Protein AF-0000000068389686 (afdb_homodimer)

Secondary structure (DSSP, 8-state):
---HHHHHHHHHHHHHHHHHHHHHHHHHHHHH-TTTHHHHHHHHHHHHHHHHHHHHHHHHHHHHTB-SS-SSGGGSPB-TTHHHHHHH-BS-TT-GGGBTTHHHHHHHHHHHHHHHHHHHHHHHHHHHHHHHHTS--TTHHHHHHHHHGGGGS-HHHHHHHHHHHHSTTSHHHHHHHHTTPPP--GGGSHHHHHHHHHHHHHHHHHHHHHHHHHHHHHTS-HHHHHHHHHTT--HHHHIIIIIHHHTHHHHHHHHHHHHHHHHT--HHHHHHTTTT-STTTT--HHHHHHIIIIISTT--HHHHHHHHHHHHHHHHHHHHHHHHHHHHHH-/---HHHHHHHHHHHHHHHHHHHHHHHHHHHHH-TTTHHHHHHHHHHHHHHHHHHHHHHHHHHHHTB-SS-SSGGGSPB-TTHHHHHHH-BS-TT-GGGBTTHHHHHHHHHHHHHHHHHHHHHHHHHHHHHHHHTS--TTHHHHHHHHHGGGGS-HHHHHHHHHHHHSTTSHHHHHHHHTTPPP--GGGSHHHHHHHHHHHHHHHHHHHHHHHHHHHHHTS-HHHHHHHHHTT--HHHHIIIIIHHHTHHHHHHHHHHHHHHHHT--HHHHHHTTTT-STTTT--HHHHHHIIIIISTT--HHHHHHHHHHHHHHHHHHHHHHHHHHHHHH-

Structure (mmCIF, N/CA/C/O backbone):
data_AF-0000000068389686-model_v1
#
loop_
_entity.id
_entity.type
_entity.pdbx_description
1 polymer 'ABC transporter, membrane spanning protein (Sugar)'
#
loop_
_atom_site.group_PDB
_atom_site.id
_atom_site.type_symbol
_atom_site.label_atom_id
_atom_site.label_alt_id
_atom_site.label_comp_id
_atom_site.label_asym_id
_atom_site.label_entity_id
_atom_site.label_seq_id
_atom_site.pdbx_PDB_ins_code
_atom_site.Cartn_x
_atom_site.Cartn_y
_atom_site.Cartn_z
_atom_site.occupancy
_atom_site.B_iso_or_equiv
_atom_site.auth_seq_id
_atom_site.auth_comp_id
_atom_site.auth_asym_id
_atom_site.auth_atom_id
_atom_site.pdbx_PDB_model_num
ATOM 1 N N . MET A 1 1 ? 32.219 11.367 24.531 1 35.59 1 MET A N 1
ATOM 2 C CA . MET A 1 1 ? 32.844 12.492 23.828 1 35.59 1 MET A CA 1
ATOM 3 C C . MET A 1 1 ? 33.281 12.094 22.422 1 35.59 1 MET A C 1
ATOM 5 O O . MET A 1 1 ? 34.125 11.211 22.266 1 35.59 1 MET A O 1
ATOM 9 N N . ALA A 1 2 ? 32.344 12.258 21.578 1 50.16 2 ALA A N 1
ATOM 10 C CA . ALA A 1 2 ? 32.812 12 20.234 1 50.16 2 ALA A CA 1
ATOM 11 C C . ALA A 1 2 ? 34.156 12.68 19.984 1 50.16 2 ALA A C 1
ATOM 13 O O . ALA A 1 2 ? 34.375 13.82 20.391 1 50.16 2 ALA A O 1
ATOM 14 N N . ASN A 1 3 ? 35.062 12.039 19.641 1 48.34 3 ASN A N 1
ATOM 15 C CA . ASN A 1 3 ? 36.406 12.531 19.344 1 48.34 3 ASN A CA 1
ATOM 16 C C . ASN A 1 3 ? 36.375 13.617 18.281 1 48.34 3 ASN A C 1
ATOM 18 O O . ASN A 1 3 ? 35.906 13.383 17.156 1 48.34 3 ASN A O 1
ATOM 22 N N . PRO A 1 4 ? 36.531 14.859 18.594 1 58.41 4 PRO A N 1
ATOM 23 C CA . PRO A 1 4 ? 36.469 16.016 17.688 1 58.41 4 PRO A CA 1
ATOM 24 C C . PRO A 1 4 ? 37.25 15.797 16.391 1 58.41 4 PRO A C 1
ATOM 26 O O . PRO A 1 4 ? 36.844 16.312 15.344 1 58.41 4 PRO A O 1
ATOM 29 N N . THR A 1 5 ? 38.219 15.07 16.5 1 60.75 5 THR A N 1
ATOM 30 C CA . THR A 1 5 ? 39.062 14.836 15.32 1 60.75 5 THR A CA 1
ATOM 31 C C . THR A 1 5 ? 38.312 13.961 14.312 1 60.75 5 THR A C 1
ATOM 33 O O . THR A 1 5 ? 38.375 14.211 13.109 1 60.75 5 THR A O 1
ATOM 36 N N . LEU A 1 6 ? 37.656 13.047 14.805 1 53.31 6 LEU A N 1
ATOM 37 C CA . LEU A 1 6 ? 36.938 12.148 13.898 1 53.31 6 LEU A CA 1
ATOM 38 C C . LEU A 1 6 ? 35.75 12.852 13.273 1 53.31 6 LEU A C 1
ATOM 40 O O . LEU A 1 6 ? 35.438 12.641 12.102 1 53.31 6 LEU A O 1
ATOM 44 N N . ALA A 1 7 ? 35.219 13.734 13.977 1 58.5 7 ALA A N 1
ATOM 45 C CA . ALA A 1 7 ? 34.094 14.539 13.445 1 58.5 7 ALA A CA 1
ATOM 46 C C . ALA A 1 7 ? 34.594 15.5 12.375 1 58.5 7 ALA A C 1
ATOM 48 O O . ALA A 1 7 ? 33.938 15.672 11.336 1 58.5 7 ALA A O 1
ATOM 49 N N . ARG A 1 8 ? 35.812 16.031 12.594 1 60.94 8 ARG A N 1
ATOM 50 C CA . ARG A 1 8 ? 36.406 16.922 11.602 1 60.94 8 ARG A CA 1
ATOM 51 C C . ARG A 1 8 ? 36.75 16.172 10.328 1 60.94 8 ARG A C 1
ATOM 53 O O . ARG A 1 8 ? 36.562 16.688 9.219 1 60.94 8 ARG A O 1
ATOM 60 N N . LEU A 1 9 ? 37.219 14.977 10.508 1 57.81 9 LEU A N 1
ATOM 61 C CA . LEU A 1 9 ? 37.562 14.148 9.359 1 57.81 9 LEU A CA 1
ATOM 62 C C . LEU A 1 9 ? 36.312 13.734 8.594 1 57.81 9 LEU A C 1
ATOM 64 O O . LEU A 1 9 ? 36.312 13.703 7.363 1 57.81 9 LEU A O 1
ATOM 68 N N . SER A 1 10 ? 35.344 13.438 9.336 1 59.69 10 SER A N 1
ATOM 69 C CA . SER A 1 10 ? 34.062 13.094 8.711 1 59.69 10 SER A CA 1
ATOM 70 C C . SER A 1 10 ? 33.469 14.297 7.988 1 59.69 10 SER A C 1
ATOM 72 O O . SER A 1 10 ? 32.938 14.164 6.875 1 59.69 10 SER A O 1
ATOM 74 N N . ASP A 1 11 ? 33.625 15.352 8.625 1 61.81 11 ASP A N 1
ATOM 75 C CA . ASP A 1 11 ? 33.125 16.578 7.992 1 61.81 11 ASP A CA 1
ATOM 76 C C . ASP A 1 11 ? 33.938 16.906 6.734 1 61.81 11 ASP A C 1
ATOM 78 O O . ASP A 1 11 ? 33.375 17.328 5.723 1 61.81 11 ASP A O 1
ATOM 82 N N . ARG A 1 12 ? 35.281 16.797 6.855 1 61.22 12 ARG A N 1
ATOM 83 C CA . ARG A 1 12 ? 36.156 17.031 5.703 1 61.22 12 ARG A CA 1
ATOM 84 C C . ARG A 1 12 ? 35.844 16.047 4.574 1 61.22 12 ARG A C 1
ATOM 86 O O . ARG A 1 12 ? 35.844 16.438 3.4 1 61.22 12 ARG A O 1
ATOM 93 N N . ALA A 1 13 ? 35.719 14.891 4.977 1 59.16 13 ALA A N 1
ATOM 94 C CA . ALA A 1 13 ? 35.375 13.883 3.975 1 59.16 13 ALA A CA 1
ATOM 95 C C . ALA A 1 13 ? 34.031 14.172 3.332 1 59.16 13 ALA A C 1
ATOM 97 O O . ALA A 1 13 ? 33.875 14.047 2.115 1 59.16 13 ALA A O 1
ATOM 98 N N . LEU A 1 14 ? 33.156 14.5 4.184 1 58.56 14 LEU A N 1
ATOM 99 C CA . LEU A 1 14 ? 31.844 14.891 3.658 1 58.56 14 LEU A CA 1
ATOM 100 C C . LEU A 1 14 ? 31.969 16.125 2.777 1 58.56 14 LEU A C 1
ATOM 102 O O . LEU A 1 14 ? 31.328 16.219 1.728 1 58.56 14 LEU A O 1
ATOM 106 N N . ASP A 1 15 ? 32.812 16.938 3.193 1 59.47 15 ASP A N 1
ATOM 107 C CA . ASP A 1 15 ? 33.094 18.141 2.396 1 59.47 15 ASP A CA 1
ATOM 108 C C . ASP A 1 15 ? 33.719 17.781 1.051 1 59.47 15 ASP A C 1
ATOM 110 O O . ASP A 1 15 ? 33.375 18.359 0.023 1 59.47 15 ASP A O 1
ATOM 114 N N . ALA A 1 16 ? 34.594 16.844 1.139 1 57.84 16 ALA A N 1
ATOM 115 C CA . ALA A 1 16 ? 35.25 16.391 -0.085 1 57.84 16 ALA A CA 1
ATOM 116 C C . ALA A 1 16 ? 34.281 15.711 -1.025 1 57.84 16 ALA A C 1
ATOM 118 O O . ALA A 1 16 ? 34.281 15.945 -2.234 1 57.84 16 ALA A O 1
ATOM 119 N N . VAL A 1 17 ? 33.5 14.883 -0.476 1 57.62 17 VAL A N 1
ATOM 120 C CA . VAL A 1 17 ? 32.5 14.172 -1.273 1 57.62 17 VAL A CA 1
ATOM 121 C C . VAL A 1 17 ? 31.516 15.172 -1.866 1 57.62 17 VAL A C 1
ATOM 123 O O . VAL A 1 17 ? 31.141 15.078 -3.041 1 57.62 17 VAL A O 1
ATOM 126 N N . MET A 1 18 ? 31.219 16.078 -1.094 1 57.31 18 MET A N 1
ATOM 127 C CA . MET A 1 18 ? 30.281 17.109 -1.564 1 57.31 18 MET A CA 1
ATOM 128 C C . MET A 1 18 ? 30.938 18.016 -2.594 1 57.31 18 MET A C 1
ATOM 130 O O . MET A 1 18 ? 30.297 18.438 -3.559 1 57.31 18 MET A O 1
ATOM 134 N N . ALA A 1 19 ? 32.188 18.344 -2.328 1 58.78 19 ALA A N 1
ATOM 135 C CA . ALA A 1 19 ? 32.938 19.156 -3.293 1 58.78 19 ALA A CA 1
ATOM 136 C C . ALA A 1 19 ? 33.031 18.438 -4.641 1 58.78 19 ALA A C 1
ATOM 138 O O . ALA A 1 19 ? 32.906 19.078 -5.691 1 58.78 19 ALA A O 1
ATOM 139 N N . ILE A 1 20 ? 33.281 17.203 -4.539 1 55.88 20 ILE A N 1
ATOM 140 C CA . ILE A 1 20 ? 33.406 16.422 -5.762 1 55.88 20 ILE A CA 1
ATOM 141 C C . ILE A 1 20 ? 32.062 16.375 -6.469 1 55.88 20 ILE A C 1
ATOM 143 O O . ILE A 1 20 ? 31.984 16.469 -7.695 1 55.88 20 ILE A O 1
ATOM 147 N N . ALA A 1 21 ? 31.156 16.312 -5.66 1 57.34 21 ALA A N 1
ATOM 148 C CA . ALA A 1 21 ? 29.797 16.281 -6.219 1 57.34 21 ALA A CA 1
ATOM 149 C C . ALA A 1 21 ? 29.375 17.656 -6.711 1 57.34 21 ALA A C 1
ATOM 151 O O . ALA A 1 21 ? 28.594 17.781 -7.652 1 57.34 21 ALA A O 1
ATOM 152 N N . GLU A 1 22 ? 29.953 18.609 -6.117 1 56.72 22 GLU A N 1
ATOM 153 C CA . GLU A 1 22 ? 29.609 19.984 -6.449 1 56.72 22 GLU A CA 1
ATOM 154 C C . GLU A 1 22 ? 30.266 20.422 -7.762 1 56.72 22 GLU A C 1
ATOM 156 O O . GLU A 1 22 ? 29.75 21.297 -8.461 1 56.72 22 GLU A O 1
ATOM 161 N N . VAL A 1 23 ? 31.406 19.906 -8.008 1 57.78 23 VAL A N 1
ATOM 162 C CA . VAL A 1 23 ? 32.125 20.344 -9.188 1 57.78 23 VAL A CA 1
ATOM 163 C C . VAL A 1 23 ? 31.266 20.141 -10.43 1 57.78 23 VAL A C 1
ATOM 165 O O . VAL A 1 23 ? 31.047 21.078 -11.203 1 57.78 23 VAL A O 1
ATOM 168 N N . PRO A 1 24 ? 30.984 18.969 -10.656 1 57.16 24 PRO A N 1
ATOM 169 C CA . PRO A 1 24 ? 30.125 18.828 -11.844 1 57.16 24 PRO A CA 1
ATOM 170 C C . PRO A 1 24 ? 28.828 19.609 -11.727 1 57.16 24 PRO A C 1
ATOM 172 O O . PRO A 1 24 ? 28.312 20.109 -12.734 1 57.16 24 PRO A O 1
ATOM 175 N N . LEU A 1 25 ? 28.422 19.766 -10.578 1 59.03 25 LEU A N 1
ATOM 176 C CA . LEU A 1 25 ? 27.172 20.484 -10.336 1 59.03 25 LEU A CA 1
ATOM 177 C C . LEU A 1 25 ? 27.344 21.984 -10.609 1 59.03 25 LEU A C 1
ATOM 179 O O . LEU A 1 25 ? 26.453 22.609 -11.18 1 59.03 25 LEU A O 1
ATOM 183 N N . ASN A 1 26 ? 28.453 22.484 -10.117 1 58.81 26 ASN A N 1
ATOM 184 C CA . ASN A 1 26 ? 28.75 23.875 -10.383 1 58.81 26 ASN A CA 1
ATOM 185 C C . ASN A 1 26 ? 28.938 24.141 -11.875 1 58.81 26 ASN A C 1
ATOM 187 O O . ASN A 1 26 ? 28.531 25.188 -12.383 1 58.81 26 ASN A O 1
ATOM 191 N N . PHE A 1 27 ? 29.594 23.203 -12.445 1 59.75 27 PHE A N 1
ATOM 192 C CA . PHE A 1 27 ? 29.797 23.344 -13.883 1 59.75 27 PHE A CA 1
ATOM 193 C C . PHE A 1 27 ? 28.453 23.375 -14.617 1 59.75 27 PHE A C 1
ATOM 195 O O . PHE A 1 27 ? 28.25 24.203 -15.5 1 59.75 27 PHE A O 1
ATOM 202 N N . ILE A 1 28 ? 27.656 22.5 -14.273 1 61.16 28 ILE A N 1
ATOM 203 C CA . ILE A 1 28 ? 26.344 22.438 -14.914 1 61.16 28 ILE A CA 1
ATOM 204 C C . ILE A 1 28 ? 25.547 23.703 -14.57 1 61.16 28 ILE A C 1
ATOM 206 O O . ILE A 1 28 ? 24.828 24.234 -15.422 1 61.16 28 ILE A O 1
ATOM 210 N N . GLU A 1 29 ? 25.688 24.094 -13.328 1 60.69 29 GLU A N 1
ATOM 211 C CA . GLU A 1 29 ? 25.031 25.328 -12.891 1 60.69 29 GLU A CA 1
ATOM 212 C C . GLU A 1 29 ? 25.484 26.516 -13.719 1 60.69 29 GLU A C 1
ATOM 214 O O . GLU A 1 29 ? 24.688 27.391 -14.055 1 60.69 29 GLU A O 1
ATOM 219 N N . ARG A 1 30 ? 26.766 26.625 -13.977 1 62.72 30 ARG A N 1
ATOM 220 C CA . ARG A 1 30 ? 27.297 27.703 -14.797 1 62.72 30 ARG A CA 1
ATOM 221 C C . ARG A 1 30 ? 26.766 27.625 -16.219 1 62.72 30 ARG A C 1
ATOM 223 O O . ARG A 1 30 ? 26.484 28.656 -16.844 1 62.72 30 ARG A O 1
ATOM 230 N N . LEU A 1 31 ? 26.609 26.5 -16.609 1 59.69 31 LEU A N 1
ATOM 231 C CA . LEU A 1 31 ? 26.188 26.328 -17.984 1 59.69 31 LEU A CA 1
ATOM 232 C C . LEU A 1 31 ? 24.688 26.562 -18.125 1 59.69 31 LEU A C 1
ATOM 234 O O . LEU A 1 31 ? 24.234 27.172 -19.078 1 59.69 31 LEU A O 1
ATOM 238 N N . ILE A 1 32 ? 23.953 26.031 -17.312 1 61.97 32 ILE A N 1
ATOM 239 C CA . ILE A 1 32 ? 22.5 26 -17.516 1 61.97 32 ILE A CA 1
ATOM 240 C C . ILE A 1 32 ? 21.828 27.078 -16.672 1 61.97 32 ILE A C 1
ATOM 242 O O . ILE A 1 32 ? 20.719 27.516 -16.984 1 61.97 32 ILE A O 1
ATOM 246 N N . GLY A 1 33 ? 22.562 27.812 -15.953 1 60.38 33 GLY A N 1
ATOM 247 C CA . GLY A 1 33 ? 22.062 28.891 -15.117 1 60.38 33 GLY A CA 1
ATOM 248 C C . GLY A 1 33 ? 21.438 28.406 -13.828 1 60.38 33 GLY A C 1
ATOM 249 O O . GLY A 1 33 ? 20.969 27.266 -13.742 1 60.38 33 GLY A O 1
ATOM 250 N N . LYS A 1 34 ? 21.547 29.156 -12.789 1 62.06 34 LYS A N 1
ATOM 251 C CA . LYS A 1 34 ? 21.109 28.875 -11.43 1 62.06 34 LYS A CA 1
ATOM 252 C C . LYS A 1 34 ? 19.609 28.562 -11.391 1 62.06 34 LYS A C 1
ATOM 254 O O . LYS A 1 34 ? 19.156 27.75 -10.57 1 62.06 34 LYS A O 1
ATOM 259 N N . ARG A 1 35 ? 18.938 29.141 -12.359 1 61.22 35 ARG A N 1
ATOM 260 C CA . ARG A 1 35 ? 17.484 29.016 -12.336 1 61.22 35 ARG A CA 1
ATOM 261 C C . ARG A 1 35 ? 17.031 27.656 -12.844 1 61.22 35 ARG A C 1
ATOM 263 O O . ARG A 1 35 ? 15.992 27.141 -12.438 1 61.22 35 ARG A O 1
ATOM 270 N N . ARG A 1 36 ? 17.859 27.125 -13.672 1 63.34 36 ARG A N 1
ATOM 271 C CA . ARG A 1 36 ? 17.438 25.891 -14.336 1 63.34 36 ARG A CA 1
ATOM 272 C C . ARG A 1 36 ? 18.094 24.672 -13.695 1 63.34 36 ARG A C 1
ATOM 274 O O . ARG A 1 36 ? 17.781 23.531 -14.055 1 63.34 36 ARG A O 1
ATOM 281 N N . MET A 1 37 ? 18.812 24.938 -12.703 1 63.03 37 MET A N 1
ATOM 282 C CA . MET A 1 37 ? 19.625 23.891 -12.086 1 63.03 37 MET A CA 1
ATOM 283 C C . MET A 1 37 ? 18.734 22.844 -11.406 1 63.03 37 MET A C 1
ATOM 285 O O . MET A 1 37 ? 18.969 21.641 -11.523 1 63.03 37 MET A O 1
ATOM 289 N N . PRO A 1 38 ? 17.75 23.438 -10.75 1 63.91 38 PRO A N 1
ATOM 290 C CA . PRO A 1 38 ? 16.922 22.422 -10.102 1 63.91 38 PRO A CA 1
ATOM 291 C C . PRO A 1 38 ? 16.312 21.438 -11.086 1 63.91 38 PRO A C 1
ATOM 293 O O . PRO A 1 38 ? 16.172 20.25 -10.773 1 63.91 38 PRO A O 1
ATOM 296 N N . TYR A 1 39 ? 16.156 21.859 -12.242 1 65.5 39 TYR A N 1
ATOM 297 C CA . TYR A 1 39 ? 15.547 21 -13.242 1 65.5 39 TYR A CA 1
ATOM 298 C C . TYR A 1 39 ? 16.562 19.969 -13.75 1 65.5 39 TYR A C 1
ATOM 300 O O . TYR A 1 39 ? 16.188 18.828 -14.055 1 65.5 39 TYR A O 1
ATOM 308 N N . ILE A 1 40 ? 17.703 20.344 -13.789 1 64.94 40 ILE A N 1
ATOM 309 C CA . ILE A 1 40 ? 18.719 19.422 -14.266 1 64.94 40 ILE A CA 1
ATOM 310 C C . ILE A 1 40 ? 18.953 18.312 -13.234 1 64.94 40 ILE A C 1
ATOM 312 O O . ILE A 1 40 ? 19.125 17.156 -13.586 1 64.94 40 ILE A O 1
ATOM 316 N N . PHE A 1 41 ? 18.859 18.797 -11.961 1 62.56 41 PHE A N 1
ATOM 317 C CA . PHE A 1 41 ? 19.062 17.812 -10.906 1 62.56 41 PHE A CA 1
ATOM 318 C C . PHE A 1 41 ? 17.875 16.859 -10.828 1 62.56 41 PHE A C 1
ATOM 320 O O . PHE A 1 41 ? 18.047 15.688 -10.461 1 62.56 41 PHE A O 1
ATOM 327 N N . LEU A 1 42 ? 16.844 17.406 -11.219 1 67.25 42 LEU A N 1
ATOM 328 C CA . LEU A 1 42 ? 15.633 16.594 -11.164 1 67.25 42 LEU A CA 1
ATOM 329 C C . LEU A 1 42 ? 15.492 15.734 -12.414 1 67.25 42 LEU A C 1
ATOM 331 O O . LEU A 1 42 ? 14.727 14.773 -12.422 1 67.25 42 LEU A O 1
ATOM 335 N N . MET A 1 43 ? 16.328 16.078 -13.336 1 70.94 43 MET A N 1
ATOM 336 C CA . MET A 1 43 ? 16.109 15.516 -14.672 1 70.94 43 MET A CA 1
ATOM 337 C C . MET A 1 43 ? 16.203 13.992 -14.641 1 70.94 43 MET A C 1
ATOM 339 O O . MET A 1 43 ? 15.352 13.305 -15.203 1 70.94 43 MET A O 1
ATOM 343 N N . PRO A 1 44 ? 17.188 13.508 -13.891 1 66.62 44 PRO A N 1
ATOM 344 C CA . PRO A 1 44 ? 17.25 12.039 -13.922 1 66.62 44 PRO A CA 1
ATOM 345 C C . PRO A 1 44 ? 16.016 11.391 -13.305 1 66.62 44 PRO A C 1
ATOM 347 O O . PRO A 1 44 ? 15.477 10.422 -13.859 1 66.62 44 PRO A O 1
ATOM 350 N N . ASN A 1 45 ? 15.688 12 -12.242 1 69.31 45 ASN A N 1
ATOM 351 C CA . ASN A 1 45 ? 14.508 11.445 -11.578 1 69.31 45 ASN A CA 1
ATOM 352 C C . ASN A 1 45 ? 13.242 11.68 -12.391 1 69.31 45 ASN A C 1
ATOM 354 O O . ASN A 1 45 ? 12.383 10.797 -12.484 1 69.31 45 ASN A O 1
ATOM 358 N N . LEU A 1 46 ? 13.266 12.82 -13 1 70.88 46 LEU A N 1
ATOM 359 C CA . LEU A 1 46 ? 12.094 13.164 -13.797 1 70.88 46 LEU A CA 1
ATOM 360 C C . LEU A 1 46 ? 12 12.289 -15.039 1 70.88 46 LEU A C 1
ATOM 362 O O . LEU A 1 46 ? 10.914 11.852 -15.422 1 70.88 46 LEU A O 1
ATOM 366 N N . VAL A 1 47 ? 13.148 12.078 -15.578 1 71.94 47 VAL A N 1
ATOM 367 C CA . VAL A 1 47 ? 13.172 11.266 -16.797 1 71.94 47 VAL A CA 1
ATOM 368 C C . VAL A 1 47 ? 12.789 9.828 -16.453 1 71.94 47 VAL A C 1
ATOM 370 O O . VAL A 1 47 ? 11.953 9.227 -17.125 1 71.94 47 VAL A O 1
ATOM 373 N N . LEU A 1 48 ? 13.352 9.391 -15.375 1 70.38 48 LEU A N 1
ATOM 374 C CA . LEU A 1 48 ? 13.07 8.016 -14.977 1 70.38 48 LEU A CA 1
ATOM 375 C C . LEU A 1 48 ? 11.602 7.855 -14.594 1 70.38 48 LEU A C 1
ATOM 377 O O . LEU A 1 48 ? 10.922 6.949 -15.078 1 70.38 48 LEU A O 1
ATOM 381 N N . PHE A 1 49 ? 11.188 8.773 -13.852 1 72.56 49 PHE A N 1
ATOM 382 C CA . PHE A 1 49 ? 9.805 8.711 -13.406 1 72.56 49 PHE A CA 1
ATOM 383 C C . PHE A 1 49 ? 8.844 9.016 -14.547 1 72.56 49 PHE A C 1
ATOM 385 O O . PHE A 1 49 ? 7.789 8.391 -14.664 1 72.56 49 PHE A O 1
ATOM 392 N N . GLY A 1 50 ? 9.25 9.969 -15.422 1 71.69 50 GLY A N 1
ATOM 393 C CA . GLY A 1 50 ? 8.43 10.297 -16.578 1 71.69 50 GLY A CA 1
ATOM 394 C C . GLY A 1 50 ? 8.258 9.133 -17.531 1 71.69 50 GLY A C 1
ATOM 395 O O . GLY A 1 50 ? 7.137 8.812 -17.938 1 71.69 50 GLY A O 1
ATOM 396 N N . ILE A 1 51 ? 9.297 8.492 -17.75 1 72.25 51 ILE A N 1
ATOM 397 C CA . ILE A 1 51 ? 9.273 7.383 -18.703 1 72.25 51 ILE A CA 1
ATOM 398 C C . ILE A 1 51 ? 8.484 6.215 -18.109 1 72.25 51 ILE A C 1
ATOM 400 O O . ILE A 1 51 ? 7.594 5.664 -18.766 1 72.25 51 ILE A O 1
ATOM 404 N N . PHE A 1 52 ? 8.68 5.98 -16.844 1 72.75 52 PHE A N 1
ATOM 405 C CA . PHE A 1 52 ? 8.094 4.773 -16.281 1 72.75 52 PHE A CA 1
ATOM 406 C C . PHE A 1 52 ? 6.648 5.023 -15.844 1 72.75 52 PHE A C 1
ATOM 408 O O . PHE A 1 52 ? 5.883 4.078 -15.648 1 72.75 52 PHE A O 1
ATOM 415 N N . THR A 1 53 ? 6.352 6.207 -15.727 1 73.56 53 THR A N 1
ATOM 416 C CA . THR A 1 53 ? 4.973 6.508 -15.344 1 73.56 53 THR A CA 1
ATOM 417 C C . THR A 1 53 ? 4.141 6.883 -16.562 1 73.56 53 THR A C 1
ATOM 419 O O . THR A 1 53 ? 3.082 6.301 -16.812 1 73.56 53 THR A O 1
ATOM 422 N N . PHE A 1 54 ? 4.668 7.77 -17.484 1 78 54 PHE A N 1
ATOM 423 C CA . PHE A 1 54 ? 3.854 8.344 -18.562 1 78 54 PHE A CA 1
ATOM 424 C C . PHE A 1 54 ? 3.936 7.484 -19.812 1 78 54 PHE A C 1
ATOM 426 O O . PHE A 1 54 ? 2.977 7.414 -20.594 1 78 54 PHE A O 1
ATOM 433 N N . LEU A 1 55 ? 5.047 6.852 -19.984 1 79 55 LEU A N 1
ATOM 434 C CA . LEU A 1 55 ? 5.184 6.035 -21.188 1 79 55 LEU A CA 1
ATOM 435 C C . LEU A 1 55 ? 4.191 4.879 -21.188 1 79 55 LEU A C 1
ATOM 437 O O . LEU A 1 55 ? 3.494 4.641 -22.172 1 79 55 LEU A O 1
ATOM 441 N N . PRO A 1 56 ? 4.125 4.164 -20.062 1 80.19 56 PRO A N 1
ATOM 442 C CA . PRO A 1 56 ? 3.129 3.092 -20.047 1 80.19 56 PRO A CA 1
ATOM 443 C C . PRO A 1 56 ? 1.705 3.604 -20.25 1 80.19 56 PRO A C 1
ATOM 445 O O . PRO A 1 56 ? 0.882 2.922 -20.859 1 80.19 56 PRO A O 1
ATOM 448 N N . ILE A 1 57 ? 1.44 4.719 -19.719 1 84.5 57 ILE A N 1
ATOM 449 C CA . ILE A 1 57 ? 0.118 5.309 -19.891 1 84.5 57 ILE A CA 1
ATOM 450 C C . ILE A 1 57 ? -0.122 5.613 -21.359 1 84.5 57 ILE A C 1
ATOM 452 O O . ILE A 1 57 ? -1.186 5.301 -21.906 1 84.5 57 ILE A O 1
ATOM 456 N N . ALA A 1 58 ? 0.861 6.223 -22.016 1 87.31 58 ALA A N 1
ATOM 457 C CA . ALA A 1 58 ? 0.758 6.535 -23.438 1 87.31 58 ALA A CA 1
ATOM 458 C C . ALA A 1 58 ? 0.566 5.266 -24.266 1 87.31 58 ALA A C 1
ATOM 460 O O . ALA A 1 58 ? -0.242 5.242 -25.203 1 87.31 58 ALA A O 1
ATOM 461 N N . ILE A 1 59 ? 1.256 4.305 -23.922 1 87.19 59 ILE A N 1
ATOM 462 C CA . ILE A 1 59 ? 1.15 3.029 -24.625 1 87.19 59 ILE A CA 1
ATOM 463 C C . ILE A 1 59 ? -0.243 2.439 -24.406 1 87.19 59 ILE A C 1
ATOM 465 O O . ILE A 1 59 ? -0.849 1.916 -25.344 1 87.19 59 ILE A O 1
ATOM 469 N N . ALA A 1 60 ? -0.712 2.518 -23.188 1 88.5 60 ALA A N 1
ATOM 470 C CA . ALA A 1 60 ? -2.049 2.012 -22.891 1 88.5 60 ALA A CA 1
ATOM 471 C C . ALA A 1 60 ? -3.109 2.75 -23.703 1 88.5 60 ALA A C 1
ATOM 473 O O . ALA A 1 60 ? -4.055 2.137 -24.203 1 88.5 60 ALA A O 1
ATOM 474 N N . VAL A 1 61 ? -2.93 4.02 -23.875 1 94.06 61 VAL A N 1
ATOM 475 C CA . VAL A 1 61 ? -3.865 4.809 -24.672 1 94.06 61 VAL A CA 1
ATOM 476 C C . VAL A 1 61 ? -3.789 4.379 -26.141 1 94.06 61 VAL A C 1
ATOM 478 O O . VAL A 1 61 ? -4.816 4.234 -26.797 1 94.06 61 VAL A O 1
ATOM 481 N N . GLY A 1 62 ? -2.592 4.172 -26.594 1 94.5 62 GLY A N 1
ATOM 482 C CA . GLY A 1 62 ? -2.43 3.676 -27.953 1 94.5 62 GLY A CA 1
ATOM 483 C C . GLY A 1 62 ? -3.045 2.305 -28.156 1 94.5 62 GLY A C 1
ATOM 484 O O . GLY A 1 62 ? -3.711 2.066 -29.172 1 94.5 62 GLY A O 1
ATOM 485 N N . TYR A 1 63 ? -2.848 1.396 -27.234 1 94.12 63 TYR A N 1
ATOM 486 C CA . TYR A 1 63 ? -3.373 0.038 -27.312 1 94.12 63 TYR A CA 1
ATOM 487 C C . TYR A 1 63 ? -4.898 0.045 -27.359 1 94.12 63 TYR A C 1
ATOM 489 O O . TYR A 1 63 ? -5.508 -0.829 -27.984 1 94.12 63 TYR A O 1
ATOM 497 N N . ALA A 1 64 ? -5.484 1.072 -26.719 1 96.62 64 ALA A N 1
ATOM 498 C CA . ALA A 1 64 ? -6.941 1.156 -26.672 1 96.62 64 ALA A CA 1
ATOM 499 C C . ALA A 1 64 ? -7.527 1.309 -28.078 1 96.62 64 ALA A C 1
ATOM 501 O O . ALA A 1 64 ? -8.672 0.924 -28.312 1 96.62 64 ALA A O 1
ATOM 502 N N . PHE A 1 65 ? -6.68 1.812 -28.984 1 97.38 65 PHE A N 1
ATOM 503 C CA . PHE A 1 65 ? -7.148 2.059 -30.344 1 97.38 65 PHE A CA 1
ATOM 504 C C . PHE A 1 65 ? -6.598 1.014 -31.297 1 97.38 65 PHE A C 1
ATOM 506 O O . PHE A 1 65 ? -6.734 1.147 -32.531 1 97.38 65 PHE A O 1
ATOM 513 N N . THR A 1 66 ? -5.93 0.034 -30.734 1 95.69 66 THR A N 1
ATOM 514 C CA . THR A 1 66 ? -5.332 -0.993 -31.578 1 95.69 66 THR A CA 1
ATOM 515 C C . THR A 1 66 ? -5.809 -2.381 -31.172 1 95.69 66 THR A C 1
ATOM 517 O O . THR A 1 66 ? -6.41 -2.545 -30.109 1 95.69 66 THR A O 1
ATOM 520 N N . GLY A 1 67 ? -5.648 -3.289 -32.125 1 91.94 67 GLY A N 1
ATOM 521 C CA . GLY A 1 67 ? -5.977 -4.684 -31.891 1 91.94 67 GLY A CA 1
ATOM 522 C C . GLY A 1 67 ? -4.781 -5.609 -32 1 91.94 67 GLY A C 1
ATOM 523 O O . GLY A 1 67 ? -3.641 -5.148 -32.094 1 91.94 67 GLY A O 1
ATOM 524 N N . GLY A 1 68 ? -5.043 -6.855 -31.75 1 86.56 68 GLY A N 1
ATOM 525 C CA . GLY A 1 68 ? -3.986 -7.844 -31.875 1 86.56 68 GLY A CA 1
ATOM 526 C C . GLY A 1 68 ? -3.281 -8.141 -30.562 1 86.56 68 GLY A C 1
ATOM 527 O O . GLY A 1 68 ? -3.662 -7.621 -29.516 1 86.56 68 GLY A O 1
ATOM 528 N N . THR A 1 69 ? -2.273 -9.062 -30.672 1 83.19 69 THR A N 1
ATOM 529 C CA . THR A 1 69 ? -1.596 -9.539 -29.469 1 83.19 69 THR A CA 1
ATOM 530 C C . THR A 1 69 ? -0.154 -9.047 -29.422 1 83.19 69 THR A C 1
ATOM 532 O O . THR A 1 69 ? 0.546 -9.234 -28.422 1 83.19 69 THR A O 1
ATOM 535 N N . GLU A 1 70 ? 0.167 -8.281 -30.469 1 82.56 70 GLU A N 1
ATOM 536 C CA . GLU A 1 70 ? 1.553 -7.832 -30.562 1 82.56 70 GLU A CA 1
ATOM 537 C C . GLU A 1 70 ? 1.853 -6.77 -29.516 1 82.56 70 GLU A C 1
ATOM 539 O O . GLU A 1 70 ? 0.986 -5.961 -29.172 1 82.56 70 GLU A O 1
ATOM 544 N N . LEU A 1 71 ? 3.072 -6.703 -29.141 1 78.69 71 LEU A N 1
ATOM 545 C CA . LEU A 1 71 ? 3.477 -5.793 -28.078 1 78.69 71 LEU A CA 1
ATOM 546 C C . LEU A 1 71 ? 3.859 -4.43 -28.641 1 78.69 71 LEU A C 1
ATOM 548 O O . LEU A 1 71 ? 3.514 -3.395 -28.078 1 78.69 71 LEU A O 1
ATOM 552 N N . LEU A 1 72 ? 4.523 -4.527 -29.75 1 81.56 72 LEU A N 1
ATOM 553 C CA . LEU A 1 72 ? 4.91 -3.262 -30.375 1 81.56 72 LEU A CA 1
ATOM 554 C C . LEU A 1 72 ? 3.725 -2.617 -31.078 1 81.56 72 LEU A C 1
ATOM 556 O O . LEU A 1 72 ? 3.047 -3.266 -31.875 1 81.56 72 LEU A O 1
ATOM 560 N N . ILE A 1 73 ? 3.525 -1.418 -30.781 1 85.25 73 ILE A N 1
ATOM 561 C CA . ILE A 1 73 ? 2.367 -0.688 -31.281 1 85.25 73 ILE A CA 1
ATOM 562 C C . ILE A 1 73 ? 2.4 -0.665 -32.812 1 85.25 73 ILE A C 1
ATOM 564 O O . ILE A 1 73 ? 1.354 -0.703 -33.469 1 85.25 73 ILE A O 1
ATOM 568 N N . SER A 1 74 ? 3.627 -0.621 -33.344 1 85.5 74 SER A N 1
ATOM 569 C CA . SER A 1 74 ? 3.789 -0.554 -34.781 1 85.5 74 SER A CA 1
ATOM 570 C C . SER A 1 74 ? 3.295 -1.831 -35.469 1 85.5 74 SER A C 1
ATOM 572 O O . SER A 1 74 ? 2.926 -1.817 -36.625 1 85.5 74 SER A O 1
ATOM 574 N N . ASP A 1 75 ? 3.248 -2.867 -34.719 1 87.69 75 ASP A N 1
ATOM 575 C CA . ASP A 1 75 ? 2.865 -4.16 -35.281 1 87.69 75 ASP A CA 1
ATOM 576 C C . ASP A 1 75 ? 1.396 -4.465 -35 1 87.69 75 ASP A C 1
ATOM 578 O O . ASP A 1 75 ? 0.887 -5.516 -35.375 1 87.69 75 ASP A O 1
ATOM 582 N N . ARG A 1 76 ? 0.734 -3.482 -34.344 1 91.38 76 ARG A N 1
ATOM 583 C CA . ARG A 1 76 ? -0.667 -3.701 -34 1 91.38 76 ARG A CA 1
ATOM 584 C C . ARG A 1 76 ? -1.593 -3.041 -35.031 1 91.38 76 ARG A C 1
ATOM 586 O O . ARG A 1 76 ? -1.338 -1.919 -35.469 1 91.38 76 ARG A O 1
ATOM 593 N N . PRO A 1 77 ? -2.617 -3.805 -35.438 1 95.5 77 PRO A N 1
ATOM 594 C CA . PRO A 1 77 ? -3.576 -3.193 -36.344 1 95.5 77 PRO A CA 1
ATOM 595 C C . PRO A 1 77 ? -4.402 -2.086 -35.688 1 95.5 77 PRO A C 1
ATOM 597 O O . PRO A 1 77 ? -4.84 -2.23 -34.562 1 95.5 77 PRO A O 1
ATOM 600 N N . PHE A 1 78 ? -4.551 -1.008 -36.469 1 96.5 78 PHE A N 1
ATOM 601 C CA . PHE A 1 78 ? -5.391 0.081 -35.969 1 96.5 78 PHE A CA 1
ATOM 602 C C . PHE A 1 78 ? -6.867 -0.27 -36.125 1 96.5 78 PHE A C 1
ATOM 604 O O . PHE A 1 78 ? -7.332 -0.595 -37.219 1 96.5 78 PHE A O 1
ATOM 611 N N . VAL A 1 79 ? -7.637 -0.248 -35.062 1 96.5 79 VAL A N 1
ATOM 612 C CA . VAL A 1 79 ? -9.039 -0.642 -35.094 1 96.5 79 VAL A CA 1
ATOM 613 C C . VAL A 1 79 ? -9.922 0.535 -34.656 1 96.5 79 VAL A C 1
ATOM 615 O O . VAL A 1 79 ? -11.133 0.385 -34.5 1 96.5 79 VAL A O 1
ATOM 618 N N . GLY A 1 80 ? -9.281 1.707 -34.406 1 96.19 80 GLY A N 1
ATOM 619 C CA . GLY A 1 80 ? -10.047 2.889 -34.062 1 96.19 80 GLY A CA 1
ATOM 620 C C . GLY A 1 80 ? -10.773 2.74 -32.719 1 96.19 80 GLY A C 1
ATOM 621 O O . GLY A 1 80 ? -10.164 2.379 -31.719 1 96.19 80 GLY A O 1
ATOM 622 N N . LEU A 1 81 ? -12.164 2.881 -32.844 1 97.25 81 LEU A N 1
ATOM 623 C CA . LEU A 1 81 ? -12.945 2.891 -31.609 1 97.25 81 LEU A CA 1
ATOM 624 C C . LEU A 1 81 ? -13.641 1.55 -31.391 1 97.25 81 LEU A C 1
ATOM 626 O O . LEU A 1 81 ? -14.562 1.445 -30.578 1 97.25 81 LEU A O 1
ATOM 630 N N . GLU A 1 82 ? -13.188 0.551 -31.953 1 96.88 82 GLU A N 1
ATOM 631 C CA . GLU A 1 82 ? -13.828 -0.757 -31.906 1 96.88 82 GLU A CA 1
ATOM 632 C C . GLU A 1 82 ? -13.828 -1.312 -30.484 1 96.88 82 GLU A C 1
ATOM 634 O O . GLU A 1 82 ? -14.828 -1.868 -30.016 1 96.88 82 GLU A O 1
ATOM 639 N N . ASN A 1 83 ? -12.672 -1.201 -29.812 1 97.31 83 ASN A N 1
ATOM 640 C CA . ASN A 1 83 ? -12.578 -1.694 -28.453 1 97.31 83 ASN A CA 1
ATOM 641 C C . ASN A 1 83 ? -13.562 -0.975 -27.531 1 97.31 83 ASN A C 1
ATOM 643 O O . ASN A 1 83 ? -14.195 -1.602 -26.672 1 97.31 83 ASN A O 1
ATOM 647 N N . PHE A 1 84 ? -13.742 0.292 -27.781 1 97.62 84 PHE A N 1
ATOM 648 C CA . PHE A 1 84 ? -14.695 1.071 -27 1 97.62 84 PHE A CA 1
ATOM 649 C C . PHE A 1 84 ? -16.125 0.68 -27.328 1 97.62 84 PHE A C 1
ATOM 651 O O . PHE A 1 84 ? -16.984 0.601 -26.453 1 97.62 84 PHE A O 1
ATOM 658 N N . GLY A 1 85 ? -16.312 0.485 -28.562 1 97 85 GLY A N 1
ATOM 659 C CA . GLY A 1 85 ? -17.641 0.043 -29 1 97 85 GLY A CA 1
ATOM 660 C C . GLY A 1 85 ? -18.047 -1.279 -28.375 1 97 85 GLY A C 1
ATOM 661 O O . GLY A 1 85 ? -19.219 -1.455 -28 1 97 85 GLY A O 1
ATOM 662 N N . LYS A 1 86 ? -17.156 -2.182 -28.25 1 96.38 86 LYS A N 1
ATOM 663 C CA . LYS A 1 86 ? -17.438 -3.473 -27.625 1 96.38 86 LYS A CA 1
ATOM 664 C C . LYS A 1 86 ? -17.812 -3.309 -26.156 1 96.38 86 LYS A C 1
ATOM 666 O O . LYS A 1 86 ? -18.719 -3.988 -25.672 1 96.38 86 LYS A O 1
ATOM 671 N N . LEU A 1 87 ? -17.156 -2.447 -25.5 1 96.94 87 LEU A N 1
ATOM 672 C CA . LEU A 1 87 ? -17.391 -2.23 -24.078 1 96.94 87 LEU A CA 1
ATOM 673 C C . LEU A 1 87 ? -18.719 -1.528 -23.844 1 96.94 87 LEU A C 1
ATOM 675 O O . LEU A 1 87 ? -19.391 -1.779 -22.844 1 96.94 87 LEU A O 1
ATOM 679 N N . LEU A 1 88 ? -19.172 -0.67 -24.828 1 96.94 88 LEU A N 1
ATOM 680 C CA . LEU A 1 88 ? -20.312 0.199 -24.594 1 96.94 88 LEU A CA 1
ATOM 681 C C . LEU A 1 88 ? -21.562 -0.343 -25.297 1 96.94 88 LEU A C 1
ATOM 683 O O . LEU A 1 88 ? -22.641 0.245 -25.188 1 96.94 88 LEU A O 1
ATOM 687 N N . ASP A 1 89 ? -21.391 -1.504 -25.891 1 96.75 89 ASP A N 1
ATOM 688 C CA . ASP A 1 89 ? -22.516 -2.117 -26.578 1 96.75 89 ASP A CA 1
ATOM 689 C C . ASP A 1 89 ? -23.453 -2.816 -25.594 1 96.75 89 ASP A C 1
ATOM 691 O O . ASP A 1 89 ? -23.266 -3.99 -25.266 1 96.75 89 ASP A O 1
ATOM 695 N N . CYS A 1 90 ? -24.469 -2.078 -25.219 1 95.94 90 CYS A N 1
ATOM 696 C CA . CYS A 1 90 ? -25.438 -2.574 -24.25 1 95.94 90 CYS A CA 1
ATOM 697 C C . CYS A 1 90 ? -26.859 -2.195 -24.656 1 95.94 90 CYS A C 1
ATOM 699 O O . CYS A 1 90 ? -27.094 -1.123 -25.219 1 95.94 90 CYS A O 1
ATOM 701 N N . GLN A 1 91 ? -27.75 -3.121 -24.391 1 95 91 GLN A N 1
ATOM 702 C CA . GLN A 1 91 ? -29.156 -2.756 -24.5 1 95 91 GLN A CA 1
ATOM 703 C C . GLN A 1 91 ? -29.578 -1.85 -23.344 1 95 91 GLN A C 1
ATOM 705 O O . GLN A 1 91 ? -30.281 -0.857 -23.547 1 95 91 GLN A O 1
ATOM 710 N N . SER A 1 92 ? -29.141 -2.225 -22.172 1 93.5 92 SER A N 1
ATOM 711 C CA . SER A 1 92 ? -29.344 -1.44 -20.953 1 93.5 92 SER A CA 1
ATOM 712 C C . SER A 1 92 ? -28.094 -1.452 -20.078 1 93.5 92 SER A C 1
ATOM 714 O O . SER A 1 92 ? -27.609 -2.518 -19.688 1 93.5 92 SER A O 1
ATOM 716 N N . TYR A 1 93 ? -27.641 -0.362 -19.688 1 89.5 93 TYR A N 1
ATOM 717 C CA . TYR A 1 93 ? -26.438 -0.248 -18.875 1 89.5 93 TYR A CA 1
ATOM 718 C C . TYR A 1 93 ? -26.719 -0.646 -17.422 1 89.5 93 TYR A C 1
ATOM 720 O O . TYR A 1 93 ? -25.781 -0.878 -16.656 1 89.5 93 TYR A O 1
ATOM 728 N N . MET A 1 94 ? -27.984 -0.724 -17.031 1 91.56 94 MET A N 1
ATOM 729 C CA . MET A 1 94 ? -28.359 -1.098 -15.68 1 91.56 94 MET A CA 1
ATOM 730 C C . MET A 1 94 ? -28.438 -2.613 -15.531 1 91.56 94 MET A C 1
ATOM 732 O O . MET A 1 94 ? -28.469 -3.131 -14.414 1 91.56 94 MET A O 1
ATOM 736 N N . ASP A 1 95 ? -28.375 -3.254 -16.703 1 93.81 95 ASP A N 1
ATOM 737 C CA . ASP A 1 95 ? -28.375 -4.711 -16.75 1 93.81 95 ASP A CA 1
ATOM 738 C C . ASP A 1 95 ? -27.109 -5.242 -17.406 1 93.81 95 ASP A C 1
ATOM 740 O O . ASP A 1 95 ? -27.062 -5.438 -18.609 1 93.81 95 ASP A O 1
ATOM 744 N N . PRO A 1 96 ? -26.172 -5.625 -16.609 1 93.81 96 PRO A N 1
ATOM 745 C CA . PRO A 1 96 ? -24.891 -6.078 -17.172 1 93.81 96 PRO A CA 1
ATOM 746 C C . PRO A 1 96 ? -25.062 -7.227 -18.156 1 93.81 96 PRO A C 1
ATOM 748 O O . PRO A 1 96 ? -24.312 -7.32 -19.125 1 93.81 96 PRO A O 1
ATOM 751 N N . GLY A 1 97 ? -26.047 -8.023 -17.953 1 94.12 97 GLY A N 1
ATOM 752 C CA . GLY A 1 97 ? -26.281 -9.172 -18.812 1 94.12 97 GLY A CA 1
ATOM 753 C C . GLY A 1 97 ? -26.688 -8.789 -20.219 1 94.12 97 GLY A C 1
ATOM 754 O O . GLY A 1 97 ? -26.562 -9.594 -21.141 1 94.12 97 GLY A O 1
ATOM 755 N N . SER A 1 98 ? -27.078 -7.559 -20.438 1 95.19 98 SER A N 1
ATOM 756 C CA . SER A 1 98 ? -27.531 -7.102 -21.75 1 95.19 98 SER A CA 1
ATOM 757 C C . SER A 1 98 ? -26.391 -6.551 -22.578 1 95.19 98 SER A C 1
ATOM 759 O O . SER A 1 98 ? -26.578 -6.207 -23.75 1 95.19 98 SER A O 1
ATOM 761 N N . CYS A 1 99 ? -25.266 -6.543 -22.016 1 96.44 99 CYS A N 1
ATOM 762 C CA . CYS A 1 99 ? -24.125 -5.938 -22.703 1 96.44 99 CYS A CA 1
ATOM 763 C C . CYS A 1 99 ? -23.266 -7 -23.375 1 96.44 99 CYS A C 1
ATOM 765 O O . CYS A 1 99 ? -23.203 -8.141 -22.906 1 96.44 99 CYS A O 1
ATOM 767 N N . ARG A 1 100 ? -22.672 -6.625 -24.406 1 95.88 100 ARG A N 1
ATOM 768 C CA . ARG A 1 100 ? -21.75 -7.523 -25.109 1 95.88 100 ARG A CA 1
ATOM 769 C C . ARG A 1 100 ? -20.641 -8.008 -24.188 1 95.88 100 ARG A C 1
ATOM 771 O O . ARG A 1 100 ? -20.359 -9.203 -24.109 1 95.88 100 ARG A O 1
ATOM 778 N N . GLU A 1 101 ? -20.047 -7.035 -23.516 1 95.75 101 GLU A N 1
ATOM 779 C CA . GLU A 1 101 ? -19.062 -7.359 -22.484 1 95.75 101 GLU A CA 1
ATOM 780 C C . GLU A 1 101 ? -19.688 -7.324 -21.094 1 95.75 101 GLU A C 1
ATOM 782 O O . GLU A 1 101 ? -19.438 -6.398 -20.328 1 95.75 101 GLU A O 1
ATOM 787 N N . SER A 1 102 ? -20.406 -8.398 -20.828 1 96.25 102 SER A N 1
ATOM 788 C CA . SER A 1 102 ? -21.188 -8.461 -19.594 1 96.25 102 SER A CA 1
ATOM 789 C C . SER A 1 102 ? -20.297 -8.414 -18.359 1 96.25 102 SER A C 1
ATOM 791 O O . SER A 1 102 ? -20.656 -7.809 -17.344 1 96.25 102 SER A O 1
ATOM 793 N N . LEU A 1 103 ? -19.125 -9 -18.453 1 95.44 103 LEU A N 1
ATOM 794 C CA . LEU A 1 103 ? -18.219 -9.023 -17.312 1 95.44 103 LEU A CA 1
ATOM 795 C C . LEU A 1 103 ? -17.703 -7.621 -17 1 95.44 103 LEU A C 1
ATOM 797 O O . LEU A 1 103 ? -17.5 -7.285 -15.828 1 95.44 103 LEU A O 1
ATOM 801 N N . PHE A 1 104 ? -17.531 -6.805 -18.078 1 96.88 104 PHE A N 1
ATOM 802 C CA . PHE A 1 104 ? -17.078 -5.43 -17.875 1 96.88 104 PHE A CA 1
ATOM 803 C C . PHE A 1 104 ? -18.094 -4.641 -17.062 1 96.88 104 PHE A C 1
ATOM 805 O O . PHE A 1 104 ? -17.734 -3.984 -16.078 1 96.88 104 PHE A O 1
ATOM 812 N N . TRP A 1 105 ? -19.297 -4.766 -17.297 1 97.19 105 TRP A N 1
ATOM 813 C CA . TRP A 1 105 ? -20.328 -3.975 -16.641 1 97.19 105 TRP A CA 1
ATOM 814 C C . TRP A 1 105 ? -20.672 -4.559 -15.266 1 97.19 105 TRP A C 1
ATOM 816 O O . TRP A 1 105 ? -21.031 -3.828 -14.344 1 97.19 105 TRP A O 1
ATOM 826 N N . THR A 1 106 ? -20.547 -5.883 -15.18 1 97.31 106 THR A N 1
ATOM 827 C CA . THR A 1 106 ? -20.625 -6.465 -13.836 1 97.31 106 THR A CA 1
ATOM 828 C C . THR A 1 106 ? -19.531 -5.883 -12.938 1 97.31 106 THR A C 1
ATOM 830 O O . THR A 1 106 ? -19.812 -5.508 -11.797 1 97.31 106 THR A O 1
ATOM 833 N N . ALA A 1 107 ? -18.328 -5.781 -13.438 1 97.81 107 ALA A N 1
ATOM 834 C CA . ALA A 1 107 ? -17.203 -5.23 -12.695 1 97.81 107 ALA A CA 1
ATOM 835 C C . ALA A 1 107 ? -17.422 -3.762 -12.352 1 97.81 107 ALA A C 1
ATOM 837 O O . ALA A 1 107 ? -17.062 -3.305 -11.266 1 97.81 107 ALA A O 1
ATOM 838 N N . ILE A 1 108 ? -18.016 -3.045 -13.273 1 97.12 108 ILE A N 1
ATOM 839 C CA . ILE A 1 108 ? -18.312 -1.632 -13.055 1 97.12 108 ILE A CA 1
ATOM 840 C C . ILE A 1 108 ? -19.312 -1.481 -11.914 1 97.12 108 ILE A C 1
ATOM 842 O O . ILE A 1 108 ? -19.094 -0.7 -10.984 1 97.12 108 ILE A O 1
ATOM 846 N N . TRP A 1 109 ? -20.344 -2.242 -11.93 1 97 109 TRP A N 1
ATOM 847 C CA . TRP A 1 109 ? -21.375 -2.145 -10.906 1 97 109 TRP A CA 1
ATOM 848 C C . TRP A 1 109 ? -20.844 -2.605 -9.547 1 97 109 TRP A C 1
ATOM 850 O O . TRP A 1 109 ? -21.188 -2.023 -8.516 1 97 109 TRP A O 1
ATOM 860 N N . ASN A 1 110 ? -20.047 -3.682 -9.547 1 97.81 110 ASN A N 1
ATOM 861 C CA . ASN A 1 110 ? -19.406 -4.121 -8.312 1 97.81 110 ASN A CA 1
ATOM 862 C C . ASN A 1 110 ? -18.5 -3.035 -7.742 1 97.81 110 ASN A C 1
ATOM 864 O O . ASN A 1 110 ? -18.453 -2.832 -6.531 1 97.81 110 ASN A O 1
ATOM 868 N N . THR A 1 111 ? -17.797 -2.355 -8.625 1 97.81 111 THR A N 1
ATOM 869 C CA . THR A 1 111 ? -16.891 -1.297 -8.203 1 97.81 111 THR A CA 1
ATOM 870 C C . THR A 1 111 ? -17.656 -0.118 -7.621 1 97.81 111 THR A C 1
ATOM 872 O O . THR A 1 111 ? -17.281 0.415 -6.574 1 97.81 111 THR A O 1
ATOM 875 N N . LEU A 1 112 ? -18.75 0.265 -8.281 1 96.81 112 LEU A N 1
ATOM 876 C CA . LEU A 1 112 ? -19.562 1.376 -7.789 1 96.81 112 LEU A CA 1
ATOM 877 C C . LEU A 1 112 ? -20.141 1.062 -6.414 1 96.81 112 LEU A C 1
ATOM 879 O O . LEU A 1 112 ? -20.141 1.915 -5.523 1 96.81 112 LEU A O 1
ATOM 883 N N . TRP A 1 113 ? -20.609 -0.115 -6.32 1 97 113 TRP A N 1
ATOM 884 C CA . TRP A 1 113 ? -21.156 -0.559 -5.039 1 97 113 TRP A CA 1
ATOM 885 C C . TRP A 1 113 ? -20.094 -0.516 -3.949 1 97 113 TRP A C 1
ATOM 887 O O . TRP A 1 113 ? -20.328 0.026 -2.867 1 97 113 TRP A O 1
ATOM 897 N N . PHE A 1 114 ? -18.969 -1.071 -4.207 1 98.06 114 PHE A N 1
ATOM 898 C CA . PHE A 1 114 ? -17.875 -1.126 -3.248 1 98.06 114 PHE A CA 1
ATOM 899 C C . PHE A 1 114 ? -17.422 0.277 -2.871 1 98.06 114 PHE A C 1
ATOM 901 O O . PHE A 1 114 ? -17.219 0.575 -1.692 1 98.06 114 PHE A O 1
ATOM 908 N N . VAL A 1 115 ? -17.203 1.104 -3.885 1 97.81 115 VAL A N 1
ATOM 909 C CA . VAL A 1 115 ? -16.703 2.459 -3.664 1 97.81 115 VAL A CA 1
ATOM 910 C C . VAL A 1 115 ? -17.672 3.221 -2.758 1 97.81 115 VAL A C 1
ATOM 912 O O . VAL A 1 115 ? -17.25 3.896 -1.817 1 97.81 115 VAL A O 1
ATOM 915 N N . ALA A 1 116 ? -18.938 3.115 -3.004 1 97.38 116 ALA A N 1
ATOM 916 C CA . ALA A 1 116 ? -19.938 3.828 -2.213 1 97.38 116 ALA A CA 1
ATOM 917 C C . ALA A 1 116 ? -19.875 3.42 -0.745 1 97.38 116 ALA A C 1
ATOM 919 O O . ALA A 1 116 ? -19.812 4.273 0.142 1 97.38 116 ALA A O 1
ATOM 920 N N . PHE A 1 117 ? -19.781 2.174 -0.515 1 97.94 117 PHE A N 1
ATOM 921 C CA . PHE A 1 117 ? -19.781 1.687 0.858 1 97.94 117 PHE A CA 1
ATOM 922 C C . PHE A 1 117 ? -18.438 1.891 1.52 1 97.94 117 PHE A C 1
ATOM 924 O O . PHE A 1 117 ? -18.359 2.299 2.68 1 97.94 117 PHE A O 1
ATOM 931 N N . ASN A 1 118 ? -17.375 1.588 0.809 1 97.94 118 ASN A N 1
ATOM 932 C CA . ASN A 1 118 ? -16.031 1.689 1.374 1 97.94 118 ASN A CA 1
ATOM 933 C C . ASN A 1 118 ? -15.672 3.135 1.707 1 97.94 118 ASN A C 1
ATOM 935 O O . ASN A 1 118 ? -15.086 3.406 2.756 1 97.94 118 ASN A O 1
ATOM 939 N N . VAL A 1 119 ? -15.992 4.027 0.797 1 97.56 119 VAL A N 1
ATOM 940 C CA . VAL A 1 119 ? -15.641 5.43 1.001 1 97.56 119 VAL A CA 1
ATOM 941 C C . VAL A 1 119 ? -16.391 5.977 2.217 1 97.56 119 VAL A C 1
ATOM 943 O O . VAL A 1 119 ? -15.781 6.598 3.094 1 97.56 119 VAL A O 1
ATOM 946 N N . VAL A 1 120 ? -17.656 5.695 2.314 1 97.25 120 VAL A N 1
ATOM 947 C CA . VAL A 1 120 ? -18.469 6.207 3.412 1 97.25 120 VAL A CA 1
ATOM 948 C C . VAL A 1 120 ? -18.016 5.578 4.727 1 97.25 120 VAL A C 1
ATOM 950 O O . VAL A 1 120 ? -17.797 6.285 5.715 1 97.25 120 VAL A O 1
ATOM 953 N N . ALA A 1 121 ? -17.859 4.344 4.703 1 96.31 121 ALA A N 1
ATOM 954 C CA . ALA A 1 121 ? -17.484 3.633 5.926 1 96.31 121 ALA A CA 1
ATOM 955 C C . ALA A 1 121 ? -16.094 4.043 6.406 1 96.31 121 ALA A C 1
ATOM 957 O O . ALA A 1 121 ? -15.906 4.336 7.586 1 96.31 121 ALA A O 1
ATOM 958 N N . THR A 1 122 ? -15.133 4.059 5.512 1 96.38 122 THR A N 1
ATOM 959 C CA . THR A 1 122 ? -13.758 4.387 5.887 1 96.38 122 THR A CA 1
ATOM 960 C C . THR A 1 122 ? -13.664 5.832 6.367 1 96.38 122 THR A C 1
ATOM 962 O O . THR A 1 122 ? -12.969 6.125 7.344 1 96.38 122 THR A O 1
ATOM 965 N N . LEU A 1 123 ? -14.336 6.727 5.66 1 96.38 123 LEU A N 1
ATOM 966 C CA . LEU A 1 123 ? -14.328 8.133 6.059 1 96.38 123 LEU A CA 1
ATOM 967 C C . LEU A 1 123 ? -14.906 8.305 7.457 1 96.38 123 LEU A C 1
ATOM 969 O O . LEU A 1 123 ? -14.352 9.031 8.281 1 96.38 123 LEU A O 1
ATOM 973 N N . LEU A 1 124 ? -16 7.664 7.703 1 93.12 124 LEU A N 1
ATOM 974 C CA . LEU A 1 124 ? -16.672 7.773 9 1 93.12 124 LEU A CA 1
ATOM 975 C C . LEU A 1 124 ? -15.805 7.195 10.109 1 93.12 124 LEU A C 1
ATOM 977 O O . LEU A 1 124 ? -15.617 7.824 11.148 1 93.12 124 LEU A O 1
ATOM 981 N N . VAL A 1 125 ? -15.266 6.047 9.891 1 90.75 125 VAL A N 1
ATOM 982 C CA . VAL A 1 125 ? -14.453 5.391 10.914 1 90.75 125 VAL A CA 1
ATOM 983 C C . VAL A 1 125 ? -13.188 6.199 11.164 1 90.75 125 VAL A C 1
ATOM 985 O O . VAL A 1 125 ? -12.766 6.379 12.305 1 90.75 125 VAL A O 1
ATOM 988 N N . ALA A 1 126 ? -12.57 6.645 10.094 1 93.25 126 ALA A N 1
ATOM 989 C CA . ALA A 1 126 ? -11.352 7.441 10.219 1 93.25 126 ALA A CA 1
ATOM 990 C C . ALA A 1 126 ? -11.625 8.742 10.961 1 93.25 126 ALA A C 1
ATOM 992 O O . ALA A 1 126 ? -10.836 9.156 11.82 1 93.25 126 ALA A O 1
ATOM 993 N N . LEU A 1 127 ? -12.727 9.445 10.633 1 92.38 127 LEU A N 1
ATOM 994 C CA . LEU A 1 127 ? -13.078 10.711 11.266 1 92.38 127 LEU A CA 1
ATOM 995 C C . LEU A 1 127 ? -13.359 10.508 12.75 1 92.38 127 LEU A C 1
ATOM 997 O O . LEU A 1 127 ? -12.852 11.266 13.594 1 92.38 127 LEU A O 1
ATOM 1001 N N . ILE A 1 128 ? -14.141 9.523 13.047 1 87.94 128 ILE A N 1
ATOM 1002 C CA . ILE A 1 128 ? -14.484 9.242 14.438 1 87.94 128 ILE A CA 1
ATOM 1003 C C . ILE A 1 128 ? -13.211 8.922 15.227 1 87.94 128 ILE A C 1
ATOM 1005 O O . ILE A 1 128 ? -13.016 9.445 16.328 1 87.94 128 ILE A O 1
ATOM 1009 N N . THR A 1 129 ? -12.391 8.102 14.68 1 87.12 129 THR A N 1
ATOM 1010 C CA . THR A 1 129 ? -11.148 7.723 15.344 1 87.12 129 THR A CA 1
ATOM 1011 C C . THR A 1 129 ? -10.25 8.938 15.539 1 87.12 129 THR A C 1
ATOM 1013 O O . THR A 1 129 ? -9.648 9.109 16.594 1 87.12 129 THR A O 1
ATOM 1016 N N . ALA A 1 130 ? -10.148 9.773 14.5 1 90.69 130 ALA A N 1
ATOM 1017 C CA . ALA A 1 130 ? -9.32 10.977 14.594 1 90.69 130 ALA A CA 1
ATOM 1018 C C . ALA A 1 130 ? -9.836 11.922 15.68 1 90.69 130 ALA A C 1
ATOM 1020 O O . ALA A 1 130 ? -9.047 12.5 16.438 1 90.69 130 ALA A O 1
ATOM 1021 N N . LEU A 1 131 ? -11.094 12.109 15.758 1 87.31 131 LEU A N 1
ATOM 1022 C CA . LEU A 1 131 ? -11.695 12.984 16.766 1 87.31 131 LEU A CA 1
ATOM 1023 C C . LEU A 1 131 ? -11.414 12.477 18.172 1 87.31 131 LEU A C 1
ATOM 1025 O O . LEU A 1 131 ? -11.141 13.266 19.078 1 87.31 131 LEU A O 1
ATOM 1029 N N . ILE A 1 132 ? -11.453 11.219 18.297 1 83.06 132 ILE A N 1
ATOM 1030 C CA . ILE A 1 132 ? -11.219 10.617 19.594 1 83.06 132 ILE A CA 1
ATOM 1031 C C . ILE A 1 132 ? -9.742 10.758 19.969 1 83.06 132 ILE A C 1
ATOM 1033 O O . ILE A 1 132 ? -9.406 11.125 21.094 1 83.06 132 ILE A O 1
ATOM 1037 N N . LEU A 1 133 ? -8.914 10.492 19.062 1 83.81 133 LEU A N 1
ATOM 1038 C CA . LEU A 1 133 ? -7.48 10.539 19.328 1 83.81 133 LEU A CA 1
ATOM 1039 C C . LEU A 1 133 ? -7.008 11.969 19.547 1 83.81 133 LEU A C 1
ATOM 1041 O O . LEU A 1 133 ? -5.953 12.195 20.141 1 83.81 133 LEU A O 1
ATOM 1045 N N . ASN A 1 134 ? -7.762 12.859 18.969 1 86.44 134 ASN A N 1
ATOM 1046 C CA . ASN A 1 134 ? -7.402 14.258 19.141 1 86.44 134 ASN A CA 1
ATOM 1047 C C . ASN A 1 134 ? -7.664 14.742 20.562 1 86.44 134 ASN A C 1
ATOM 1049 O O . ASN A 1 134 ? -7.164 15.797 20.969 1 86.44 134 ASN A O 1
ATOM 1053 N N . ARG A 1 135 ? -8.367 14.023 21.219 1 80.06 135 ARG A N 1
ATOM 1054 C CA . ARG A 1 135 ? -8.617 14.367 22.609 1 80.06 135 ARG A CA 1
ATOM 1055 C C . ARG A 1 135 ? -7.441 13.977 23.5 1 80.06 135 ARG A C 1
ATOM 1057 O O . ARG A 1 135 ? -6.492 13.336 23.031 1 80.06 135 ARG A O 1
ATOM 1064 N N . ALA A 1 136 ? -7.402 14.578 24.625 1 68.75 136 ALA A N 1
ATOM 1065 C CA . ALA A 1 136 ? -6.32 14.297 25.562 1 68.75 136 ALA A CA 1
ATOM 1066 C C . ALA A 1 136 ? -6.434 12.875 26.125 1 68.75 136 ALA A C 1
ATOM 1068 O O . ALA A 1 136 ? -7.035 12.672 27.188 1 68.75 136 ALA A O 1
ATOM 1069 N N . ILE A 1 137 ? -6.102 11.984 25.297 1 70.12 137 ILE A N 1
ATOM 1070 C CA . ILE A 1 137 ? -6.176 10.609 25.781 1 70.12 137 ILE A CA 1
ATOM 1071 C C . ILE A 1 137 ? -4.777 10.102 26.125 1 70.12 137 ILE A C 1
ATOM 1073 O O . ILE A 1 137 ? -3.783 10.594 25.594 1 70.12 137 ILE A O 1
ATOM 1077 N N . ALA A 1 138 ? -4.793 9.211 27.172 1 72.81 138 ALA A N 1
ATOM 1078 C CA . ALA A 1 138 ? -3.533 8.578 27.531 1 72.81 138 ALA A CA 1
ATOM 1079 C C . ALA A 1 138 ? -3.09 7.574 26.469 1 72.81 138 ALA A C 1
ATOM 1081 O O . ALA A 1 138 ? -3.922 7.004 25.766 1 72.81 138 ALA A O 1
ATOM 1082 N N . ALA A 1 139 ? -1.796 7.398 26.172 1 74.75 139 ALA A N 1
ATOM 1083 C CA . ALA A 1 139 ? -1.197 6.395 25.297 1 74.75 139 ALA A CA 1
ATOM 1084 C C . ALA A 1 139 ? -1.502 6.691 23.844 1 74.75 139 ALA A C 1
ATOM 1086 O O . ALA A 1 139 ? -1.796 5.781 23.062 1 74.75 139 ALA A O 1
ATOM 1087 N N . ARG A 1 140 ? -1.63 7.91 23.453 1 75.88 140 ARG A N 1
ATOM 1088 C CA . ARG A 1 140 ? -1.934 8.352 22.094 1 75.88 140 ARG A CA 1
ATOM 1089 C C . ARG A 1 140 ? -0.975 7.719 21.094 1 75.88 140 ARG A C 1
ATOM 1091 O O . ARG A 1 140 ? -1.388 7.312 20 1 75.88 140 ARG A O 1
ATOM 1098 N N . GLY A 1 141 ? 0.226 7.652 21.578 1 75.56 141 GLY A N 1
ATOM 1099 C CA . GLY A 1 141 ? 1.227 7.055 20.719 1 75.56 141 GLY A CA 1
ATOM 1100 C C . GLY A 1 141 ? 0.942 5.602 20.391 1 75.56 141 GLY A C 1
ATOM 1101 O O . GLY A 1 141 ? 1.082 5.176 19.234 1 75.56 141 GLY A O 1
ATOM 1102 N N . PHE A 1 142 ? 0.491 4.957 21.328 1 76.19 142 PHE A N 1
ATOM 1103 C CA . PHE A 1 142 ? 0.169 3.543 21.156 1 76.19 142 PHE A CA 1
ATOM 1104 C C . PHE A 1 142 ? -0.994 3.361 20.188 1 76.19 142 PHE A C 1
ATOM 1106 O O . PHE A 1 142 ? -0.941 2.51 19.297 1 76.19 142 PHE A O 1
ATOM 1113 N N . PHE A 1 143 ? -2.016 4.164 20.344 1 75.69 143 PHE A N 1
ATOM 1114 C CA . PHE A 1 143 ? -3.203 4.023 19.516 1 75.69 143 PHE A CA 1
ATOM 1115 C C . PHE A 1 143 ? -2.904 4.426 18.078 1 75.69 143 PHE A C 1
ATOM 1117 O O . PHE A 1 143 ? -3.406 3.805 17.141 1 75.69 143 PHE A O 1
ATOM 1124 N N . ARG A 1 144 ? -2.107 5.348 17.891 1 77.38 144 ARG A N 1
ATOM 1125 C CA . ARG A 1 144 ? -1.701 5.754 16.547 1 77.38 144 ARG A CA 1
ATOM 1126 C C . ARG A 1 144 ? -0.972 4.625 15.836 1 77.38 144 ARG A C 1
ATOM 1128 O O . ARG A 1 144 ? -1.232 4.359 14.664 1 77.38 144 ARG A O 1
ATOM 1135 N N . ALA A 1 145 ? -0.179 4.004 16.609 1 75.94 145 ALA A N 1
ATOM 1136 C CA . ALA A 1 145 ? 0.586 2.898 16.047 1 75.94 145 ALA A CA 1
ATOM 1137 C C . ALA A 1 145 ? -0.322 1.719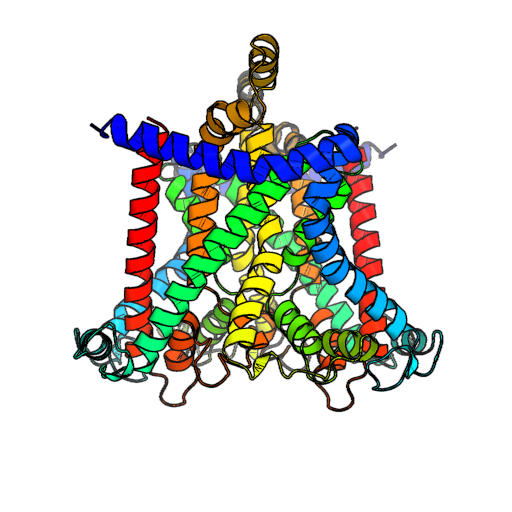 15.711 1 75.94 145 ALA A C 1
ATOM 1139 O O . ALA A 1 145 ? -0.163 1.081 14.672 1 75.94 145 ALA A O 1
ATOM 1140 N N . MET A 1 146 ? -1.179 1.558 16.547 1 76.5 146 MET A N 1
ATOM 1141 C CA . MET A 1 146 ? -2.082 0.422 16.375 1 76.5 146 MET A CA 1
ATOM 1142 C C . MET A 1 146 ? -2.938 0.585 15.125 1 76.5 146 MET A C 1
ATOM 1144 O O . MET A 1 146 ? -3.107 -0.363 14.359 1 76.5 146 MET A O 1
ATOM 1148 N N . PHE A 1 147 ? -3.424 1.732 14.969 1 79.44 147 PHE A N 1
ATOM 1149 C CA . PHE A 1 147 ? -4.316 1.957 13.836 1 79.44 147 PHE A CA 1
ATOM 1150 C C . PHE A 1 147 ? -3.529 2.023 12.531 1 79.44 147 PHE A C 1
ATOM 1152 O O . PHE A 1 147 ? -4.055 1.695 11.469 1 79.44 147 PHE A O 1
ATOM 1159 N N . PHE A 1 148 ? -2.281 2.332 12.641 1 78.62 148 PHE A N 1
ATOM 1160 C CA . PHE A 1 148 ? -1.487 2.496 11.43 1 78.62 148 PHE A CA 1
ATOM 1161 C C . PHE A 1 148 ? -0.812 1.186 11.047 1 78.62 148 PHE A C 1
ATOM 1163 O O . PHE A 1 148 ? -0.364 1.023 9.906 1 78.62 148 PHE A O 1
ATOM 1170 N N . TYR A 1 149 ? -0.84 0.231 11.836 1 79.81 149 TYR A N 1
ATOM 1171 C CA . TYR A 1 149 ? -0.097 -1.013 11.672 1 79.81 149 TYR A CA 1
ATOM 1172 C C . TYR A 1 149 ? -0.512 -1.73 10.391 1 79.81 149 TYR A C 1
ATOM 1174 O O . TYR A 1 149 ? 0.339 -2.168 9.609 1 79.81 149 TYR A O 1
ATOM 1182 N N . PRO A 1 150 ? -1.782 -1.845 10.109 1 81.38 150 PRO A N 1
ATOM 1183 C CA . PRO A 1 150 ? -2.182 -2.598 8.914 1 81.38 150 PRO A CA 1
ATOM 1184 C C . PRO A 1 150 ? -1.622 -1.998 7.625 1 81.38 150 PRO A C 1
ATOM 1186 O O . PRO A 1 150 ? -1.356 -2.727 6.664 1 81.38 150 PRO A O 1
ATOM 1189 N N . VAL A 1 151 ? -1.432 -0.73 7.676 1 81.5 151 VAL A N 1
ATOM 1190 C CA . VAL A 1 151 ? -0.994 -0.01 6.484 1 81.5 151 VAL A CA 1
ATOM 1191 C C . VAL A 1 151 ? 0.422 -0.442 6.109 1 81.5 151 VAL A C 1
ATOM 1193 O O . VAL A 1 151 ? 0.833 -0.313 4.953 1 81.5 151 VAL A O 1
ATOM 1196 N N . LEU A 1 152 ? 1.106 -1.011 7.047 1 80.56 152 LEU A N 1
ATOM 1197 C CA . LEU A 1 152 ? 2.496 -1.393 6.824 1 80.56 152 LEU A CA 1
ATOM 1198 C C . LEU A 1 152 ? 2.592 -2.828 6.316 1 80.56 152 LEU A C 1
ATOM 1200 O O . LEU A 1 152 ? 3.672 -3.285 5.938 1 80.56 152 LEU A O 1
ATOM 1204 N N . LEU A 1 153 ? 1.481 -3.457 6.27 1 85.12 153 LEU A N 1
ATOM 1205 C CA . LEU A 1 153 ? 1.467 -4.852 5.844 1 85.12 153 LEU A CA 1
ATOM 1206 C C . LEU A 1 153 ? 1.157 -4.961 4.352 1 85.12 153 LEU A C 1
ATOM 1208 O O . LEU A 1 153 ? 0.488 -4.094 3.787 1 85.12 153 LEU A O 1
ATOM 1212 N N . SER A 1 154 ? 1.658 -6.016 3.758 1 88.25 154 SER A N 1
ATOM 1213 C CA . SER A 1 154 ? 1.345 -6.324 2.367 1 88.25 154 SER A CA 1
ATOM 1214 C C . SER A 1 154 ? -0.145 -6.594 2.182 1 88.25 154 SER A C 1
ATOM 1216 O O . SER A 1 154 ? -0.752 -7.324 2.965 1 88.25 154 SER A O 1
ATOM 1218 N N . PRO A 1 155 ? -0.697 -5.992 1.148 1 92.38 155 PRO A N 1
ATOM 1219 C CA . PRO A 1 155 ? -2.113 -6.266 0.896 1 92.38 155 PRO A CA 1
ATOM 1220 C C . PRO A 1 155 ? -2.393 -7.742 0.632 1 92.38 155 PRO A C 1
ATOM 1222 O O . PRO A 1 155 ? -3.457 -8.25 0.993 1 92.38 155 PRO A O 1
ATOM 1225 N N . VAL A 1 156 ? -1.466 -8.398 -0.022 1 90.06 156 VAL A N 1
ATOM 1226 C CA . VAL A 1 156 ? -1.634 -9.82 -0.291 1 90.06 156 VAL A CA 1
ATOM 1227 C C . VAL A 1 156 ? -1.66 -10.594 1.024 1 90.06 156 VAL A C 1
ATOM 1229 O O . VAL A 1 156 ? -2.508 -11.469 1.221 1 90.06 156 VAL A O 1
ATOM 1232 N N . VAL A 1 157 ? -0.74 -10.203 1.939 1 84.94 157 VAL A N 1
ATOM 1233 C CA . VAL A 1 157 ? -0.671 -10.867 3.236 1 84.94 157 VAL A CA 1
ATOM 1234 C C . VAL A 1 157 ? -1.962 -10.617 4.012 1 84.94 157 VAL A C 1
ATOM 1236 O O . VAL A 1 157 ? -2.492 -11.523 4.656 1 84.94 157 VAL A O 1
ATOM 1239 N N . ILE A 1 158 ? -2.479 -9.445 3.885 1 89.62 158 ILE A N 1
ATOM 1240 C CA . ILE A 1 158 ? -3.734 -9.102 4.547 1 89.62 158 ILE A CA 1
ATOM 1241 C C . ILE A 1 158 ? -4.859 -9.977 3.99 1 89.62 158 ILE A C 1
ATOM 1243 O O . ILE A 1 158 ? -5.656 -10.531 4.75 1 89.62 158 ILE A O 1
ATOM 1247 N N . GLY A 1 159 ? -4.918 -10.094 2.701 1 91.81 159 GLY A N 1
ATOM 1248 C CA . GLY A 1 159 ? -5.918 -10.938 2.078 1 91.81 159 GLY A CA 1
ATOM 1249 C C . GLY A 1 159 ? -5.852 -12.383 2.545 1 91.81 159 GLY A C 1
ATOM 1250 O O . GLY A 1 159 ? -6.883 -13 2.824 1 91.81 159 GLY A O 1
ATOM 1251 N N . LEU A 1 160 ? -4.707 -12.891 2.709 1 87.12 160 LEU A N 1
ATOM 1252 C CA . LEU A 1 160 ? -4.508 -14.281 3.098 1 87.12 160 LEU A CA 1
ATOM 1253 C C . LEU A 1 160 ? -4.918 -14.508 4.547 1 87.12 160 LEU A C 1
ATOM 1255 O O . LEU A 1 160 ? -5.562 -15.508 4.867 1 87.12 160 LEU A O 1
ATOM 1259 N N . ILE A 1 161 ? -4.512 -13.602 5.402 1 84.12 161 ILE A N 1
ATOM 1260 C CA . ILE A 1 161 ? -4.828 -13.719 6.82 1 84.12 161 ILE A CA 1
ATOM 1261 C C . ILE A 1 161 ? -6.34 -13.742 7.016 1 84.12 161 ILE A C 1
ATOM 1263 O O . ILE A 1 161 ? -6.867 -14.594 7.738 1 84.12 161 ILE A O 1
ATOM 1267 N N . TRP A 1 162 ? -6.992 -12.859 6.391 1 90.81 162 TRP A N 1
ATOM 1268 C CA . TRP A 1 162 ? -8.438 -12.789 6.543 1 90.81 162 TRP A CA 1
ATOM 1269 C C . TRP A 1 162 ? -9.125 -13.977 5.875 1 90.81 162 TRP A C 1
ATOM 1271 O O . TRP A 1 162 ? -10.156 -14.453 6.348 1 90.81 162 TRP A O 1
ATOM 1281 N N . LYS A 1 163 ? -8.539 -14.438 4.781 1 91.81 163 LYS A N 1
ATOM 1282 C CA . LYS A 1 163 ? -9.055 -15.648 4.156 1 91.81 163 LYS A CA 1
ATOM 1283 C C . LYS A 1 163 ? -8.992 -16.828 5.121 1 91.81 163 LYS A C 1
ATOM 1285 O O . LYS A 1 163 ? -9.945 -17.609 5.223 1 91.81 163 LYS A O 1
ATOM 1290 N N . TRP A 1 164 ? -7.914 -16.922 5.762 1 84 164 TRP A N 1
ATOM 1291 C CA . TRP A 1 164 ? -7.734 -17.969 6.75 1 84 164 TRP A CA 1
ATOM 1292 C C . TRP A 1 164 ? -8.68 -17.781 7.934 1 84 164 TRP A C 1
ATOM 1294 O O . TRP A 1 164 ? -9.281 -18.75 8.414 1 84 164 TRP A O 1
ATOM 1304 N N . PHE A 1 165 ? -8.781 -16.594 8.391 1 87.06 165 PHE A N 1
ATOM 1305 C CA . PHE A 1 165 ? -9.625 -16.25 9.523 1 87.06 165 PHE A CA 1
ATOM 1306 C C . PHE A 1 165 ? -11.086 -16.594 9.234 1 87.06 165 PHE A C 1
ATOM 1308 O O . PHE A 1 165 ? -11.805 -17.062 10.125 1 87.06 165 PHE A O 1
ATOM 1315 N N . LEU A 1 166 ? -11.5 -16.453 7.996 1 92.69 166 LEU A N 1
ATOM 1316 C CA . LEU A 1 166 ? -12.906 -16.609 7.629 1 92.69 166 LEU A CA 1
ATOM 1317 C C . LEU A 1 166 ? -13.18 -18 7.062 1 92.69 166 LEU A C 1
ATOM 1319 O O . LEU A 1 166 ? -14.32 -18.312 6.711 1 92.69 166 LEU A O 1
ATOM 1323 N N . ASP A 1 167 ? -12.164 -18.781 6.977 1 90.38 167 ASP A N 1
ATOM 1324 C CA . ASP A 1 167 ? -12.305 -20.141 6.469 1 90.38 167 ASP A CA 1
ATOM 1325 C C . ASP A 1 167 ? -13.297 -20.938 7.305 1 90.38 167 ASP A C 1
ATOM 1327 O O . ASP A 1 167 ? -13.594 -20.578 8.445 1 90.38 167 ASP A O 1
ATOM 1331 N N . ARG A 1 168 ? -13.836 -21.984 6.637 1 90.25 168 ARG A N 1
ATOM 1332 C CA . ARG A 1 168 ? -14.781 -22.844 7.344 1 90.25 168 ARG A CA 1
ATOM 1333 C C . ARG A 1 168 ? -14.18 -23.359 8.648 1 90.25 168 ARG A C 1
ATOM 1335 O O . ARG A 1 168 ? -14.883 -23.453 9.664 1 90.25 168 ARG A O 1
ATOM 1342 N N . ASN A 1 169 ? -12.938 -23.656 8.688 1 84.88 169 ASN A N 1
ATOM 1343 C CA . ASN A 1 169 ? -12.227 -24.109 9.883 1 84.88 169 ASN A CA 1
ATOM 1344 C C . ASN A 1 169 ? -11.367 -23.016 10.484 1 84.88 169 ASN A C 1
ATOM 1346 O O . ASN A 1 169 ? -10.383 -23.297 11.172 1 84.88 169 ASN A O 1
ATOM 1350 N N . GLY A 1 170 ? -11.742 -21.781 10.203 1 85.81 170 GLY A N 1
ATOM 1351 C CA . GLY A 1 170 ? -10.961 -20.641 10.688 1 85.81 170 GLY A CA 1
ATOM 1352 C C . GLY A 1 170 ? -11.352 -20.203 12.086 1 85.81 170 GLY A C 1
ATOM 1353 O O . GLY A 1 170 ? -12.234 -20.797 12.703 1 85.81 170 GLY A O 1
ATOM 1354 N N . LEU A 1 171 ? -10.719 -19.203 12.57 1 81.69 171 LEU A N 1
ATOM 1355 C CA . LEU A 1 171 ? -10.852 -18.766 13.961 1 81.69 171 LEU A CA 1
ATOM 1356 C C . LEU A 1 171 ? -12.25 -18.203 14.219 1 81.69 171 LEU A C 1
ATOM 1358 O O . LEU A 1 171 ? -12.789 -18.344 15.312 1 81.69 171 LEU A O 1
ATOM 1362 N N . LEU A 1 172 ? -12.82 -17.5 13.227 1 86.62 172 LEU A N 1
ATOM 1363 C CA . LEU A 1 172 ? -14.148 -16.906 13.438 1 86.62 172 LEU A CA 1
ATOM 1364 C C . LEU A 1 172 ? -15.195 -18 13.648 1 86.62 172 LEU A C 1
ATOM 1366 O O . LEU A 1 172 ? -16.031 -17.891 14.539 1 86.62 172 LEU A O 1
ATOM 1370 N N . ASN A 1 173 ? -15.133 -18.969 12.828 1 90.62 173 ASN A N 1
ATOM 1371 C CA . ASN A 1 173 ? -16.062 -20.094 12.992 1 90.62 173 ASN A CA 1
ATOM 1372 C C . ASN A 1 173 ? -15.797 -20.859 14.289 1 90.62 173 ASN A C 1
ATOM 1374 O O . ASN A 1 173 ? -16.734 -21.359 14.914 1 90.62 173 ASN A O 1
ATOM 1378 N N . ALA A 1 174 ? -14.547 -21.016 14.688 1 83.94 174 ALA A N 1
ATOM 1379 C CA . ALA A 1 174 ? -14.234 -21.625 15.977 1 83.94 174 ALA A CA 1
ATOM 1380 C C . ALA A 1 174 ? -14.906 -20.875 17.125 1 83.94 174 ALA A C 1
ATOM 1382 O O . ALA A 1 174 ? -15.43 -21.484 18.047 1 83.94 174 ALA A O 1
ATOM 1383 N N . PHE A 1 175 ? -14.867 -19.641 17 1 82.62 175 PHE A N 1
ATOM 1384 C CA . PHE A 1 175 ? -15.508 -18.797 18.016 1 82.62 175 PHE A CA 1
ATOM 1385 C C . PHE A 1 175 ? -17.016 -19 18.016 1 82.62 175 PHE A C 1
ATOM 1387 O O . PHE A 1 175 ? -17.641 -19.094 19.062 1 82.62 175 PHE A O 1
ATOM 1394 N N . PHE A 1 176 ? -17.609 -19.031 16.828 1 88.69 176 PHE A N 1
ATOM 1395 C CA . PHE A 1 176 ? -19.047 -19.25 16.719 1 88.69 176 PHE A CA 1
ATOM 1396 C C . PHE A 1 176 ? -19.438 -20.609 17.266 1 88.69 176 PHE A C 1
ATOM 1398 O O . PHE A 1 176 ? -20.469 -20.75 17.922 1 88.69 176 PHE A O 1
ATOM 1405 N N . GLN A 1 177 ? -18.625 -21.531 17.016 1 87.88 177 GLN A N 1
ATOM 1406 C CA . GLN A 1 177 ? -18.891 -22.875 17.516 1 87.88 177 GLN A CA 1
ATOM 1407 C C . GLN A 1 177 ? -18.906 -22.906 19.047 1 87.88 177 GLN A C 1
ATOM 1409 O O . GLN A 1 177 ? -19.688 -23.641 19.641 1 87.88 177 GLN A O 1
ATOM 1414 N N . MET A 1 178 ? -18.062 -22.141 19.641 1 85.62 178 MET A N 1
ATOM 1415 C CA . MET A 1 178 ? -18.031 -22.047 21.109 1 85.62 178 MET A CA 1
ATOM 1416 C C . MET A 1 178 ? -19.344 -21.484 21.641 1 85.62 178 MET A C 1
ATOM 1418 O O . MET A 1 178 ? -19.734 -21.781 22.766 1 85.62 178 MET A O 1
ATOM 1422 N N . LEU A 1 179 ? -20.031 -20.75 20.797 1 90.31 179 LEU A N 1
ATOM 1423 C CA . LEU A 1 179 ? -21.297 -20.141 21.188 1 90.31 179 LEU A CA 1
ATOM 1424 C C . LEU A 1 179 ? -22.484 -20.984 20.719 1 90.31 179 LEU A C 1
ATOM 1426 O O . LEU A 1 179 ? -23.641 -20.609 20.906 1 90.31 179 LEU A O 1
ATOM 1430 N N . GLY A 1 180 ? -22.188 -22.047 20.047 1 91.19 180 GLY A N 1
ATOM 1431 C CA . GLY A 1 180 ? -23.234 -22.953 19.594 1 91.19 180 GLY A CA 1
ATOM 1432 C C . GLY A 1 180 ? -23.766 -22.609 18.219 1 91.19 180 GLY A C 1
ATOM 1433 O O . GLY A 1 180 ? -24.812 -23.109 17.812 1 91.19 180 GLY A O 1
ATOM 1434 N N . VAL A 1 181 ? -23.125 -21.812 17.547 1 92.31 181 VAL A N 1
ATOM 1435 C CA . VAL A 1 181 ? -23.547 -21.406 16.203 1 92.31 181 VAL A CA 1
ATOM 1436 C C . VAL A 1 181 ? -22.812 -22.25 15.164 1 92.31 181 VAL A C 1
ATOM 1438 O O . VAL A 1 181 ? -21.594 -22.422 15.242 1 92.31 181 VAL A O 1
ATOM 1441 N N . PRO A 1 182 ? -23.547 -22.812 14.258 1 92.31 182 PRO A N 1
ATOM 1442 C CA . PRO A 1 182 ? -22.891 -23.625 13.227 1 92.31 182 PRO A CA 1
ATOM 1443 C C . PRO A 1 182 ? -21.969 -22.797 12.336 1 92.31 182 PRO A C 1
ATOM 1445 O O . PRO A 1 182 ? -22.188 -21.609 12.141 1 92.31 182 PRO A O 1
ATOM 1448 N N . PRO A 1 183 ? -20.969 -23.469 11.797 1 92.06 183 PRO A N 1
ATOM 1449 C CA . PRO A 1 183 ? -20 -22.781 10.945 1 92.06 183 PRO A CA 1
ATOM 1450 C C . PRO A 1 183 ? -20.609 -22.266 9.641 1 92.06 183 PRO A C 1
ATOM 1452 O O . PRO A 1 183 ? -21.547 -22.875 9.117 1 92.06 183 PRO A O 1
ATOM 1455 N N . GLU A 1 184 ? -20.078 -21.141 9.227 1 92.81 184 GLU A N 1
ATOM 1456 C CA . GLU A 1 184 ? -20.484 -20.516 7.973 1 92.81 184 GLU A CA 1
ATOM 1457 C C . GLU A 1 184 ? -19.312 -20.406 7 1 92.81 184 GLU A C 1
ATOM 1459 O O . GLU A 1 184 ? -18.172 -20.219 7.418 1 92.81 184 GLU A O 1
ATOM 1464 N N . ILE A 1 185 ? -19.625 -20.688 5.723 1 94 185 ILE A N 1
ATOM 1465 C CA . ILE A 1 185 ? -18.625 -20.453 4.691 1 94 185 ILE A CA 1
ATOM 1466 C C . ILE A 1 185 ? -18.781 -19.031 4.145 1 94 185 ILE A C 1
ATOM 1468 O O . ILE A 1 185 ? -19.312 -18.844 3.055 1 94 185 ILE A O 1
ATOM 1472 N N . PHE A 1 186 ? -18.25 -18.141 4.781 1 95.81 186 PHE A N 1
ATOM 1473 C CA . PHE A 1 186 ? -18.484 -16.703 4.602 1 95.81 186 PHE A CA 1
ATOM 1474 C C . PHE A 1 186 ? -18.156 -16.281 3.17 1 95.81 186 PHE A C 1
ATOM 1476 O O . PHE A 1 186 ? -18.953 -15.578 2.537 1 95.81 186 PHE A O 1
ATOM 1483 N N . LEU A 1 187 ? -17.094 -16.797 2.584 1 96 187 LEU A N 1
ATOM 1484 C CA . LEU A 1 187 ? -16.562 -16.234 1.343 1 96 187 LEU A CA 1
ATOM 1485 C C . LEU A 1 187 ? -17.219 -16.891 0.131 1 96 187 LEU A C 1
ATOM 1487 O O . LEU A 1 187 ? -17.016 -16.453 -1.003 1 96 187 LEU A O 1
ATOM 1491 N N . LEU A 1 188 ? -18.062 -17.922 0.374 1 95.5 188 LEU A N 1
ATOM 1492 C CA . LEU A 1 188 ? -18.797 -18.547 -0.725 1 95.5 188 LEU A CA 1
ATOM 1493 C C . LEU A 1 188 ? -20.234 -18.047 -0.787 1 95.5 188 LEU A C 1
ATOM 1495 O O . LEU A 1 188 ? -20.953 -18.344 -1.734 1 95.5 188 LEU A O 1
ATOM 1499 N N . ASP A 1 189 ? -20.531 -17.266 0.209 1 96.56 189 ASP A N 1
ATOM 1500 C CA . ASP A 1 189 ? -21.797 -16.547 0.205 1 96.56 189 ASP A CA 1
ATOM 1501 C C . ASP A 1 189 ? -21.641 -15.133 -0.345 1 96.56 189 ASP A C 1
ATOM 1503 O O . ASP A 1 189 ? -20.734 -14.398 0.07 1 96.56 189 ASP A O 1
ATOM 1507 N N . VAL A 1 190 ? -22.516 -14.727 -1.26 1 96.5 190 VAL A N 1
ATOM 1508 C CA . VAL A 1 190 ? -22.391 -13.438 -1.934 1 96.5 190 VAL A CA 1
ATOM 1509 C C . VAL A 1 190 ? -22.5 -12.312 -0.914 1 96.5 190 VAL A C 1
ATOM 1511 O O . VAL A 1 190 ? -21.688 -11.391 -0.904 1 96.5 190 VAL A O 1
ATOM 1514 N N . GLY A 1 191 ? -23.484 -12.359 -0.071 1 96.88 191 GLY A N 1
ATOM 1515 C CA . GLY A 1 191 ? -23.688 -11.32 0.917 1 96.88 191 GLY A CA 1
ATOM 1516 C C . GLY A 1 191 ? -22.531 -11.164 1.882 1 96.88 191 GLY A C 1
ATOM 1517 O O . GLY A 1 191 ? -22 -10.062 2.061 1 96.88 191 GLY A O 1
ATOM 1518 N N . TRP A 1 192 ? -22.078 -12.281 2.404 1 96.75 192 TRP A N 1
ATOM 1519 C CA . TRP A 1 192 ? -21 -12.258 3.375 1 96.75 192 TRP A CA 1
ATOM 1520 C C . TRP A 1 192 ? -19.672 -11.875 2.705 1 96.75 192 TRP A C 1
ATOM 1522 O O . TRP A 1 192 ? -18.859 -11.156 3.285 1 96.75 192 TRP A O 1
ATOM 1532 N N . SER A 1 193 ? -19.469 -12.398 1.518 1 97.5 193 SER A N 1
ATOM 1533 C CA . SER A 1 193 ? -18.219 -12.078 0.821 1 97.5 193 SER A CA 1
ATOM 1534 C C . SER A 1 193 ? -18.125 -10.578 0.549 1 97.5 193 SER A C 1
ATOM 1536 O O . SER A 1 193 ? -17.062 -9.977 0.774 1 97.5 193 SER A O 1
ATOM 1538 N N . ARG A 1 194 ? -19.234 -9.953 0.127 1 97.56 194 ARG A N 1
ATOM 1539 C CA . ARG A 1 194 ? -19.25 -8.516 -0.135 1 97.56 194 ARG A CA 1
ATOM 1540 C C . ARG A 1 194 ? -19.047 -7.723 1.152 1 97.56 194 ARG A C 1
ATOM 1542 O O . ARG A 1 194 ? -18.328 -6.719 1.165 1 97.56 194 ARG A O 1
ATOM 1549 N N . PHE A 1 195 ? -19.641 -8.188 2.148 1 97.25 195 PHE A N 1
ATOM 1550 C CA . PHE A 1 195 ? -19.531 -7.543 3.449 1 97.25 195 PHE A CA 1
ATOM 1551 C C . PHE A 1 195 ? -18.094 -7.539 3.939 1 97.25 195 PHE A C 1
ATOM 1553 O O . PHE A 1 195 ? -17.562 -6.5 4.348 1 97.25 195 PHE A O 1
ATOM 1560 N N . PHE A 1 196 ? -17.422 -8.648 3.871 1 96.81 196 PHE A N 1
ATOM 1561 C CA . PHE A 1 196 ? -16.078 -8.773 4.449 1 96.81 196 PHE A CA 1
ATOM 1562 C C . PHE A 1 196 ? -15.047 -8.094 3.559 1 96.81 196 PHE A C 1
ATOM 1564 O O . PHE A 1 196 ? -14.016 -7.625 4.047 1 96.81 196 PHE A O 1
ATOM 1571 N N . VAL A 1 197 ? -15.32 -7.996 2.238 1 97.94 197 VAL A N 1
ATOM 1572 C CA . VAL A 1 197 ? -14.406 -7.234 1.393 1 97.94 197 VAL A CA 1
ATOM 1573 C C . VAL A 1 197 ? -14.375 -5.777 1.853 1 97.94 197 VAL A C 1
ATOM 1575 O O . VAL A 1 197 ? -13.305 -5.172 1.932 1 97.94 197 VAL A O 1
ATOM 1578 N N . VAL A 1 198 ? -15.516 -5.234 2.225 1 97.69 198 VAL A N 1
ATOM 1579 C CA . VAL A 1 198 ? -15.602 -3.854 2.691 1 97.69 198 VAL A CA 1
ATOM 1580 C C . VAL A 1 198 ? -14.969 -3.734 4.074 1 97.69 198 VAL A C 1
ATOM 1582 O O . VAL A 1 198 ? -14.148 -2.84 4.312 1 97.69 198 VAL A O 1
ATOM 1585 N N . VAL A 1 199 ? -15.258 -4.648 4.934 1 93.88 199 VAL A N 1
ATOM 1586 C CA . VAL A 1 199 ? -14.773 -4.602 6.312 1 93.88 199 VAL A CA 1
ATOM 1587 C C . VAL A 1 199 ? -13.25 -4.668 6.328 1 93.88 199 VAL A C 1
ATOM 1589 O O . VAL A 1 199 ? -12.594 -3.896 7.031 1 93.88 199 VAL A O 1
ATOM 1592 N N . VAL A 1 200 ? -12.742 -5.605 5.559 1 93.44 200 VAL A N 1
ATOM 1593 C CA . VAL A 1 200 ? -11.289 -5.789 5.516 1 93.44 200 VAL A CA 1
ATOM 1594 C C . VAL A 1 200 ? -10.633 -4.539 4.938 1 93.44 200 VAL A C 1
ATOM 1596 O O . VAL A 1 200 ? -9.609 -4.074 5.449 1 93.44 200 VAL A O 1
ATOM 1599 N N . SER A 1 201 ? -11.195 -3.99 3.922 1 95.38 201 SER A N 1
ATOM 1600 C CA . SER A 1 201 ? -10.641 -2.789 3.307 1 95.38 201 SER A CA 1
ATOM 1601 C C . SER A 1 201 ? -10.68 -1.607 4.27 1 95.38 201 SER A C 1
ATOM 1603 O O . SER A 1 201 ? -9.711 -0.854 4.371 1 95.38 201 SER A O 1
ATOM 1605 N N . VAL A 1 202 ? -11.75 -1.432 4.973 1 93.69 202 VAL A N 1
ATOM 1606 C CA . VAL A 1 202 ? -11.875 -0.343 5.934 1 93.69 202 VAL A CA 1
ATOM 1607 C C . VAL A 1 202 ? -10.82 -0.502 7.031 1 93.69 202 VAL A C 1
ATOM 1609 O O . VAL A 1 202 ? -10.102 0.448 7.352 1 93.69 202 VAL A O 1
ATOM 1612 N N . TRP A 1 203 ? -10.766 -1.677 7.531 1 89.81 203 TRP A N 1
ATOM 1613 C CA . TRP A 1 203 ? -9.805 -1.975 8.586 1 89.81 203 TRP A CA 1
ATOM 1614 C C . TRP A 1 203 ? -8.375 -1.722 8.109 1 89.81 203 TRP A C 1
ATOM 1616 O O . TRP A 1 203 ? -7.559 -1.162 8.844 1 89.81 203 TRP A O 1
ATOM 1626 N N . PHE A 1 204 ? -8.102 -2.076 6.914 1 91.19 204 PHE A N 1
ATOM 1627 C CA . PHE A 1 204 ? -6.773 -2.035 6.316 1 91.19 204 PHE A CA 1
ATOM 1628 C C . PHE A 1 204 ? -6.324 -0.596 6.094 1 91.19 204 PHE A C 1
ATOM 1630 O O . PHE A 1 204 ? -5.168 -0.253 6.355 1 91.19 204 PHE A O 1
ATOM 1637 N N . HIS A 1 205 ? -7.273 0.298 5.73 1 92.44 205 HIS A N 1
ATOM 1638 C CA . HIS A 1 205 ? -6.836 1.58 5.188 1 92.44 205 HIS A CA 1
ATOM 1639 C C . HIS A 1 205 ? -7.184 2.725 6.137 1 92.44 205 HIS A C 1
ATOM 1641 O O . HIS A 1 205 ? -6.645 3.826 6.008 1 92.44 205 HIS A O 1
ATOM 1647 N N . MET A 1 206 ? -8.008 2.551 7.078 1 91.12 206 MET A N 1
ATOM 1648 C CA . MET A 1 206 ? -8.539 3.654 7.879 1 91.12 206 MET A CA 1
ATOM 1649 C C . MET A 1 206 ? -7.414 4.363 8.633 1 91.12 206 MET A C 1
ATOM 1651 O O . MET A 1 206 ? -7.469 5.578 8.828 1 91.12 206 MET A O 1
ATOM 1655 N N . GLY A 1 207 ? -6.41 3.652 9.062 1 89.81 207 GLY A N 1
ATOM 1656 C CA . GLY A 1 207 ? -5.332 4.25 9.836 1 89.81 207 GLY A CA 1
ATOM 1657 C C . GLY A 1 207 ? -4.629 5.375 9.094 1 89.81 207 GLY A C 1
ATOM 1658 O O . GLY A 1 207 ? -4.289 6.398 9.695 1 89.81 207 GLY A O 1
ATOM 1659 N N . PHE A 1 208 ? -4.395 5.191 7.828 1 88.44 208 PHE A N 1
ATOM 1660 C CA . PHE A 1 208 ? -3.746 6.199 6.996 1 88.44 208 PHE A CA 1
ATOM 1661 C C . PHE A 1 208 ? -4.555 7.488 6.977 1 88.44 208 PHE A C 1
ATOM 1663 O O . PHE A 1 208 ? -4.004 8.578 7.168 1 88.44 208 PHE A O 1
ATOM 1670 N N . TYR A 1 209 ? -5.77 7.379 6.789 1 93.88 209 TYR A N 1
ATOM 1671 C CA . TYR A 1 209 ? -6.637 8.547 6.688 1 93.88 209 TYR A CA 1
ATOM 1672 C C . TYR A 1 209 ? -6.875 9.172 8.055 1 93.88 209 TYR A C 1
ATOM 1674 O O . TYR A 1 209 ? -7.016 10.391 8.172 1 93.88 209 TYR A O 1
ATOM 1682 N N . THR A 1 210 ? -6.938 8.344 9.07 1 92 210 THR A N 1
ATOM 1683 C CA . THR A 1 210 ? -7.07 8.844 10.43 1 92 210 THR A CA 1
ATOM 1684 C C . THR A 1 210 ? -5.93 9.797 10.773 1 92 210 THR A C 1
ATOM 1686 O O . THR A 1 210 ? -6.152 10.859 11.359 1 92 210 THR A O 1
ATOM 1689 N N . LEU A 1 211 ? -4.766 9.445 10.336 1 88.81 211 LEU A N 1
ATOM 1690 C CA . LEU A 1 211 ? -3.605 10.266 10.664 1 88.81 211 LEU A CA 1
ATOM 1691 C C . LEU A 1 211 ? -3.656 11.602 9.922 1 88.81 211 LEU A C 1
ATOM 1693 O O . LEU A 1 211 ? -3.252 12.633 10.461 1 88.81 211 LEU A O 1
ATOM 1697 N N . ILE A 1 212 ? -4.125 11.555 8.703 1 89.31 212 ILE A N 1
ATOM 1698 C CA . ILE A 1 212 ? -4.266 12.797 7.945 1 89.31 212 ILE A CA 1
ATOM 1699 C C . ILE A 1 212 ? -5.273 13.711 8.633 1 89.31 212 ILE A C 1
ATOM 1701 O O . ILE A 1 212 ? -5.012 14.898 8.836 1 89.31 212 ILE A O 1
ATOM 1705 N N . LEU A 1 213 ? -6.367 13.164 9.047 1 93.75 213 LEU A N 1
ATOM 1706 C CA . LEU A 1 213 ? -7.41 13.953 9.703 1 93.75 213 LEU A CA 1
ATOM 1707 C C . LEU A 1 213 ? -6.953 14.43 11.07 1 93.75 213 LEU A C 1
ATOM 1709 O O . LEU A 1 213 ? -7.281 15.547 11.484 1 93.75 213 LEU A O 1
ATOM 1713 N N . LEU A 1 214 ? -6.258 13.594 11.75 1 90.69 214 LEU A N 1
ATOM 1714 C CA . LEU A 1 214 ? -5.727 13.961 13.055 1 90.69 214 LEU A CA 1
ATOM 1715 C C . LEU A 1 214 ? -4.777 15.148 12.938 1 90.69 214 LEU A C 1
ATOM 1717 O O . LEU A 1 214 ? -4.828 16.078 13.758 1 90.69 214 LEU A O 1
ATOM 1721 N N . ALA A 1 215 ? -3.934 15.117 11.953 1 85.69 215 ALA A N 1
ATOM 1722 C CA . ALA A 1 215 ? -3.031 16.234 11.703 1 85.69 215 ALA A CA 1
ATOM 1723 C C . ALA A 1 215 ? -3.812 17.516 11.414 1 85.69 215 ALA A C 1
ATOM 1725 O O . ALA A 1 215 ? -3.436 18.594 11.859 1 85.69 215 ALA A O 1
ATOM 1726 N N . GLY A 1 216 ? -4.879 17.391 10.672 1 90.81 216 GLY A N 1
ATOM 1727 C CA . GLY A 1 216 ? -5.742 18.516 10.406 1 90.81 216 GLY A CA 1
ATOM 1728 C C . GLY A 1 216 ? -6.414 19.062 11.656 1 90.81 216 GLY A C 1
ATOM 1729 O O . GLY A 1 216 ? -6.516 20.281 11.828 1 90.81 216 GLY A O 1
ATOM 1730 N N . LEU A 1 217 ? -6.832 18.234 12.477 1 93 217 LEU A N 1
ATOM 1731 C CA . LEU A 1 217 ? -7.477 18.625 13.727 1 93 217 LEU A CA 1
ATOM 1732 C C . LEU A 1 217 ? -6.496 19.359 14.633 1 93 217 LEU A C 1
ATOM 1734 O O . LEU A 1 217 ? -6.852 20.344 15.273 1 93 217 LEU A O 1
ATOM 1738 N N . GLN A 1 218 ? -5.34 18.859 14.625 1 88.75 218 GLN A N 1
ATOM 1739 C CA . GLN A 1 218 ? -4.32 19.422 15.5 1 88.75 218 GLN A CA 1
ATOM 1740 C C . GLN A 1 218 ? -3.873 20.797 15 1 88.75 218 GLN A C 1
ATOM 1742 O O . GLN A 1 218 ? -3.33 21.594 15.766 1 88.75 218 GLN A O 1
ATOM 1747 N N . ALA A 1 219 ? -4.117 21.031 13.797 1 86.88 219 ALA A N 1
ATOM 1748 C CA . ALA A 1 219 ? -3.736 22.312 13.203 1 86.88 219 ALA A CA 1
ATOM 1749 C C . ALA A 1 219 ? -4.758 23.406 13.547 1 86.88 219 ALA A C 1
ATOM 1751 O O . ALA A 1 219 ? -4.484 24.594 13.375 1 86.88 219 ALA A O 1
ATOM 1752 N N . ILE A 1 220 ? -5.906 23.047 14.07 1 92 220 ILE A N 1
ATOM 1753 C CA . ILE A 1 220 ? -6.934 24.016 14.445 1 92 220 ILE A CA 1
ATOM 1754 C C . ILE A 1 220 ? -6.551 24.703 15.758 1 92 220 ILE A C 1
ATOM 1756 O O . ILE A 1 220 ? -6.289 24.016 16.75 1 92 220 ILE A O 1
ATOM 1760 N N . PRO A 1 221 ? -6.539 25.984 15.742 1 93.44 221 PRO A N 1
ATOM 1761 C CA . PRO A 1 221 ? -6.152 26.703 16.953 1 93.44 221 PRO A CA 1
ATOM 1762 C C . PRO A 1 221 ? -7.062 26.375 18.141 1 93.44 221 PRO A C 1
ATOM 1764 O O . PRO A 1 221 ? -8.289 26.391 18 1 93.44 221 PRO A O 1
ATOM 1767 N N . LYS A 1 222 ? -6.488 26.25 19.219 1 91.5 222 LYS A N 1
ATOM 1768 C CA . LYS A 1 222 ? -7.207 25.891 20.453 1 91.5 222 LYS A CA 1
ATOM 1769 C C . LYS A 1 222 ? -8.078 27.047 20.922 1 91.5 222 LYS A C 1
ATOM 1771 O O . LYS A 1 222 ? -9.078 26.844 21.609 1 91.5 222 LYS A O 1
ATOM 1776 N N . ASP A 1 223 ? -7.672 28.188 20.531 1 94.06 223 ASP A N 1
ATOM 1777 C CA . ASP A 1 223 ? -8.375 29.391 20.953 1 94.06 223 ASP A CA 1
ATOM 1778 C C . ASP A 1 223 ? -9.828 29.375 20.469 1 94.06 223 ASP A C 1
ATOM 1780 O O . ASP A 1 223 ? -10.711 29.938 21.109 1 94.06 223 ASP A O 1
ATOM 1784 N N . LEU A 1 224 ? -10.055 28.75 19.375 1 93.06 224 LEU A N 1
ATOM 1785 C CA . LEU A 1 224 ? -11.406 28.688 18.828 1 93.06 224 LEU A CA 1
ATOM 1786 C C . LEU A 1 224 ? -12.312 27.828 19.719 1 93.06 224 LEU A C 1
ATOM 1788 O O . LEU A 1 224 ? -13.492 28.141 19.891 1 93.06 224 LEU A O 1
ATOM 1792 N N . TYR A 1 225 ? -11.766 26.906 20.297 1 90.81 225 TYR A N 1
ATOM 1793 C CA . TYR A 1 225 ? -12.539 26.016 21.156 1 90.81 225 TYR A CA 1
ATOM 1794 C C . TYR A 1 225 ? -12.773 26.641 22.516 1 90.81 225 TYR A C 1
ATOM 1796 O O . TYR A 1 225 ? -13.812 26.438 23.141 1 90.81 225 TYR A O 1
ATOM 1804 N N . GLU A 1 226 ? -11.812 27.375 22.953 1 92.12 226 GLU A N 1
ATOM 1805 C CA . GLU A 1 226 ? -11.977 28.125 24.203 1 92.12 226 GLU A CA 1
ATOM 1806 C C . GLU A 1 226 ? -13.086 29.156 24.078 1 92.12 226 GLU A C 1
ATOM 1808 O O . GLU A 1 226 ? -13.891 29.328 25 1 92.12 226 GLU A O 1
ATOM 1813 N N . ALA A 1 227 ? -13.07 29.812 22.984 1 93.88 227 ALA A N 1
ATOM 1814 C CA . ALA A 1 227 ? -14.109 30.812 22.734 1 93.88 227 ALA A CA 1
ATOM 1815 C C . ALA A 1 227 ? -15.484 30.172 22.672 1 93.88 227 ALA A C 1
ATOM 1817 O O . ALA A 1 227 ? -16.453 30.719 23.203 1 93.88 227 ALA A O 1
ATOM 1818 N N . ALA A 1 228 ? -15.562 29.062 22.062 1 91.94 228 ALA A N 1
ATOM 1819 C CA . ALA A 1 228 ? -16.828 28.344 21.984 1 91.94 228 ALA A CA 1
ATOM 1820 C C . ALA A 1 228 ? -17.312 27.922 23.375 1 91.94 228 ALA A C 1
ATOM 1822 O O . ALA A 1 228 ? -18.516 27.922 23.656 1 91.94 228 ALA A O 1
ATOM 1823 N N . ALA A 1 229 ? -16.375 27.562 24.203 1 90.62 229 ALA A N 1
ATOM 1824 C CA . ALA A 1 229 ? -16.688 27.156 25.562 1 90.62 229 ALA A CA 1
ATOM 1825 C C . ALA A 1 229 ? -17.234 28.328 26.375 1 90.62 229 ALA A C 1
ATOM 1827 O O . ALA A 1 229 ? -18.156 28.156 27.188 1 90.62 229 ALA A O 1
ATOM 1828 N N . ILE A 1 230 ? -16.688 29.422 26.125 1 92.25 230 ILE A N 1
ATOM 1829 C CA . ILE A 1 230 ? -17.141 30.625 26.812 1 92.25 230 ILE A CA 1
ATOM 1830 C C . ILE A 1 230 ? -18.562 30.953 26.391 1 92.25 230 ILE A C 1
ATOM 1832 O O . ILE A 1 230 ? -19.375 31.359 27.219 1 92.25 230 ILE A O 1
ATOM 1836 N N . ASP A 1 231 ? -18.906 30.656 25.203 1 93.25 231 ASP A N 1
ATOM 1837 C CA . ASP A 1 231 ? -20.25 30.906 24.672 1 93.25 231 ASP A CA 1
ATOM 1838 C C . ASP A 1 231 ? -21.188 29.734 24.984 1 93.25 231 ASP A C 1
ATOM 1840 O O . ASP A 1 231 ? -22.312 29.688 24.5 1 93.25 231 ASP A O 1
ATOM 1844 N N . ALA A 1 232 ? -20.703 28.797 25.75 1 92.31 232 ALA A N 1
ATOM 1845 C CA . ALA A 1 232 ? -21.469 27.641 26.172 1 92.31 232 ALA A CA 1
ATOM 1846 C C . ALA A 1 232 ? -22.016 26.875 24.953 1 92.31 232 ALA A C 1
ATOM 1848 O O . ALA A 1 232 ? -23.172 26.438 24.969 1 92.31 232 ALA A O 1
ATOM 1849 N N . ALA A 1 233 ? -21.203 26.891 23.938 1 88.44 233 ALA A N 1
ATOM 1850 C CA . ALA A 1 233 ? -21.594 26.125 22.75 1 88.44 233 ALA A CA 1
ATOM 1851 C C . ALA A 1 233 ? -21.594 24.625 23.047 1 88.44 233 ALA A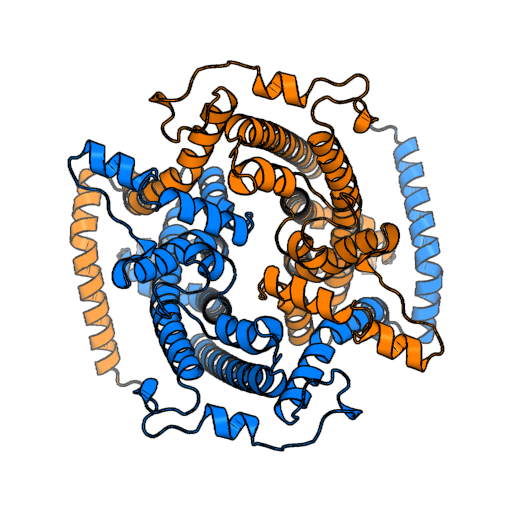 C 1
ATOM 1853 O O . ALA A 1 233 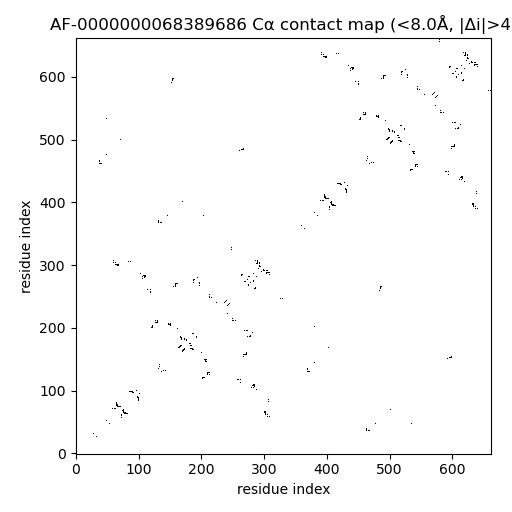? -20.703 24.125 23.734 1 88.44 233 ALA A O 1
ATOM 1854 N N . SER A 1 234 ? -22.578 23.984 22.531 1 87.62 234 SER A N 1
ATOM 1855 C CA . SER A 1 234 ? -22.656 22.531 22.703 1 87.62 234 SER A CA 1
ATOM 1856 C C . SER A 1 234 ? -21.609 21.828 21.859 1 87.62 234 SER A C 1
ATOM 1858 O O . SER A 1 234 ? -21.141 22.375 20.859 1 87.62 234 SER A O 1
ATOM 1860 N N . PRO A 1 235 ? -21.219 20.609 22.25 1 83.62 235 PRO A N 1
ATOM 1861 C CA . PRO A 1 235 ? -20.234 19.859 21.469 1 83.62 235 PRO A CA 1
ATOM 1862 C C . PRO A 1 235 ? -20.688 19.594 20.031 1 83.62 235 PRO A C 1
ATOM 1864 O O . PRO A 1 235 ? -19.859 19.594 19.109 1 83.62 235 PRO A O 1
ATOM 1867 N N . ARG A 1 236 ? -21.859 19.344 19.891 1 83.06 236 ARG A N 1
ATOM 1868 C CA . ARG A 1 236 ? -22.375 19.109 18.547 1 83.06 236 ARG A CA 1
ATOM 1869 C C . ARG A 1 236 ? -22.266 20.359 17.688 1 83.06 236 ARG A C 1
ATOM 1871 O O . ARG A 1 236 ? -21.891 20.281 16.516 1 83.06 236 ARG A O 1
ATOM 1878 N N . ARG A 1 237 ? -22.594 21.453 18.297 1 86.44 237 ARG A N 1
ATOM 1879 C CA . ARG A 1 237 ? -22.484 22.719 17.594 1 86.44 237 ARG A CA 1
ATOM 1880 C C . ARG A 1 237 ? -21.031 23.031 17.266 1 86.44 237 ARG A C 1
ATOM 1882 O O . ARG A 1 237 ? -20.734 23.516 16.172 1 86.44 237 ARG A O 1
ATOM 1889 N N . THR A 1 238 ? -20.219 22.766 18.219 1 90.75 238 THR A N 1
ATOM 1890 C CA . THR A 1 238 ? -18.797 23 18 1 90.75 238 THR A CA 1
ATOM 1891 C C . THR A 1 238 ? -18.25 22.109 16.875 1 90.75 238 THR A C 1
ATOM 1893 O O . THR A 1 238 ? -17.469 22.562 16.047 1 90.75 238 THR A O 1
ATOM 1896 N N . LEU A 1 239 ? -18.734 20.875 16.844 1 90.38 239 LEU A N 1
ATOM 1897 C CA . LEU A 1 239 ? -18.297 19.938 15.828 1 90.38 239 LEU A CA 1
ATOM 1898 C C . LEU A 1 239 ? -18.766 20.359 14.445 1 90.38 239 LEU A C 1
ATOM 1900 O O . LEU A 1 239 ? -17.969 20.422 13.5 1 90.38 239 LEU A O 1
ATOM 1904 N N . LEU A 1 240 ? -19.953 20.75 14.305 1 89.81 240 LEU A N 1
ATOM 1905 C CA . LEU A 1 240 ? -20.562 20.984 13 1 89.81 240 LEU A CA 1
ATOM 1906 C C . LEU A 1 240 ? -20.234 22.391 12.5 1 89.81 240 LEU A C 1
ATOM 1908 O O . LEU A 1 240 ? -20.172 22.625 11.289 1 89.81 240 LEU A O 1
ATOM 1912 N N . ARG A 1 241 ? -19.906 23.375 13.406 1 91.19 241 ARG A N 1
ATOM 1913 C CA . ARG A 1 241 ? -19.766 24.75 12.984 1 91.19 241 ARG A CA 1
ATOM 1914 C C . ARG A 1 241 ? -18.297 25.203 13.062 1 91.19 241 ARG A C 1
ATOM 1916 O O . ARG A 1 241 ? -17.906 26.188 12.43 1 91.19 241 ARG A O 1
ATOM 1923 N N . ILE A 1 242 ? -17.531 24.484 13.797 1 92.5 242 ILE A N 1
ATOM 1924 C CA . ILE A 1 242 ? -16.141 24.891 13.945 1 92.5 242 ILE A CA 1
ATOM 1925 C C . ILE A 1 242 ? -15.219 23.797 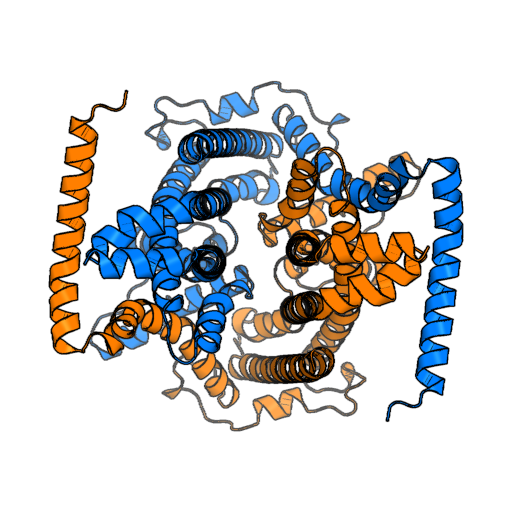13.438 1 92.5 242 ILE A C 1
ATOM 1927 O O . ILE A 1 242 ? -14.539 23.969 12.414 1 92.5 242 ILE A O 1
ATOM 1931 N N . THR A 1 243 ? -15.32 22.641 13.977 1 93.25 243 THR A N 1
ATOM 1932 C CA . THR A 1 243 ? -14.352 21.578 13.719 1 93.25 243 THR A CA 1
ATOM 1933 C C . THR A 1 243 ? -14.461 21.078 12.281 1 93.25 243 THR A C 1
ATOM 1935 O O . THR A 1 243 ? -13.477 21.109 11.539 1 93.25 243 THR A O 1
ATOM 1938 N N . LEU A 1 244 ? -15.633 20.688 11.852 1 92.94 244 LEU A N 1
ATOM 1939 C CA . LEU A 1 244 ? -15.805 20.062 10.547 1 92.94 244 LEU A CA 1
ATOM 1940 C C . LEU A 1 244 ? -15.555 21.062 9.43 1 92.94 244 LEU A C 1
ATOM 1942 O O . LEU A 1 244 ? -14.859 20.766 8.453 1 92.94 244 LEU A O 1
ATOM 1946 N N . PRO A 1 245 ? -16.047 22.281 9.609 1 92.12 245 PRO A N 1
ATOM 1947 C CA . PRO A 1 245 ? -15.758 23.266 8.562 1 92.12 245 PRO A CA 1
ATOM 1948 C C . PRO A 1 245 ? -14.266 23.594 8.469 1 92.12 245 PRO A C 1
ATOM 1950 O O . PRO A 1 245 ? -13.734 23.719 7.359 1 92.12 245 PRO A O 1
ATOM 1953 N N . LEU A 1 246 ? -13.586 23.703 9.602 1 93.25 246 LEU A N 1
ATOM 1954 C CA . LEU A 1 246 ? -12.164 24.031 9.57 1 93.25 246 LEU A CA 1
ATOM 1955 C C . LEU A 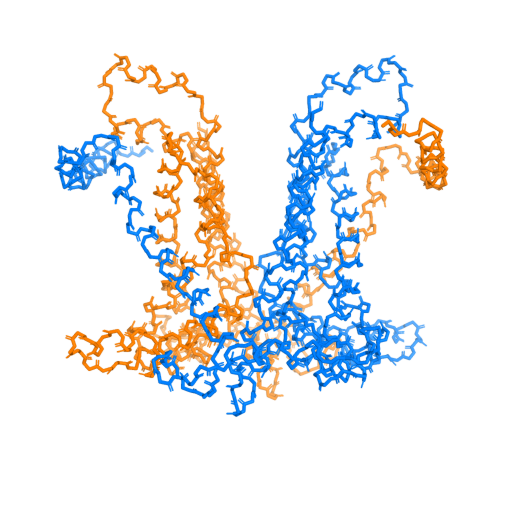1 246 ? -11.344 22.828 9.109 1 93.25 246 LEU A C 1
ATOM 1957 O O . LEU A 1 246 ? -10.211 22.984 8.656 1 93.25 246 LEU A O 1
ATOM 1961 N N . LEU A 1 247 ? -11.914 21.656 9.203 1 94.31 247 LEU A N 1
ATOM 1962 C CA . LEU A 1 247 ? -11.273 20.438 8.734 1 94.31 247 LEU A CA 1
ATOM 1963 C C . LEU A 1 247 ? -11.57 20.203 7.254 1 94.31 247 LEU A C 1
ATOM 1965 O O . LEU A 1 247 ? -11.078 19.234 6.664 1 94.31 247 LEU A O 1
ATOM 1969 N N . GLY A 1 248 ? -12.305 21.016 6.633 1 92.75 248 GLY A N 1
ATOM 1970 C CA . GLY A 1 248 ? -12.812 20.891 5.273 1 92.75 248 GLY A CA 1
ATOM 1971 C C . GLY A 1 248 ? -11.734 20.562 4.262 1 92.75 248 GLY A C 1
ATOM 1972 O O . GLY A 1 248 ? -11.867 19.594 3.496 1 92.75 248 GLY A O 1
ATOM 1973 N N . PRO A 1 249 ? -10.688 21.281 4.238 1 89.44 249 PRO A N 1
ATOM 1974 C CA . PRO A 1 249 ? -9.617 21 3.273 1 89.44 249 PRO A CA 1
ATOM 1975 C C . PRO A 1 249 ? -9.016 19.594 3.453 1 89.44 249 PRO A C 1
ATOM 1977 O O . PRO A 1 249 ? -8.75 18.906 2.467 1 89.44 249 PRO A O 1
ATOM 1980 N N . ASN A 1 250 ? -8.797 19.234 4.672 1 91.31 250 ASN A N 1
ATOM 1981 C CA . ASN A 1 250 ? -8.273 17.891 4.941 1 91.31 250 ASN A CA 1
ATOM 1982 C C . ASN A 1 250 ? -9.281 16.812 4.566 1 91.31 250 ASN A C 1
ATOM 1984 O O . ASN A 1 250 ? -8.898 15.75 4.059 1 91.31 250 ASN A O 1
ATOM 1988 N N . LEU A 1 251 ? -10.5 17.109 4.844 1 94.56 251 LEU A N 1
ATOM 1989 C CA . LEU A 1 251 ? -11.547 16.156 4.488 1 94.56 251 LEU A CA 1
ATOM 1990 C C . LEU A 1 251 ? -11.609 15.969 2.979 1 94.56 251 LEU A C 1
ATOM 1992 O O . LEU A 1 251 ? -11.805 14.844 2.502 1 94.56 251 LEU A O 1
ATOM 1996 N N . LEU A 1 252 ? -11.445 17.016 2.254 1 92.25 252 LEU A N 1
ATOM 1997 C CA . LEU A 1 252 ? -11.469 16.938 0.796 1 92.25 252 LEU A CA 1
ATOM 1998 C C . LEU A 1 252 ? -10.312 16.078 0.282 1 92.25 252 LEU A C 1
ATOM 2000 O O . LEU A 1 252 ? -10.5 15.242 -0.6 1 92.25 252 LEU A O 1
ATOM 2004 N N . VAL A 1 253 ? -9.172 16.328 0.825 1 89.12 253 VAL A N 1
ATOM 2005 C CA . VAL A 1 253 ? -7.992 15.578 0.424 1 89.12 253 VAL A CA 1
ATOM 2006 C C . VAL A 1 253 ? -8.203 14.094 0.718 1 89.12 253 VAL A C 1
ATOM 2008 O O . VAL A 1 253 ? -7.918 13.234 -0.124 1 89.12 253 VAL A O 1
ATOM 2011 N N . VAL A 1 254 ? -8.695 13.797 1.89 1 94.19 254 VAL A N 1
ATOM 2012 C CA . VAL A 1 254 ? -8.945 12.422 2.293 1 94.19 254 VAL A CA 1
ATOM 2013 C C . VAL A 1 254 ? -9.984 11.789 1.37 1 94.19 254 VAL A C 1
ATOM 2015 O O . VAL A 1 254 ? -9.828 10.648 0.934 1 94.19 254 VAL A O 1
ATOM 2018 N N . LEU A 1 255 ? -10.977 12.539 1.081 1 94.94 255 LEU A N 1
ATOM 2019 C CA . LEU A 1 255 ? -12.031 12.031 0.213 1 94.94 255 LEU A CA 1
ATOM 2020 C C . LEU A 1 255 ? -11.492 11.703 -1.173 1 94.94 255 LEU A C 1
ATOM 2022 O O . LEU A 1 255 ? -11.828 10.664 -1.751 1 94.94 255 LEU A O 1
ATOM 2026 N N . ILE A 1 256 ? -10.695 12.531 -1.725 1 92.38 256 ILE A N 1
ATOM 2027 C CA . ILE A 1 256 ? -10.125 12.336 -3.055 1 92.38 256 ILE A CA 1
ATOM 2028 C C . ILE A 1 256 ? -9.219 11.102 -3.051 1 92.38 256 ILE A C 1
ATOM 2030 O O . ILE A 1 256 ? -9.352 10.227 -3.902 1 92.38 256 ILE A O 1
ATOM 2034 N N . LEU A 1 257 ? -8.344 11.039 -2.105 1 91.31 257 LEU A N 1
ATOM 2035 C CA . LEU A 1 257 ? -7.414 9.914 -2.023 1 91.31 257 LEU A CA 1
ATOM 2036 C C . LEU A 1 257 ? -8.164 8.602 -1.801 1 91.31 257 LEU A C 1
ATOM 2038 O O . LEU A 1 257 ? -7.828 7.586 -2.408 1 91.31 257 LEU A O 1
ATOM 2042 N N . LEU A 1 258 ? -9.086 8.68 -0.932 1 95.38 258 LEU A N 1
ATOM 2043 C CA . LEU A 1 258 ? -9.883 7.5 -0.599 1 95.38 258 LEU A CA 1
ATOM 2044 C C . LEU A 1 258 ? -10.68 7.023 -1.809 1 95.38 258 LEU A C 1
ATOM 2046 O O . LEU A 1 258 ? -10.789 5.82 -2.053 1 95.38 258 LEU A O 1
ATOM 2050 N N . MET A 1 259 ? -11.227 7.938 -2.557 1 94.5 259 MET A N 1
ATOM 2051 C CA . MET A 1 259 ? -11.969 7.594 -3.766 1 94.5 259 MET A CA 1
ATOM 2052 C C . MET A 1 259 ? -11.055 6.949 -4.801 1 94.5 259 MET A C 1
ATOM 2054 O O . MET A 1 259 ? -11.406 5.922 -5.391 1 94.5 259 MET A O 1
ATOM 2058 N N . ILE A 1 260 ? -9.977 7.504 -5.012 1 92.69 260 ILE A N 1
ATOM 2059 C CA . ILE A 1 260 ? -9.023 6.984 -5.98 1 92.69 260 ILE A CA 1
ATOM 2060 C C . ILE A 1 260 ? -8.602 5.57 -5.582 1 92.69 260 ILE A C 1
ATOM 2062 O O . ILE A 1 260 ? -8.648 4.648 -6.398 1 92.69 260 ILE A O 1
ATOM 2066 N N . ARG A 1 261 ? -8.297 5.359 -4.363 1 93.06 261 ARG A N 1
ATOM 2067 C CA . ARG A 1 261 ? -7.848 4.059 -3.881 1 93.06 261 ARG A CA 1
ATOM 2068 C C . ARG A 1 261 ? -8.977 3.035 -3.947 1 93.06 261 ARG A C 1
ATOM 2070 O O . ARG A 1 261 ? -8.742 1.858 -4.227 1 93.06 261 ARG A O 1
ATOM 2077 N N . SER A 1 262 ? -10.117 3.467 -3.627 1 96.25 262 SER A N 1
ATOM 2078 C CA . SER A 1 262 ? -11.258 2.559 -3.609 1 96.25 262 SER A CA 1
ATOM 2079 C C . SER A 1 262 ? -11.586 2.051 -5.012 1 96.25 262 SER A C 1
ATOM 2081 O O . SER A 1 262 ? -11.922 0.879 -5.188 1 96.25 262 SER A O 1
ATOM 2083 N N . VAL A 1 263 ? -11.508 2.914 -5.953 1 95.06 263 VAL A N 1
ATOM 2084 C CA . VAL A 1 263 ? -11.773 2.51 -7.328 1 95.06 263 VAL A CA 1
ATOM 2085 C C . VAL A 1 263 ? -10.711 1.524 -7.797 1 95.06 263 VAL A C 1
ATOM 2087 O O . VAL A 1 263 ? -11 0.605 -8.57 1 95.06 263 VAL A O 1
ATOM 2090 N N . GLN A 1 264 ? -9.555 1.658 -7.266 1 94.06 264 GLN A N 1
ATOM 2091 C CA . GLN A 1 264 ? -8.422 0.879 -7.75 1 94.06 264 GLN A CA 1
ATOM 2092 C C . GLN A 1 264 ? -8.164 -0.334 -6.863 1 94.06 264 GLN A C 1
ATOM 2094 O O . GLN A 1 264 ? -7.07 -0.897 -6.871 1 94.06 264 GLN A O 1
ATOM 2099 N N . ILE A 1 265 ? -9.109 -0.708 -6.086 1 95.25 265 ILE A N 1
ATOM 2100 C CA . ILE A 1 265 ? -8.922 -1.856 -5.203 1 95.25 265 ILE A CA 1
ATOM 2101 C C . ILE A 1 265 ? -8.57 -3.09 -6.035 1 95.25 265 ILE A C 1
ATOM 2103 O O . ILE A 1 265 ? -9.133 -3.303 -7.109 1 95.25 265 ILE A O 1
ATOM 2107 N N . PHE A 1 266 ? -7.574 -3.877 -5.488 1 94.44 266 PHE A N 1
ATOM 2108 C CA . PHE A 1 266 ? -7.199 -5.059 -6.258 1 94.44 266 PHE A CA 1
ATOM 2109 C C . PHE A 1 266 ? -6.648 -6.148 -5.344 1 94.44 266 PHE A C 1
ATOM 2111 O O . PHE A 1 266 ? -7.348 -7.113 -5.023 1 94.44 266 PHE A O 1
ATOM 2118 N N . ASP A 1 267 ? -5.508 -5.996 -4.691 1 94.31 267 ASP A N 1
ATOM 2119 C CA . ASP A 1 267 ? -4.691 -7.062 -4.117 1 94.31 267 ASP A CA 1
ATOM 2120 C C . ASP A 1 267 ? -5.434 -7.77 -2.984 1 94.31 267 ASP A C 1
ATOM 2122 O O . ASP A 1 267 ? -5.605 -8.992 -3.016 1 94.31 267 ASP A O 1
ATOM 2126 N N . GLU A 1 268 ? -5.855 -6.988 -2.039 1 94.5 268 GLU A N 1
ATOM 2127 C CA . GLU A 1 268 ? -6.48 -7.602 -0.871 1 94.5 268 GLU A CA 1
ATOM 2128 C C . GLU A 1 268 ? -7.812 -8.258 -1.236 1 94.5 268 GLU A C 1
ATOM 2130 O O . GLU A 1 268 ? -8.156 -9.312 -0.709 1 94.5 268 GLU A O 1
ATOM 2135 N N . ALA A 1 269 ? -8.547 -7.637 -2.158 1 96.5 269 ALA A N 1
ATOM 2136 C CA . ALA A 1 269 ? -9.836 -8.195 -2.578 1 96.5 269 ALA A CA 1
ATOM 2137 C C . ALA A 1 269 ? -9.641 -9.438 -3.436 1 96.5 269 ALA A C 1
ATOM 2139 O O . ALA A 1 269 ? -10.375 -10.414 -3.297 1 96.5 269 ALA A O 1
ATOM 2140 N N . TRP A 1 270 ? -8.688 -9.391 -4.293 1 94.69 270 TRP A N 1
ATOM 2141 C CA . TRP A 1 270 ? -8.391 -10.516 -5.176 1 94.69 270 TRP A CA 1
ATOM 2142 C C . TRP A 1 270 ? -8.008 -11.758 -4.371 1 94.69 270 TRP A C 1
ATOM 2144 O O . TRP A 1 270 ? -8.523 -12.852 -4.621 1 94.69 270 TRP A O 1
ATOM 2154 N N . VAL A 1 271 ? -7.176 -11.617 -3.4 1 93 271 VAL A N 1
ATOM 2155 C CA . VAL A 1 271 ? -6.695 -12.734 -2.596 1 93 271 VAL A CA 1
ATOM 2156 C C . VAL A 1 271 ? -7.801 -13.219 -1.663 1 93 271 VAL A C 1
ATOM 2158 O O . VAL A 1 271 ? -8.039 -14.422 -1.538 1 93 271 VAL A O 1
ATOM 2161 N N . LEU A 1 272 ? -8.523 -12.305 -1.116 1 96.19 272 LEU A N 1
ATOM 2162 C CA . LEU A 1 272 ? -9.57 -12.633 -0.155 1 96.19 272 LEU A CA 1
ATOM 2163 C C . LEU A 1 272 ? -10.68 -13.445 -0.813 1 96.19 272 LEU A C 1
ATOM 2165 O O . LEU A 1 272 ? -11.211 -14.383 -0.209 1 96.19 272 LEU A O 1
ATOM 2169 N N . THR A 1 273 ? -11.008 -13.148 -2.055 1 96.62 273 THR A N 1
ATOM 2170 C CA . THR A 1 273 ? -12.188 -13.727 -2.689 1 96.62 273 THR A CA 1
ATOM 2171 C C . THR A 1 273 ? -11.781 -14.734 -3.766 1 96.62 273 THR A C 1
ATOM 2173 O O . THR A 1 273 ? -12.602 -15.125 -4.594 1 96.62 273 THR A O 1
ATOM 2176 N N . ASN A 1 274 ? -10.547 -15.133 -3.74 1 93.5 274 ASN A N 1
ATOM 2177 C CA . ASN A 1 274 ? -10.039 -16.094 -4.715 1 93.5 274 ASN A CA 1
ATOM 2178 C C . ASN A 1 274 ? -10.344 -15.648 -6.145 1 93.5 274 ASN A C 1
ATOM 2180 O O . ASN A 1 274 ? -10.922 -16.406 -6.926 1 93.5 274 ASN A O 1
ATOM 2184 N N . GLY A 1 275 ? -10.039 -14.406 -6.391 1 92.44 275 GLY A N 1
ATOM 2185 C CA . GLY A 1 275 ? -10.125 -13.938 -7.762 1 92.44 275 GLY A CA 1
ATOM 2186 C C . GLY A 1 275 ? -11.438 -13.25 -8.078 1 92.44 275 GLY A C 1
ATOM 2187 O O . GLY A 1 275 ? -11.828 -13.148 -9.242 1 92.44 275 GLY A O 1
ATOM 2188 N N . GLY A 1 276 ? -12.195 -12.891 -7.059 1 95.31 276 GLY A N 1
ATOM 2189 C CA . GLY A 1 276 ? -13.414 -12.141 -7.289 1 95.31 276 GLY A CA 1
ATOM 2190 C C . GLY A 1 276 ? -14.672 -12.93 -6.98 1 95.31 276 GLY A C 1
ATOM 2191 O O . GLY A 1 276 ? -15.773 -12.5 -7.32 1 95.31 276 GLY A O 1
ATOM 2192 N N . GLY A 1 277 ? -14.555 -14.078 -6.328 1 95.31 277 GLY A N 1
ATOM 2193 C CA . GLY A 1 277 ? -15.695 -14.938 -6.031 1 95.31 277 GLY A CA 1
ATOM 2194 C C . GLY A 1 277 ? -16.5 -14.453 -4.844 1 95.31 277 GLY A C 1
ATOM 2195 O O . GLY A 1 277 ? -16.125 -13.492 -4.176 1 95.31 277 GLY A O 1
ATOM 2196 N N . PRO A 1 278 ? -17.609 -15.219 -4.648 1 96.06 278 PRO A N 1
ATOM 2197 C CA . PRO A 1 278 ? -18.188 -16.312 -5.449 1 96.06 278 PRO A CA 1
ATOM 2198 C C . PRO A 1 278 ? -18.703 -15.836 -6.801 1 96.06 278 PRO A C 1
ATOM 2200 O O . PRO A 1 278 ? -19.234 -14.727 -6.906 1 96.06 278 PRO A O 1
ATOM 2203 N N . GLY A 1 279 ? -18.484 -16.781 -7.836 1 95.25 279 GLY A N 1
ATOM 2204 C CA . GLY A 1 279 ? -18.828 -16.297 -9.164 1 95.25 279 GLY A CA 1
ATOM 2205 C C . GLY A 1 279 ? -18.062 -15.039 -9.555 1 95.25 279 GLY A C 1
ATOM 2206 O O . GLY A 1 279 ? -16.828 -15.039 -9.57 1 95.25 279 GLY A O 1
ATOM 2207 N N . THR A 1 280 ? -18.859 -13.898 -9.758 1 95.81 280 THR A N 1
ATOM 2208 C CA . THR A 1 280 ? -18.25 -12.617 -10.109 1 95.81 280 THR A CA 1
ATOM 2209 C C . THR A 1 280 ? -18.703 -11.523 -9.156 1 95.81 280 THR A C 1
ATOM 2211 O O . THR A 1 280 ? -18.641 -10.336 -9.5 1 95.81 280 THR A O 1
ATOM 2214 N N . ALA A 1 281 ? -19.078 -11.945 -7.969 1 97.12 281 ALA A N 1
ATOM 2215 C CA . ALA A 1 281 ? -19.719 -11.023 -7.031 1 97.12 281 ALA A CA 1
ATOM 2216 C C . ALA A 1 281 ? -18.75 -9.938 -6.582 1 97.12 281 ALA A C 1
ATOM 2218 O O . ALA A 1 281 ? -19.172 -8.828 -6.242 1 97.12 281 ALA A O 1
ATOM 2219 N N . ASN A 1 282 ? -17.453 -10.281 -6.578 1 98.12 282 ASN A N 1
ATOM 2220 C CA . ASN A 1 282 ? -16.453 -9.336 -6.109 1 98.12 282 ASN A CA 1
ATOM 2221 C C . ASN A 1 282 ? -15.391 -9.062 -7.176 1 98.12 282 ASN A C 1
ATOM 2223 O O . ASN A 1 282 ? -14.234 -8.789 -6.852 1 98.12 282 ASN A O 1
ATOM 2227 N N . THR A 1 283 ? -15.781 -9.266 -8.438 1 97.5 283 THR A N 1
ATOM 2228 C CA . THR A 1 283 ? -14.914 -8.859 -9.539 1 97.5 283 THR A CA 1
ATOM 2229 C C . THR A 1 283 ? -15.023 -7.359 -9.781 1 97.5 283 THR A C 1
ATOM 2231 O O . THR A 1 283 ? -16.062 -6.867 -10.211 1 97.5 283 THR A O 1
ATOM 2234 N N . PHE A 1 284 ? -13.93 -6.664 -9.523 1 98 284 PHE A N 1
ATOM 2235 C CA . PHE A 1 284 ? -13.906 -5.215 -9.703 1 98 284 PHE A CA 1
ATOM 2236 C C . PHE A 1 284 ? -13.234 -4.84 -11.016 1 98 284 PHE A C 1
ATOM 2238 O O . PHE A 1 284 ? -12.688 -5.699 -11.703 1 98 284 PHE A O 1
ATOM 2245 N N . VAL A 1 285 ? -13.289 -3.59 -11.367 1 96.94 285 VAL A N 1
ATOM 2246 C CA . VAL A 1 285 ? -12.898 -3.129 -12.695 1 96.94 285 VAL A CA 1
ATOM 2247 C C . VAL A 1 285 ? -11.406 -3.371 -12.906 1 96.94 285 VAL A C 1
ATOM 2249 O O . VAL A 1 285 ? -10.992 -3.789 -13.992 1 96.94 285 VAL A O 1
ATOM 2252 N N . VAL A 1 286 ? -10.586 -3.123 -11.93 1 95.06 286 VAL A N 1
ATOM 2253 C CA . VAL A 1 286 ? -9.148 -3.332 -12.07 1 95.06 286 VAL A CA 1
ATOM 2254 C C . VAL A 1 286 ? -8.859 -4.82 -12.25 1 95.06 286 VAL A C 1
ATOM 2256 O O . VAL A 1 286 ? -7.949 -5.199 -12.992 1 95.06 286 VAL A O 1
ATOM 2259 N N . GLN A 1 287 ? -9.602 -5.668 -11.594 1 94.25 287 GLN A N 1
ATOM 2260 C CA . GLN A 1 287 ? -9.469 -7.109 -11.766 1 94.25 287 GLN A CA 1
ATOM 2261 C C . GLN A 1 287 ? -9.852 -7.531 -13.188 1 94.25 287 GLN A C 1
ATOM 2263 O O . GLN A 1 287 ? -9.195 -8.391 -13.773 1 94.25 287 GLN A O 1
ATOM 2268 N N . TYR A 1 288 ? -10.953 -6.949 -13.688 1 95.06 288 TYR A N 1
ATOM 2269 C CA . TYR A 1 288 ? -11.344 -7.215 -15.062 1 95.06 288 TYR A CA 1
ATOM 2270 C C . TYR A 1 288 ? -10.219 -6.852 -16.031 1 95.06 288 TYR A C 1
ATOM 2272 O O . TYR A 1 288 ? -9.883 -7.633 -16.922 1 95.06 288 TYR A O 1
ATOM 2280 N N . ILE A 1 289 ? -9.648 -5.691 -15.859 1 93.69 289 ILE A N 1
ATOM 2281 C CA . ILE A 1 289 ? -8.57 -5.219 -16.719 1 93.69 289 ILE A CA 1
ATOM 2282 C C . ILE A 1 289 ? -7.387 -6.18 -16.656 1 93.69 289 ILE A C 1
ATOM 2284 O O . ILE A 1 289 ? -6.809 -6.547 -17.672 1 93.69 289 ILE A O 1
ATOM 2288 N N . TYR A 1 290 ? -7.148 -6.609 -15.508 1 89.81 290 TYR A N 1
ATOM 2289 C CA . TYR A 1 290 ? -6.055 -7.551 -15.289 1 89.81 290 TYR A CA 1
ATOM 2290 C C . TYR A 1 290 ? -6.324 -8.867 -16 1 89.81 290 TYR A C 1
ATOM 2292 O O . TYR A 1 290 ? -5.434 -9.422 -16.656 1 89.81 290 TYR A O 1
ATOM 2300 N N . GLN A 1 291 ? -7.453 -9.352 -15.82 1 90.62 291 GLN A N 1
ATOM 2301 C CA . GLN A 1 291 ? -7.809 -10.641 -16.406 1 90.62 291 GLN A CA 1
ATOM 2302 C C . GLN A 1 291 ? -7.781 -10.57 -17.938 1 90.62 291 GLN A C 1
ATOM 2304 O O . GLN A 1 291 ? -7.336 -11.516 -18.594 1 90.62 291 GLN A O 1
ATOM 2309 N N . MET A 1 292 ? -8.234 -9.461 -18.484 1 91.44 292 MET A N 1
ATOM 2310 C CA . MET A 1 292 ? -8.242 -9.297 -19.938 1 91.44 292 MET A CA 1
ATOM 2311 C C . MET A 1 292 ? -6.828 -9.133 -20.469 1 91.44 292 MET A C 1
ATOM 2313 O O . MET A 1 292 ? -6.512 -9.617 -21.562 1 91.44 292 MET A O 1
ATOM 2317 N N . ALA A 1 293 ? -6.008 -8.492 -19.719 1 87.81 293 ALA A N 1
ATOM 2318 C CA . ALA A 1 293 ? -4.66 -8.18 -20.188 1 87.81 293 ALA A CA 1
ATOM 2319 C C . ALA A 1 293 ? -3.713 -9.352 -19.953 1 87.81 293 ALA A C 1
ATOM 2321 O O . ALA A 1 293 ? -2.869 -9.656 -20.797 1 87.81 293 ALA A O 1
ATOM 2322 N N . PHE A 1 294 ? -3.873 -10.031 -18.797 1 80.06 294 PHE A N 1
ATOM 2323 C CA . PHE A 1 294 ? -2.807 -10.938 -18.391 1 80.06 294 PHE A CA 1
ATOM 2324 C C . PHE A 1 294 ? -3.365 -12.312 -18.031 1 80.06 294 PHE A C 1
ATOM 2326 O O . PHE A 1 294 ? -2.609 -13.266 -17.844 1 80.06 294 PHE A O 1
ATOM 2333 N N . GLY A 1 295 ? -4.566 -12.477 -17.859 1 75.38 295 GLY A N 1
ATOM 2334 C CA . GLY A 1 295 ? -5.16 -13.703 -17.344 1 75.38 295 GLY A CA 1
ATOM 2335 C C . GLY A 1 295 ? -5.332 -14.766 -18.406 1 75.38 295 GLY A C 1
ATOM 2336 O O . GLY A 1 295 ? -5.402 -15.961 -18.094 1 75.38 295 GLY A O 1
ATOM 2337 N N . SER A 1 296 ? -5.684 -14.352 -19.562 1 68.06 296 SER A N 1
ATOM 2338 C CA . SER A 1 296 ? -5.98 -15.352 -20.578 1 68.06 296 SER A CA 1
ATOM 2339 C C . SER A 1 296 ? -4.859 -15.445 -21.609 1 68.06 296 SER A C 1
ATOM 2341 O O . SER A 1 296 ? -4.023 -14.547 -21.703 1 68.06 296 SER A O 1
ATOM 2343 N N . ASP A 1 297 ? -4.855 -16.516 -22.156 1 67.19 297 ASP A N 1
ATOM 2344 C CA . ASP A 1 297 ? -3.896 -16.766 -23.219 1 67.19 297 ASP A CA 1
ATOM 2345 C C . ASP A 1 297 ? -4.098 -15.766 -24.375 1 67.19 297 ASP A C 1
ATOM 2347 O O . ASP A 1 297 ? -3.162 -15.469 -25.109 1 67.19 297 ASP A O 1
ATOM 2351 N N . LEU A 1 298 ? -5.355 -15.352 -24.531 1 64.88 298 LEU A N 1
ATOM 2352 C CA . LEU A 1 298 ? -5.629 -14.484 -25.672 1 64.88 298 LEU A CA 1
ATOM 2353 C C . LEU A 1 298 ? -5.203 -13.047 -25.375 1 64.88 298 LEU A C 1
ATOM 2355 O O . LEU A 1 298 ? -4.914 -12.281 -26.281 1 64.88 298 LEU A O 1
ATOM 2359 N N . ARG A 1 299 ? -4.547 -12.695 -24.328 1 78.31 299 ARG A N 1
ATOM 2360 C CA . ARG A 1 299 ? -4.059 -11.391 -23.891 1 78.31 299 ARG A CA 1
ATOM 2361 C C . ARG A 1 299 ? -4.73 -10.266 -24.672 1 78.31 299 ARG A C 1
ATOM 2363 O O . ARG A 1 299 ? -4.113 -9.664 -25.547 1 78.31 299 ARG A O 1
ATOM 2370 N N . LEU A 1 300 ? -5.953 -9.906 -24.484 1 89.12 300 LEU A N 1
ATOM 2371 C CA . LEU A 1 300 ? -6.727 -8.867 -25.156 1 89.12 300 LEU A CA 1
ATOM 2372 C C . LEU A 1 300 ? -6.301 -7.48 -24.672 1 89.12 300 LEU A C 1
ATOM 2374 O O . LEU A 1 300 ? -7.094 -6.766 -24.062 1 89.12 300 LEU A O 1
ATOM 2378 N N . PHE A 1 301 ? -5.141 -7.09 -25.125 1 90.31 301 PHE A N 1
ATOM 2379 C CA . PHE A 1 301 ? -4.535 -5.852 -24.656 1 90.31 301 PHE A CA 1
ATOM 2380 C C . PHE A 1 301 ? -5.359 -4.645 -25.094 1 90.31 301 PHE A C 1
ATOM 2382 O O . PHE A 1 301 ? -5.473 -3.664 -24.359 1 90.31 301 PHE A O 1
ATOM 2389 N N . GLY A 1 302 ? -5.871 -4.738 -26.25 1 94.38 302 GLY A N 1
ATOM 2390 C CA . GLY A 1 302 ? -6.68 -3.629 -26.734 1 94.38 302 GLY A CA 1
ATOM 2391 C C . GLY A 1 302 ? -7.914 -3.377 -25.891 1 94.38 302 GLY A C 1
ATOM 2392 O O . GLY A 1 302 ? -8.164 -2.244 -25.484 1 94.38 302 GLY A O 1
ATOM 2393 N N . LEU A 1 303 ? -8.625 -4.465 -25.641 1 94.56 303 LEU A N 1
ATOM 2394 C CA . LEU A 1 303 ? -9.844 -4.375 -24.844 1 94.56 303 LEU A CA 1
ATOM 2395 C C . LEU A 1 303 ? -9.531 -3.936 -23.422 1 94.56 303 LEU A C 1
ATOM 2397 O O . LEU A 1 303 ? -10.219 -3.082 -22.859 1 94.56 303 LEU A O 1
ATOM 2401 N N . ALA A 1 304 ? -8.539 -4.504 -22.812 1 94.88 304 ALA A N 1
ATOM 2402 C CA . ALA A 1 304 ? -8.109 -4.148 -21.469 1 94.88 304 ALA A CA 1
ATOM 2403 C C . ALA A 1 304 ? -7.691 -2.68 -21.391 1 94.88 304 ALA A C 1
ATOM 2405 O O . ALA A 1 304 ? -8.031 -1.981 -20.422 1 94.88 304 ALA A O 1
ATOM 2406 N N . SER A 1 305 ? -6.98 -2.25 -22.391 1 95.75 305 SER A N 1
ATOM 2407 C CA . SER A 1 305 ? -6.516 -0.868 -22.438 1 95.75 305 SER A CA 1
ATOM 2408 C C . SER A 1 305 ? -7.68 0.102 -22.609 1 95.75 305 SER A C 1
ATOM 2410 O O . SER A 1 305 ? -7.699 1.173 -22 1 95.75 305 SER A O 1
ATOM 2412 N N . ALA A 1 306 ? -8.562 -0.252 -23.438 1 97.38 306 ALA A N 1
ATOM 2413 C CA . ALA A 1 306 ? -9.75 0.585 -23.609 1 97.38 306 ALA A CA 1
ATOM 2414 C C . ALA A 1 306 ? -10.508 0.724 -22.281 1 97.38 306 ALA A C 1
ATOM 2416 O O . ALA A 1 306 ? -10.938 1.819 -21.922 1 97.38 306 ALA A O 1
ATOM 2417 N N . ALA A 1 307 ? -10.672 -0.396 -21.609 1 97.06 307 ALA A N 1
ATOM 2418 C CA . ALA A 1 307 ? -11.312 -0.371 -20.297 1 97.06 307 ALA A CA 1
ATOM 2419 C C . ALA A 1 307 ? -10.547 0.521 -19.328 1 97.06 307 ALA A C 1
ATOM 2421 O O . ALA A 1 307 ? -11.148 1.269 -18.547 1 97.06 307 ALA A O 1
ATOM 2422 N N . SER A 1 308 ? -9.258 0.475 -19.344 1 95.62 308 SER A N 1
ATOM 2423 C CA . SER A 1 308 ? -8.398 1.279 -18.484 1 95.62 308 SER A CA 1
ATOM 2424 C C . SER A 1 308 ? -8.547 2.766 -18.781 1 95.62 308 SER A C 1
ATOM 2426 O O . SER A 1 308 ? -8.57 3.594 -17.875 1 95.62 308 SER A O 1
ATOM 2428 N N . VAL A 1 309 ? -8.578 3.064 -20.016 1 95.75 309 VAL A N 1
ATOM 2429 C CA . VAL A 1 309 ? -8.719 4.457 -20.422 1 95.75 309 VAL A CA 1
ATOM 2430 C C . VAL A 1 309 ? -10.062 5.004 -19.938 1 95.75 309 VAL A C 1
ATOM 2432 O O . VAL A 1 309 ? -10.133 6.117 -19.422 1 95.75 309 VAL A O 1
ATOM 2435 N N . LEU A 1 310 ? -11.094 4.234 -20.094 1 96.25 310 LEU A N 1
ATOM 2436 C CA . LEU A 1 310 ? -12.406 4.652 -19.641 1 96.25 310 LEU A CA 1
ATOM 2437 C C . LEU A 1 310 ? -12.414 4.867 -18.125 1 96.25 310 LEU A C 1
ATOM 2439 O O . LEU A 1 310 ? -12.953 5.863 -17.641 1 96.25 310 LEU A O 1
ATOM 2443 N N . MET A 1 311 ? -11.852 3.908 -17.453 1 94.12 311 MET A N 1
ATOM 2444 C CA . MET A 1 311 ? -11.766 4.027 -15.992 1 94.12 311 MET A CA 1
ATOM 2445 C C . MET A 1 311 ? -10.984 5.27 -15.594 1 94.12 311 MET A C 1
ATOM 2447 O O . MET A 1 311 ? -11.367 5.984 -14.672 1 94.12 311 MET A O 1
ATOM 2451 N N . GLY A 1 312 ? -9.875 5.504 -16.297 1 93.12 312 GLY A N 1
ATOM 2452 C CA . GLY A 1 312 ? -9.078 6.691 -16.031 1 93.12 312 GLY A CA 1
ATOM 2453 C C . GLY A 1 312 ? -9.844 7.984 -16.25 1 93.12 312 GLY A C 1
ATOM 2454 O O . GLY A 1 312 ? -9.734 8.914 -15.445 1 93.12 312 GLY A O 1
ATOM 2455 N N . LEU A 1 313 ? -10.594 8.023 -17.219 1 94 313 LEU A N 1
ATOM 2456 C CA . LEU A 1 313 ? -11.391 9.211 -17.531 1 94 313 LEU A CA 1
ATOM 2457 C C . LEU A 1 313 ? -12.445 9.445 -16.453 1 94 313 LEU A C 1
ATOM 2459 O O . LEU A 1 313 ? -12.68 10.586 -16.047 1 94 313 LEU A O 1
ATOM 2463 N N . VAL A 1 314 ? -13.039 8.375 -16.016 1 92.94 314 VAL A N 1
ATOM 2464 C CA . VAL A 1 314 ? -14.055 8.492 -14.969 1 92.94 314 VAL A CA 1
ATOM 2465 C C . VAL A 1 314 ? -13.406 8.977 -13.672 1 92.94 314 VAL A C 1
ATOM 2467 O O . VAL A 1 314 ? -13.953 9.852 -12.992 1 92.94 314 VAL A O 1
ATOM 2470 N N . LEU A 1 315 ? -12.297 8.438 -13.367 1 91.94 315 LEU A N 1
ATOM 2471 C CA . LEU A 1 315 ? -11.586 8.844 -12.164 1 91.94 315 LEU A CA 1
ATOM 2472 C C . LEU A 1 315 ? -11.164 10.305 -12.258 1 91.94 315 LEU A C 1
ATOM 2474 O O . LEU A 1 315 ? -11.258 11.047 -11.273 1 91.94 315 LEU A O 1
ATOM 2478 N N . LEU A 1 316 ? -10.711 10.695 -13.406 1 91.12 316 LEU A N 1
ATOM 2479 C CA . LEU A 1 316 ? -10.328 12.086 -13.609 1 91.12 316 LEU A CA 1
ATOM 2480 C C . LEU A 1 316 ? -11.523 13.016 -13.445 1 91.12 316 LEU A C 1
ATOM 2482 O O . LEU A 1 316 ? -11.422 14.062 -12.805 1 91.12 316 LEU A O 1
ATOM 2486 N N . ALA A 1 317 ? -12.602 12.641 -14.023 1 93.19 317 ALA A N 1
ATOM 2487 C CA . ALA A 1 317 ? -13.82 13.438 -13.906 1 93.19 317 ALA A CA 1
ATOM 2488 C C . ALA A 1 317 ? -14.258 13.562 -12.445 1 93.19 317 ALA A C 1
ATOM 2490 O O . ALA A 1 317 ? -14.602 14.648 -11.984 1 93.19 317 ALA A O 1
ATOM 2491 N N . LEU A 1 318 ? -14.211 12.43 -11.766 1 90.19 318 LEU A N 1
ATOM 2492 C CA . LEU A 1 318 ? -14.602 12.43 -10.359 1 90.19 318 LEU A CA 1
ATOM 2493 C C . LEU A 1 318 ? -13.672 13.312 -9.539 1 90.19 318 LEU A C 1
ATOM 2495 O O . LEU A 1 318 ? -14.125 14.055 -8.664 1 90.19 318 LEU A O 1
ATOM 2499 N N . THR A 1 319 ? -12.477 13.234 -9.828 1 88.81 319 THR A N 1
ATOM 2500 C CA . THR A 1 319 ? -11.484 14.031 -9.109 1 88.81 319 THR A CA 1
ATOM 2501 C C . THR A 1 319 ? -11.688 15.516 -9.383 1 88.81 319 THR A C 1
ATOM 2503 O O . THR A 1 319 ? -11.648 16.328 -8.461 1 88.81 319 THR A O 1
ATOM 2506 N N . LEU A 1 320 ? -11.961 15.914 -10.609 1 90.31 320 LEU A N 1
ATOM 2507 C CA . LEU A 1 320 ? -12.18 17.312 -10.977 1 90.31 320 LEU A CA 1
ATOM 2508 C C . LEU A 1 320 ? -13.445 17.859 -10.328 1 90.31 320 LEU A C 1
ATOM 2510 O O . LEU A 1 320 ? -13.477 19 -9.883 1 90.31 320 LEU A O 1
ATOM 2514 N N . VAL A 1 321 ? -14.398 17.031 -10.281 1 91.06 321 VAL A N 1
ATOM 2515 C CA . VAL A 1 321 ? -15.641 17.422 -9.633 1 91.06 321 VAL A CA 1
ATOM 2516 C C . VAL A 1 321 ? -15.391 17.672 -8.148 1 91.06 321 VAL A C 1
ATOM 2518 O O . VAL A 1 321 ? -15.867 18.672 -7.586 1 91.06 321 VAL A O 1
ATOM 2521 N N . GLN A 1 322 ? -14.695 16.781 -7.508 1 88.94 322 GLN A N 1
ATOM 2522 C CA . GLN A 1 322 ? -14.391 16.922 -6.09 1 88.94 322 GLN A CA 1
ATOM 2523 C C . GLN A 1 322 ? -13.562 18.188 -5.828 1 88.94 322 GLN A C 1
ATOM 2525 O O . GLN A 1 322 ? -13.805 18.891 -4.852 1 88.94 322 GLN A O 1
ATOM 2530 N N . LEU A 1 323 ? -12.672 18.547 -6.699 1 86.75 323 LEU A N 1
ATOM 2531 C CA . LEU A 1 323 ? -11.828 19.719 -6.547 1 86.75 323 LEU A CA 1
ATOM 2532 C C . LEU A 1 323 ? -12.641 21 -6.723 1 86.75 323 LEU A C 1
ATOM 2534 O O . LEU A 1 323 ? -12.422 21.984 -6 1 86.75 323 LEU A O 1
ATOM 2538 N N . ARG A 1 324 ? -13.508 20.953 -7.625 1 88.19 324 ARG A N 1
ATOM 2539 C CA . ARG A 1 324 ? -14.352 22.109 -7.859 1 88.19 324 ARG A CA 1
ATOM 2540 C C . ARG A 1 324 ? -15.266 22.375 -6.672 1 88.19 324 ARG A C 1
ATOM 2542 O O . ARG A 1 324 ? -15.469 23.516 -6.273 1 88.19 324 ARG A O 1
ATOM 2549 N N . LEU A 1 325 ? -15.75 21.328 -6.133 1 83.62 325 LEU A N 1
ATOM 2550 C CA . LEU A 1 325 ? -16.641 21.453 -4.977 1 83.62 325 LEU A CA 1
ATOM 2551 C C . LEU A 1 325 ? -15.859 21.906 -3.748 1 83.62 325 LEU A C 1
ATOM 2553 O O . LEU A 1 325 ? -16.391 22.656 -2.916 1 83.62 325 LEU A O 1
ATOM 2557 N N . GLY A 1 326 ? -14.641 21.438 -3.566 1 82.19 326 GLY A N 1
ATOM 2558 C CA . GLY A 1 326 ? -13.797 21.844 -2.455 1 82.19 326 GLY A CA 1
ATOM 2559 C C . GLY A 1 326 ? -13.398 23.297 -2.514 1 82.19 326 GLY A C 1
ATOM 2560 O O . GLY A 1 326 ? -13.344 23.984 -1.483 1 82.19 326 GLY A O 1
ATOM 2561 N N . LYS A 1 327 ? -13.117 23.812 -3.686 1 77.06 327 LYS A N 1
ATOM 2562 C CA . LYS A 1 327 ? -12.781 25.219 -3.857 1 77.06 327 LYS A CA 1
ATOM 2563 C C . LYS A 1 327 ? -13.961 26.125 -3.479 1 77.06 327 LYS A C 1
ATOM 2565 O O . LYS A 1 327 ? -13.766 27.203 -2.904 1 77.06 327 LYS A O 1
ATOM 2570 N N . LYS A 1 328 ? -15.055 25.656 -3.701 1 68.19 328 LYS A N 1
ATOM 2571 C CA . LYS A 1 328 ? -16.25 26.438 -3.352 1 68.19 328 LYS A CA 1
ATOM 2572 C C . LYS A 1 328 ? -16.422 26.516 -1.839 1 68.19 328 LYS A C 1
ATOM 2574 O O . LYS A 1 328 ? -16.891 27.531 -1.318 1 68.19 328 LYS A O 1
ATOM 2579 N N . MET A 1 329 ? -15.953 25.469 -1.209 1 62.28 329 MET A N 1
ATOM 2580 C CA . MET A 1 329 ? -16.078 25.438 0.246 1 62.28 329 MET A CA 1
ATOM 2581 C C . MET A 1 329 ? -15.047 26.344 0.899 1 62.28 329 MET A C 1
ATOM 2583 O O . MET A 1 329 ? -15.289 26.906 1.973 1 62.28 329 MET A O 1
ATOM 2587 N N . GLU A 1 330 ? -13.852 26.391 0.322 1 60.56 330 GLU A N 1
ATOM 2588 C CA . GLU A 1 330 ? -12.812 27.266 0.862 1 60.56 330 GLU A CA 1
ATOM 2589 C C . GLU A 1 330 ? -13.125 28.734 0.581 1 60.56 330 GLU A C 1
ATOM 2591 O O . GLU A 1 330 ? -12.75 29.609 1.356 1 60.56 330 GLU A O 1
ATOM 2596 N N . SER A 1 331 ? -13.742 29.016 -0.557 1 51.31 331 SER A N 1
ATOM 2597 C CA . SER A 1 331 ? -14.094 30.406 -0.848 1 51.31 331 SER A CA 1
ATOM 2598 C C . SER A 1 331 ? -15.32 30.844 -0.062 1 51.31 331 SER A C 1
ATOM 2600 O O . SER A 1 331 ? -15.398 31.984 0.393 1 51.31 331 SER A O 1
ATOM 2602 N N . MET B 1 1 ? -28.031 30.312 -5.289 1 35 1 MET B N 1
ATOM 2603 C CA . MET B 1 1 ? -28.547 30.562 -3.945 1 35 1 MET B CA 1
ATOM 2604 C C . MET B 1 1 ? -29.094 29.281 -3.332 1 35 1 MET B C 1
ATOM 2606 O O . MET B 1 1 ? -30.031 28.688 -3.865 1 35 1 MET B O 1
ATOM 2610 N N . ALA B 1 2 ? -28.188 28.625 -2.703 1 50 2 ALA B N 1
ATOM 2611 C CA . ALA B 1 2 ? -28.75 27.469 -2.002 1 50 2 ALA B CA 1
ATOM 2612 C C . ALA B 1 2 ? -30.031 27.875 -1.255 1 50 2 ALA B C 1
ATOM 2614 O O . ALA B 1 2 ? -30.078 28.938 -0.632 1 50 2 ALA B O 1
ATOM 2615 N N . ASN B 1 3 ? -31.016 27.344 -1.482 1 48.25 3 ASN B N 1
ATOM 2616 C CA . ASN B 1 3 ? -32.312 27.594 -0.845 1 48.25 3 ASN B CA 1
ATOM 2617 C C . ASN B 1 3 ? -32.219 27.453 0.671 1 48.25 3 ASN B C 1
ATOM 2619 O O . ASN B 1 3 ? -31.875 26.391 1.178 1 48.25 3 ASN B O 1
ATOM 2623 N N . PRO B 1 4 ? -32.219 28.5 1.432 1 57.81 4 PRO B N 1
ATOM 2624 C CA . PRO B 1 4 ? -32.094 28.531 2.889 1 57.81 4 PRO B CA 1
ATOM 2625 C C . PRO B 1 4 ? -32.969 27.5 3.59 1 57.81 4 PRO B C 1
ATOM 2627 O O . PRO B 1 4 ? -32.594 26.969 4.637 1 57.81 4 PRO B O 1
ATOM 2630 N N . THR B 1 5 ? -34 27.234 3.004 1 59.91 5 THR B N 1
ATOM 2631 C CA . THR B 1 5 ? -34.938 26.297 3.623 1 59.91 5 THR B CA 1
ATOM 2632 C C . THR B 1 5 ? -34.375 24.875 3.566 1 59.91 5 THR B C 1
ATOM 2634 O O . THR B 1 5 ? -34.469 24.125 4.535 1 59.91 5 THR B O 1
ATOM 2637 N N . LEU B 1 6 ? -33.812 24.594 2.51 1 53.84 6 LEU B N 1
ATOM 2638 C CA . LEU B 1 6 ? -33.25 23.25 2.369 1 53.84 6 LEU B CA 1
ATOM 2639 C C . LEU B 1 6 ? -32.031 23.062 3.25 1 53.84 6 LEU B C 1
ATOM 2641 O O . LEU B 1 6 ? -31.828 21.984 3.822 1 53.84 6 LEU B O 1
ATOM 2645 N N . ALA B 1 7 ? -31.359 24.078 3.445 1 58.09 7 ALA B N 1
ATOM 2646 C CA . ALA B 1 7 ? -30.203 24.047 4.34 1 58.09 7 ALA B CA 1
ATOM 2647 C C . ALA B 1 7 ? -30.641 23.906 5.793 1 58.09 7 ALA B C 1
ATOM 2649 O O . ALA B 1 7 ? -30.031 23.141 6.555 1 58.09 7 ALA B O 1
ATOM 2650 N N . ARG B 1 8 ? -31.766 24.562 6.129 1 60.5 8 ARG B N 1
ATOM 2651 C CA . ARG B 1 8 ? -32.312 24.438 7.477 1 60.5 8 ARG B CA 1
ATOM 2652 C C . ARG B 1 8 ? -32.844 23.031 7.73 1 60.5 8 ARG B C 1
ATOM 2654 O O . ARG B 1 8 ? -32.688 22.484 8.828 1 60.5 8 ARG B O 1
ATOM 2661 N N . LEU B 1 9 ? -33.406 22.484 6.699 1 58.09 9 LEU B N 1
ATOM 2662 C CA . LEU B 1 9 ? -33.938 21.125 6.828 1 58.09 9 LEU B CA 1
ATOM 2663 C C . LEU B 1 9 ? -32.781 20.125 6.938 1 58.09 9 LEU B C 1
ATOM 2665 O O . LEU B 1 9 ? -32.875 19.172 7.711 1 58.09 9 LEU B O 1
ATOM 2669 N N . SER B 1 10 ? -31.828 20.375 6.168 1 59.28 10 SER B N 1
ATOM 2670 C CA . SER B 1 10 ? -30.656 19.516 6.246 1 59.28 10 SER B CA 1
ATOM 2671 C C . SER B 1 10 ? -29.953 19.641 7.594 1 59.28 10 SER B C 1
ATOM 2673 O O . SER B 1 10 ? -29.531 18.656 8.188 1 59.28 10 SER B O 1
ATOM 2675 N N . ASP B 1 11 ? -29.953 20.812 8.031 1 61.28 11 ASP B N 1
ATOM 2676 C CA . ASP B 1 11 ? -29.375 21.062 9.352 1 61.28 11 ASP B CA 1
ATOM 2677 C C . ASP B 1 11 ? -30.219 20.391 10.445 1 61.28 11 ASP B C 1
ATOM 2679 O O . ASP B 1 11 ? -29.688 19.828 11.391 1 61.28 11 ASP B O 1
ATOM 2683 N N . ARG B 1 12 ? -31.562 20.578 10.305 1 61 12 ARG B N 1
ATOM 2684 C CA . ARG B 1 12 ? -32.469 19.953 11.281 1 61 12 ARG B CA 1
ATOM 2685 C C . ARG B 1 12 ? -32.344 18.438 11.242 1 61 12 ARG B C 1
ATOM 2687 O O . ARG B 1 12 ? -32.375 17.781 12.289 1 61 12 ARG B O 1
ATOM 2694 N N . ALA B 1 13 ? -32.312 18.016 10.047 1 59.66 13 ALA B N 1
ATOM 2695 C CA . ALA B 1 13 ? -32.188 16.562 9.891 1 59.66 13 ALA B CA 1
ATOM 2696 C C . ALA B 1 13 ? -30.844 16.094 10.469 1 59.66 13 ALA B C 1
ATOM 2698 O O . ALA B 1 13 ? -30.781 15.055 11.141 1 59.66 13 ALA B O 1
ATOM 2699 N N . LEU B 1 14 ? -29.859 16.797 10.172 1 58.09 14 LEU B N 1
ATOM 2700 C CA . LEU B 1 14 ? -28.547 16.469 10.75 1 58.09 14 LEU B CA 1
ATOM 2701 C C . LEU B 1 14 ? -28.578 16.594 12.266 1 58.09 14 LEU B C 1
ATOM 2703 O O . LEU B 1 14 ? -28.016 15.758 12.977 1 58.09 14 LEU B O 1
ATOM 2707 N N . ASP B 1 15 ? -29.312 17.578 12.695 1 59.09 15 ASP B N 1
ATOM 2708 C CA . ASP B 1 15 ? -29.484 17.766 14.133 1 59.09 15 ASP B CA 1
ATOM 2709 C C . ASP B 1 15 ? -30.234 16.578 14.75 1 59.09 15 ASP B C 1
ATOM 2711 O O . ASP B 1 15 ? -29.906 16.125 15.844 1 59.09 15 ASP B O 1
ATOM 2715 N N . ALA B 1 16 ? -31.203 16.172 14.016 1 57.97 16 ALA B N 1
ATOM 2716 C CA . ALA B 1 16 ? -32 15.047 14.5 1 57.97 16 ALA B CA 1
ATOM 2717 C C . ALA B 1 16 ? -31.172 13.766 14.531 1 57.97 16 ALA B C 1
ATOM 2719 O O . ALA B 1 16 ? -31.25 13 15.5 1 57.97 16 ALA B O 1
ATOM 2720 N N . VAL B 1 17 ? -30.453 13.57 13.508 1 57.75 17 VAL B N 1
ATOM 2721 C CA . VAL B 1 17 ? -29.609 12.383 13.438 1 57.75 17 VAL B CA 1
ATOM 2722 C C . VAL B 1 17 ? -28.547 12.43 14.547 1 57.75 17 VAL B C 1
ATOM 2724 O O . VAL B 1 17 ? -28.281 11.43 15.211 1 57.75 17 VAL B O 1
ATOM 2727 N N . MET B 1 18 ? -28.109 13.562 14.727 1 57.28 18 MET B N 1
ATOM 2728 C CA . MET B 1 18 ? -27.094 13.727 15.766 1 57.28 18 MET B CA 1
ATOM 2729 C C . MET B 1 18 ? -27.703 13.609 17.156 1 57.28 18 MET B C 1
ATOM 2731 O O . MET B 1 18 ? -27.094 13.055 18.062 1 57.28 18 MET B O 1
ATOM 2735 N N . ALA B 1 19 ? -28.875 14.188 17.297 1 58.53 19 ALA B N 1
ATOM 2736 C CA . ALA B 1 19 ? -29.594 14.062 18.562 1 58.53 19 ALA B CA 1
ATOM 2737 C C . ALA B 1 19 ? -29.859 12.602 18.891 1 58.53 19 ALA B C 1
ATOM 2739 O O . ALA B 1 19 ? -29.734 12.188 20.047 1 58.53 19 ALA B O 1
ATOM 2740 N N . ILE B 1 20 ? -30.25 11.938 17.906 1 56.28 20 ILE B N 1
ATOM 2741 C CA . ILE B 1 20 ? -30.547 10.523 18.094 1 56.28 20 ILE B CA 1
ATOM 2742 C C . ILE B 1 20 ? -29.25 9.781 18.469 1 56.28 20 ILE B C 1
ATOM 2744 O O . ILE B 1 20 ? -29.266 8.906 19.328 1 56.28 20 ILE B O 1
ATOM 2748 N N . ALA B 1 21 ? -28.328 10.219 17.828 1 57.56 21 ALA B N 1
ATOM 2749 C CA . ALA B 1 21 ? -27.031 9.602 18.109 1 57.56 21 ALA B CA 1
ATOM 2750 C C . ALA B 1 21 ? -26.484 10.062 19.453 1 57.56 21 ALA B C 1
ATOM 2752 O O . ALA B 1 21 ? -25.75 9.328 20.125 1 57.56 21 ALA B O 1
ATOM 2753 N N . GLU B 1 22 ? -26.891 11.211 19.828 1 56.38 22 GLU B N 1
ATOM 2754 C CA . GLU B 1 22 ? -26.406 11.797 21.078 1 56.38 22 GLU B CA 1
ATOM 2755 C C . GLU B 1 22 ? -27.078 11.156 22.281 1 56.38 22 GLU B C 1
ATOM 2757 O O . GLU B 1 22 ? -26.516 11.133 23.375 1 56.38 22 GLU B O 1
ATOM 2762 N N . VAL B 1 23 ? -28.297 10.781 22.094 1 57.56 23 VAL B N 1
ATOM 2763 C CA . VAL B 1 23 ? -29.031 10.266 23.25 1 57.56 23 VAL B CA 1
ATOM 2764 C C . VAL B 1 23 ? -28.281 9.078 23.844 1 57.56 23 VAL B C 1
ATOM 2766 O O . VAL B 1 23 ? -28 9.062 25.047 1 57.56 23 VAL B O 1
ATOM 2769 N N . PRO B 1 24 ? -28.156 8.117 23.078 1 57.25 24 PRO B N 1
ATOM 2770 C CA . PRO B 1 24 ? -27.422 7.02 23.703 1 57.25 24 PRO B CA 1
ATOM 2771 C C . PRO B 1 24 ? -26.016 7.434 24.141 1 57.25 24 PRO B C 1
ATOM 2773 O O . PRO B 1 24 ? -25.5 6.93 25.141 1 57.25 24 PRO B O 1
ATOM 2776 N N . LEU B 1 25 ? -25.516 8.359 23.484 1 58.75 25 LEU B N 1
ATOM 2777 C CA . LEU B 1 25 ? -24.172 8.836 23.797 1 58.75 25 LEU B CA 1
ATOM 2778 C C . LEU B 1 25 ? -24.156 9.602 25.125 1 58.75 25 LEU B C 1
ATOM 2780 O O . LEU B 1 25 ? -23.234 9.445 25.922 1 58.75 25 LEU B O 1
ATOM 2784 N N . ASN B 1 26 ? -25.172 10.43 25.25 1 58.41 26 ASN B N 1
ATOM 2785 C CA . ASN B 1 26 ? -25.297 11.156 26.516 1 58.41 26 ASN B CA 1
ATOM 2786 C C . ASN B 1 26 ? -25.547 10.211 27.688 1 58.41 26 ASN B C 1
ATOM 2788 O O . ASN B 1 26 ? -25.047 10.438 28.781 1 58.41 26 ASN B O 1
ATOM 2792 N N . PHE B 1 27 ? -26.359 9.281 27.375 1 59.25 27 PHE B N 1
ATOM 2793 C CA . PHE B 1 27 ? -26.625 8.305 28.422 1 59.25 27 PHE B CA 1
ATOM 2794 C C . PHE B 1 27 ? -25.344 7.582 28.844 1 59.25 27 PHE B C 1
ATOM 2796 O O . PHE B 1 27 ? -25.078 7.414 30.031 1 59.25 27 PHE B O 1
ATOM 2803 N N . ILE B 1 28 ? -24.641 7.195 27.922 1 60.88 28 ILE B N 1
ATOM 2804 C CA . ILE B 1 28 ? -23.391 6.492 28.203 1 60.88 28 ILE B CA 1
ATOM 2805 C C . ILE B 1 28 ? -22.406 7.445 28.891 1 60.88 28 ILE B C 1
ATOM 2807 O O . ILE B 1 28 ? -21.688 7.055 29.797 1 60.88 28 ILE B O 1
ATOM 2811 N N . GLU B 1 29 ? -22.422 8.664 28.391 1 60.69 29 GLU B N 1
ATOM 2812 C CA . GLU B 1 29 ? -21.578 9.695 29 1 60.69 29 GLU B CA 1
ATOM 2813 C C . GLU B 1 29 ? -21.922 9.883 30.469 1 60.69 29 GLU B C 1
ATOM 2815 O O . GLU B 1 29 ? -21.016 10.07 31.297 1 60.69 29 GLU B O 1
ATOM 2820 N N . ARG B 1 30 ? -23.172 9.914 30.797 1 62.34 30 ARG B N 1
ATOM 2821 C CA . ARG B 1 30 ? -23.609 10.055 32.188 1 62.34 30 ARG B CA 1
ATOM 2822 C C . ARG B 1 30 ? -23.172 8.852 33 1 62.34 30 ARG B C 1
ATOM 2824 O O . ARG B 1 30 ? -22.812 8.992 34.188 1 62.34 30 ARG B O 1
ATOM 2831 N N . LEU B 1 31 ? -23.203 7.816 32.406 1 59.38 31 LEU B N 1
ATOM 2832 C CA . LEU B 1 31 ? -22.891 6.598 33.125 1 59.38 31 LEU B CA 1
ATOM 2833 C C . LEU B 1 31 ? -21.375 6.441 33.312 1 59.38 31 LEU B C 1
ATOM 2835 O O . LEU B 1 31 ? -20.906 6.031 34.375 1 59.38 31 LEU B O 1
ATOM 2839 N N . ILE B 1 32 ? -20.688 6.637 32.312 1 61.62 32 ILE B N 1
ATOM 2840 C CA . ILE B 1 32 ? -19.266 6.258 32.344 1 61.62 32 ILE B CA 1
ATOM 2841 C C . ILE B 1 32 ? -18.406 7.496 32.562 1 61.62 32 ILE B C 1
ATOM 2843 O O . ILE B 1 32 ? -17.281 7.391 33.031 1 61.62 32 ILE B O 1
ATOM 2847 N N . GLY B 1 33 ? -18.984 8.602 32.719 1 60.19 33 GLY B N 1
ATOM 2848 C CA . GLY B 1 33 ? -18.297 9.852 32.969 1 60.19 33 GLY B CA 1
ATOM 2849 C C . GLY B 1 33 ? -17.672 10.453 31.719 1 60.19 33 GLY B C 1
ATOM 2850 O O . GLY B 1 33 ? -17.359 9.727 30.766 1 60.19 33 GLY B O 1
ATOM 2851 N N . LYS B 1 34 ? -17.609 11.719 31.625 1 61.66 34 LYS B N 1
ATOM 2852 C CA . LYS B 1 34 ? -17.141 12.523 30.5 1 61.66 34 LYS B CA 1
ATOM 2853 C C . LYS B 1 34 ? -15.703 12.156 30.141 1 61.66 34 LYS B C 1
ATOM 2855 O O . LYS B 1 34 ? -15.32 12.211 28.969 1 61.66 34 LYS B O 1
ATOM 2860 N N . ARG B 1 35 ? -15 11.695 31.156 1 60.81 35 ARG B N 1
ATOM 2861 C CA . ARG B 1 35 ? -13.578 11.445 30.953 1 60.81 35 ARG B CA 1
ATOM 2862 C C . ARG B 1 35 ? -13.352 10.133 30.219 1 60.81 35 ARG B C 1
ATOM 2864 O O . ARG B 1 35 ? -12.367 9.977 29.484 1 60.81 35 ARG B O 1
ATOM 2871 N N . ARG B 1 36 ? -14.297 9.266 30.406 1 63.19 36 ARG B N 1
ATOM 2872 C CA . ARG B 1 36 ? -14.086 7.926 29.891 1 63.19 36 ARG B CA 1
ATOM 2873 C C . ARG B 1 36 ? -14.859 7.727 28.578 1 63.19 36 ARG B C 1
ATOM 2875 O O . ARG B 1 36 ? -14.734 6.684 27.938 1 63.19 36 ARG B O 1
ATOM 2882 N N . MET B 1 37 ? -15.484 8.719 28.188 1 62.91 37 MET B N 1
ATOM 2883 C CA . MET B 1 37 ? -16.391 8.625 27.047 1 62.91 37 MET B CA 1
ATOM 2884 C C . MET B 1 37 ? -15.617 8.375 25.766 1 62.91 37 MET B C 1
ATOM 2886 O O . MET B 1 37 ? -16.031 7.551 24.938 1 62.91 37 MET B O 1
ATOM 2890 N N . PRO B 1 38 ? -14.523 9.125 25.719 1 63.59 38 PRO B N 1
ATOM 2891 C CA . PRO B 1 38 ? -13.805 8.867 24.469 1 63.59 38 PRO B CA 1
ATOM 2892 C C . PRO B 1 38 ? -13.398 7.398 24.312 1 63.59 38 PRO B C 1
ATOM 2894 O O . PRO B 1 38 ? -13.406 6.867 23.203 1 63.59 38 PRO B O 1
ATOM 2897 N N . TYR B 1 39 ? -13.242 6.781 25.375 1 65.31 39 TYR B N 1
ATOM 2898 C CA . TYR B 1 39 ? -12.828 5.387 25.312 1 65.31 39 TYR B CA 1
ATOM 2899 C C . TYR B 1 39 ? -13.992 4.484 24.938 1 65.31 39 TYR B C 1
ATOM 2901 O O . TYR B 1 39 ? -13.812 3.479 24.234 1 65.31 39 TYR B O 1
ATOM 2909 N N . ILE B 1 40 ? -15.086 4.852 25.328 1 64.81 40 ILE B N 1
ATOM 2910 C CA . ILE B 1 40 ? -16.25 4.035 25 1 64.81 40 ILE B CA 1
ATOM 2911 C C . ILE B 1 40 ? -16.562 4.152 23.516 1 64.81 40 ILE B C 1
ATOM 2913 O O . ILE B 1 40 ? -16.922 3.164 22.859 1 64.81 40 ILE B O 1
ATOM 2917 N N . PHE B 1 41 ? -16.344 5.398 23.047 1 62.38 41 PHE B N 1
ATOM 2918 C CA . PHE B 1 41 ? -16.609 5.602 21.625 1 62.38 41 PHE B CA 1
ATOM 2919 C C . PHE B 1 41 ? -15.57 4.891 20.766 1 62.38 41 PHE B C 1
ATOM 2921 O O . PHE B 1 41 ? -15.875 4.445 19.656 1 62.38 41 PHE B O 1
ATOM 2928 N N . LEU B 1 42 ? -14.5 4.801 21.375 1 66.94 42 LEU B N 1
ATOM 2929 C CA . LEU B 1 42 ? -13.406 4.176 20.641 1 66.94 42 LEU B CA 1
ATOM 2930 C C . LEU B 1 42 ? -13.453 2.658 20.781 1 66.94 42 LEU B C 1
ATOM 2932 O O . LEU B 1 42 ? -12.82 1.936 20.016 1 66.94 42 LEU B O 1
ATOM 2936 N N . MET B 1 43 ? -14.281 2.275 21.703 1 70.94 43 MET B N 1
ATOM 2937 C CA . MET B 1 43 ? -14.211 0.879 22.125 1 70.94 43 MET B CA 1
ATOM 2938 C C . MET B 1 43 ? -14.508 -0.059 20.953 1 70.94 43 MET B C 1
ATOM 2940 O O . MET B 1 43 ? -13.789 -1.037 20.75 1 70.94 43 MET B O 1
ATOM 2944 N N . PRO B 1 44 ? -15.516 0.331 20.172 1 66.69 44 PRO B N 1
ATOM 2945 C CA . PRO B 1 44 ? -15.773 -0.618 19.094 1 66.69 44 PRO B CA 1
ATOM 2946 C C . PRO B 1 44 ? -14.602 -0.728 18.109 1 66.69 44 PRO B C 1
ATOM 2948 O O . PRO B 1 44 ? -14.227 -1.833 17.703 1 66.69 44 PRO B O 1
ATOM 2951 N N . ASN B 1 45 ? -14.133 0.419 17.859 1 69.25 45 ASN B N 1
ATOM 2952 C CA . ASN B 1 45 ? -13.008 0.417 16.938 1 69.25 45 ASN B CA 1
ATOM 2953 C C . ASN B 1 45 ? -11.766 -0.207 17.562 1 69.25 45 ASN B C 1
ATOM 2955 O O . ASN B 1 45 ? -11.039 -0.949 16.891 1 69.25 45 ASN B O 1
ATOM 2959 N N . LEU B 1 46 ? -11.664 0.063 18.812 1 70.88 46 LEU B N 1
ATOM 2960 C CA . LEU B 1 46 ? -10.5 -0.466 19.516 1 70.88 46 LEU B CA 1
ATOM 2961 C C . LEU B 1 46 ? -10.594 -1.981 19.656 1 70.88 46 LEU B C 1
ATOM 2963 O O . LEU B 1 46 ? -9.594 -2.686 19.5 1 70.88 46 LEU B O 1
ATOM 2967 N N . VAL B 1 47 ? -11.789 -2.373 19.938 1 72.19 47 VAL B N 1
ATOM 2968 C CA . VAL B 1 47 ? -11.984 -3.809 20.109 1 72.19 47 VAL B CA 1
ATOM 2969 C C . VAL B 1 47 ? -11.781 -4.523 18.766 1 72.19 47 VAL B C 1
ATOM 2971 O O . VAL B 1 47 ? -11.07 -5.527 18.703 1 72.19 47 VAL B O 1
ATOM 2974 N N . LEU B 1 48 ? -12.352 -3.914 17.781 1 70.38 48 LEU B N 1
ATOM 2975 C CA . LEU B 1 48 ? -12.227 -4.531 16.469 1 70.38 48 LEU B CA 1
ATOM 2976 C C . LEU B 1 48 ? -10.781 -4.527 15.992 1 70.38 48 LEU B C 1
ATOM 2978 O O . LEU B 1 48 ? -10.258 -5.562 15.578 1 70.38 48 LEU B O 1
ATOM 2982 N N . PHE B 1 49 ? -10.203 -3.426 16.172 1 72.38 49 PHE B N 1
ATOM 2983 C CA . PHE B 1 49 ? -8.82 -3.303 15.727 1 72.38 49 PHE B CA 1
ATOM 2984 C C . PHE B 1 49 ? -7.895 -4.102 16.641 1 72.38 49 PHE B C 1
ATOM 2986 O O . PHE B 1 49 ? -6.938 -4.719 16.172 1 72.38 49 PHE B O 1
ATOM 2993 N N . GLY B 1 50 ? -8.211 -4.109 17.953 1 71.88 50 GLY B N 1
ATOM 2994 C CA . GLY B 1 50 ? -7.41 -4.879 18.891 1 71.88 50 GLY B CA 1
ATOM 2995 C C . GLY B 1 50 ? -7.453 -6.371 18.625 1 71.88 50 GLY B C 1
ATOM 2996 O O . GLY B 1 50 ? -6.41 -7.023 18.578 1 71.88 50 GLY B O 1
ATOM 2997 N N .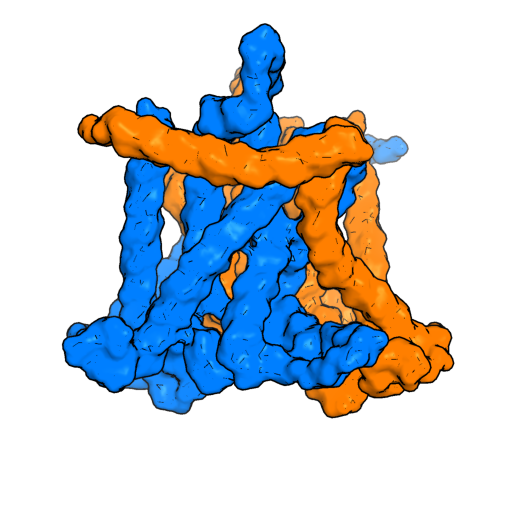 ILE B 1 51 ? -8.586 -6.812 18.344 1 72.38 51 ILE B N 1
ATOM 2998 C CA . ILE B 1 51 ? -8.766 -8.242 18.125 1 72.38 51 ILE B CA 1
ATOM 2999 C C . ILE B 1 51 ? -8.102 -8.648 16.812 1 72.38 51 ILE B C 1
ATOM 3001 O O . ILE B 1 51 ? -7.344 -9.617 16.766 1 72.38 51 ILE B O 1
ATOM 3005 N N . PHE B 1 52 ? -8.258 -7.816 15.812 1 72.81 52 PHE B N 1
ATOM 3006 C CA . PHE B 1 52 ? -7.805 -8.227 14.492 1 72.81 52 PHE B CA 1
ATOM 3007 C C . PHE B 1 52 ? -6.32 -7.934 14.312 1 72.81 52 PHE B C 1
ATOM 3009 O O . PHE B 1 52 ? -5.676 -8.484 13.414 1 72.81 52 PHE B O 1
ATOM 3016 N N . THR B 1 53 ? -5.859 -7.125 15.125 1 73.69 53 THR B N 1
ATOM 3017 C CA . THR B 1 53 ? -4.434 -6.836 15.023 1 73.69 53 THR B CA 1
ATOM 3018 C C . THR B 1 53 ? -3.641 -7.648 16.047 1 73.69 53 THR B C 1
ATOM 3020 O O . THR B 1 53 ? -2.689 -8.344 15.68 1 73.69 53 THR B O 1
ATOM 3023 N N . PHE B 1 54 ? -4.086 -7.727 17.359 1 78.31 54 PHE B N 1
ATOM 3024 C CA . PHE B 1 54 ? -3.273 -8.297 18.422 1 78.31 54 PHE B CA 1
ATOM 3025 C C . PHE B 1 54 ? -3.551 -9.789 18.578 1 78.31 54 PHE B C 1
ATOM 3027 O O . PHE B 1 54 ? -2.662 -10.555 18.953 1 78.31 54 PHE B O 1
ATOM 3034 N N . LEU B 1 55 ? -4.746 -10.156 18.281 1 79.19 55 LEU B N 1
ATOM 3035 C CA . LEU B 1 55 ? -5.074 -11.57 18.438 1 79.19 55 LEU B CA 1
ATOM 3036 C C . LEU B 1 55 ? -4.25 -12.43 17.484 1 79.19 55 LEU B C 1
ATOM 3038 O O . LEU B 1 55 ? -3.662 -13.43 17.906 1 79.19 55 LEU B O 1
ATOM 3042 N N . PRO B 1 56 ? -4.227 -12.047 16.234 1 80.31 56 PRO B N 1
ATOM 3043 C CA . PRO B 1 56 ? -3.389 -12.836 15.328 1 80.31 56 PRO B CA 1
ATOM 3044 C C . PRO B 1 56 ? -1.923 -12.867 15.75 1 80.31 56 PRO B C 1
ATOM 3046 O O . PRO B 1 56 ? -1.244 -13.883 15.578 1 80.31 56 PRO B O 1
ATOM 3049 N N . ILE B 1 57 ? -1.468 -11.797 16.234 1 84.62 57 ILE B N 1
ATOM 3050 C CA . ILE B 1 57 ? -0.088 -11.734 16.703 1 84.62 57 ILE B CA 1
ATOM 3051 C C . ILE B 1 57 ? 0.098 -12.703 17.875 1 84.62 57 ILE B C 1
ATOM 3053 O O . ILE B 1 57 ? 1.072 -13.461 17.922 1 84.62 57 ILE B O 1
ATOM 3057 N N . ALA B 1 58 ? -0.832 -12.688 18.828 1 87.5 58 ALA B N 1
ATOM 3058 C CA . ALA B 1 58 ? -0.776 -13.586 19.969 1 87.5 58 ALA B CA 1
ATOM 3059 C C . ALA B 1 58 ? -0.815 -15.047 19.531 1 87.5 58 ALA B C 1
ATOM 3061 O O . ALA B 1 58 ? -0.079 -15.883 20.047 1 87.5 58 ALA B O 1
ATOM 3062 N N . ILE B 1 59 ? -1.608 -15.297 18.609 1 87.31 59 ILE B N 1
ATOM 3063 C CA . ILE B 1 59 ? -1.725 -16.641 18.094 1 87.31 59 ILE B CA 1
ATOM 3064 C C . ILE B 1 59 ? -0.417 -17.047 17.406 1 87.31 59 ILE B C 1
ATOM 3066 O O . ILE B 1 59 ? 0.05 -18.188 17.578 1 87.31 59 ILE B O 1
ATOM 3070 N N . ALA B 1 60 ? 0.135 -16.141 16.656 1 88.62 60 ALA B N 1
ATOM 3071 C CA . ALA B 1 60 ? 1.405 -16.406 15.992 1 88.62 60 ALA B CA 1
ATOM 3072 C C . ALA B 1 60 ? 2.504 -16.719 17 1 88.62 60 ALA B C 1
ATOM 3074 O O . ALA B 1 60 ? 3.32 -17.609 16.797 1 88.62 60 ALA B O 1
ATOM 3075 N N . VAL B 1 61 ? 2.486 -16.016 18.094 1 94.19 61 VAL B N 1
ATOM 3076 C CA . VAL B 1 61 ? 3.469 -16.25 19.141 1 94.19 61 VAL B CA 1
ATOM 3077 C C . VAL B 1 61 ? 3.244 -17.625 19.766 1 94.19 61 VAL B C 1
ATOM 3079 O O . VAL B 1 61 ? 4.199 -18.359 20.016 1 94.19 61 VAL B O 1
ATOM 3082 N N . GLY B 1 62 ? 2.006 -17.953 19.969 1 94.56 62 GLY B N 1
ATOM 3083 C CA . GLY B 1 62 ? 1.692 -19.281 20.484 1 94.56 62 GLY B CA 1
ATOM 3084 C C . GLY B 1 62 ? 2.102 -20.391 19.531 1 94.56 62 GLY B C 1
ATOM 3085 O O . GLY B 1 62 ? 2.662 -21.391 19.953 1 94.56 62 GLY B O 1
ATOM 3086 N N . TYR B 1 63 ? 1.841 -20.234 18.266 1 94.19 63 TYR B N 1
ATOM 3087 C CA . TYR B 1 63 ? 2.168 -21.219 17.234 1 94.19 63 TYR B CA 1
ATOM 3088 C C . TYR B 1 63 ? 3.672 -21.453 17.172 1 94.19 63 TYR B C 1
ATOM 3090 O O . TYR B 1 63 ? 4.121 -22.562 16.875 1 94.19 63 TYR B O 1
ATOM 3098 N N . ALA B 1 64 ? 4.434 -20.391 17.5 1 96.69 64 ALA B N 1
ATOM 3099 C CA . ALA B 1 64 ? 5.891 -20.516 17.438 1 96.69 64 ALA B CA 1
ATOM 3100 C C . ALA B 1 64 ? 6.398 -21.562 18.422 1 96.69 64 ALA B C 1
ATOM 3102 O O . ALA B 1 64 ? 7.461 -22.156 18.219 1 96.69 64 ALA B O 1
ATOM 3103 N N . PHE B 1 65 ? 5.578 -21.828 19.438 1 97.44 65 PHE B N 1
ATOM 3104 C CA . PHE B 1 65 ? 5.984 -22.766 20.484 1 97.44 65 PHE B CA 1
ATOM 3105 C C . PHE B 1 65 ? 5.234 -24.078 20.328 1 97.44 65 PHE B C 1
ATOM 3107 O O . PHE B 1 65 ? 5.297 -24.938 21.219 1 97.44 65 PHE B O 1
ATOM 3114 N N . THR B 1 66 ? 4.48 -24.188 19.266 1 95.81 66 THR B N 1
ATOM 3115 C CA . THR B 1 66 ? 3.693 -25.391 19.062 1 95.81 66 THR B CA 1
ATOM 3116 C C . THR B 1 66 ? 4 -26.016 17.719 1 95.81 66 THR B C 1
ATOM 3118 O O . THR B 1 66 ? 4.633 -25.391 16.859 1 95.81 66 THR B O 1
ATOM 3121 N N . GLY B 1 67 ? 3.662 -27.312 17.656 1 92 67 GLY B N 1
ATOM 3122 C CA . GLY B 1 67 ? 3.812 -28.062 16.406 1 92 67 GLY B CA 1
ATOM 3123 C C . GLY B 1 67 ? 2.494 -28.562 15.852 1 92 67 GLY B C 1
ATOM 3124 O O . GLY B 1 67 ? 1.425 -28.172 16.328 1 92 67 GLY B O 1
ATOM 3125 N N . GLY B 1 68 ? 2.605 -29.188 14.719 1 86.75 68 GLY B N 1
ATOM 3126 C CA . GLY B 1 68 ? 1.416 -29.766 14.117 1 86.75 68 GLY B CA 1
ATOM 3127 C C . GLY B 1 68 ? 0.764 -28.859 13.094 1 86.75 68 GLY B C 1
ATOM 3128 O O . GLY B 1 68 ? 1.281 -27.781 12.797 1 86.75 68 GLY B O 1
ATOM 3129 N N . THR B 1 69 ? -0.363 -29.375 12.508 1 83.31 69 THR B N 1
ATOM 3130 C CA . THR B 1 69 ? -1.02 -28.656 11.414 1 83.31 69 THR B CA 1
ATOM 3131 C C . THR B 1 69 ? -2.377 -28.125 11.859 1 83.31 69 THR B C 1
ATOM 3133 O O . THR B 1 69 ? -3.031 -27.391 11.117 1 83.31 69 THR B O 1
ATOM 3136 N N . GLU B 1 70 ? -2.656 -28.406 13.141 1 82.56 70 GLU B N 1
ATOM 3137 C CA . GLU B 1 70 ? -3.971 -28 13.633 1 82.56 70 GLU B CA 1
ATOM 3138 C C . GLU B 1 70 ? -4.055 -26.484 13.789 1 82.56 70 GLU B C 1
ATOM 3140 O O . GLU B 1 70 ? -3.066 -25.828 14.133 1 82.56 70 GLU B O 1
ATOM 3145 N N . LEU B 1 71 ? -5.23 -25.984 13.672 1 78.81 71 LEU B N 1
ATOM 3146 C CA . LEU B 1 71 ? -5.438 -24.547 13.711 1 78.81 71 LEU B CA 1
ATOM 3147 C C . LEU B 1 71 ? -5.668 -24.062 15.141 1 78.81 71 LEU B C 1
ATOM 3149 O O . LEU B 1 71 ? -5.152 -23.016 15.539 1 78.81 71 LEU B O 1
ATOM 3153 N N . LEU B 1 72 ? -6.406 -24.875 15.828 1 81.75 72 LEU B N 1
ATOM 3154 C CA . LEU B 1 72 ? -6.656 -24.5 17.219 1 81.75 72 LEU B CA 1
ATOM 3155 C C . LEU B 1 72 ? -5.441 -24.797 18.094 1 81.75 72 LEU B C 1
ATOM 3157 O O . LEU B 1 72 ? -4.914 -25.906 18.062 1 81.75 72 LEU B O 1
ATOM 3161 N N . ILE B 1 73 ? -5.074 -23.844 18.797 1 85.38 73 ILE B N 1
ATOM 3162 C CA . ILE B 1 73 ? -3.861 -23.922 19.609 1 85.38 73 ILE B CA 1
ATOM 3163 C C . ILE B 1 73 ? -3.986 -25.062 20.609 1 85.38 73 ILE B C 1
ATOM 3165 O O . ILE B 1 73 ? -2.998 -25.734 20.938 1 85.38 73 ILE B O 1
ATOM 3169 N N . SER B 1 74 ? -5.219 -25.266 21.062 1 85.62 74 SER B N 1
ATOM 3170 C CA . SER B 1 74 ? -5.461 -26.312 22.047 1 85.62 74 SER B CA 1
ATOM 3171 C C . SER B 1 74 ? -5.188 -27.703 21.484 1 85.62 74 SER B C 1
ATOM 3173 O O . SER B 1 74 ? -4.891 -28.641 22.219 1 85.62 74 SER B O 1
ATOM 3175 N N . ASP B 1 75 ? -5.246 -27.797 20.203 1 87.81 75 ASP B N 1
ATOM 3176 C CA . ASP B 1 75 ? -5.074 -29.094 19.547 1 87.81 75 ASP B CA 1
ATOM 3177 C C . ASP B 1 75 ? -3.646 -29.266 19.047 1 87.81 75 ASP B C 1
ATOM 3179 O O . ASP B 1 75 ? -3.311 -30.297 18.469 1 87.81 75 ASP B O 1
ATOM 3183 N N . ARG B 1 76 ? -2.814 -28.25 19.359 1 91.38 76 ARG B N 1
ATOM 3184 C CA . ARG B 1 76 ? -1.437 -28.312 18.875 1 91.38 76 ARG B CA 1
ATOM 3185 C C . ARG B 1 76 ? -0.496 -28.797 19.969 1 91.38 76 ARG B C 1
ATOM 3187 O O . ARG B 1 76 ? -0.625 -28.391 21.125 1 91.38 76 ARG B O 1
ATOM 3194 N N . PRO B 1 77 ? 0.377 -29.734 19.578 1 95.56 77 PRO B N 1
ATOM 3195 C CA . PRO B 1 77 ? 1.348 -30.172 20.578 1 95.56 77 PRO B CA 1
ATOM 3196 C C . PRO B 1 77 ? 2.357 -29.094 20.953 1 95.56 77 PRO B C 1
ATOM 3198 O O . PRO B 1 77 ? 2.844 -28.375 20.078 1 95.56 77 PRO B O 1
ATOM 3201 N N . PHE B 1 78 ? 2.611 -29.016 22.266 1 96.56 78 PHE B N 1
ATOM 3202 C CA . PHE B 1 78 ? 3.621 -28.078 22.734 1 96.56 78 PHE B CA 1
ATOM 3203 C C . PHE B 1 78 ? 5.023 -28.609 22.453 1 96.56 78 PHE B C 1
ATOM 3205 O O . PHE B 1 78 ? 5.367 -29.719 22.875 1 96.56 78 PHE B O 1
ATOM 3212 N N . VAL B 1 79 ? 5.844 -27.875 21.734 1 96.56 79 VAL B N 1
ATOM 3213 C CA . VAL B 1 79 ? 7.176 -28.359 21.359 1 96.56 79 VAL B CA 1
ATOM 3214 C C . VAL B 1 79 ? 8.234 -27.406 21.922 1 96.56 79 VAL B C 1
ATOM 3216 O O . VAL B 1 79 ? 9.422 -27.547 21.641 1 96.56 79 VAL B O 1
ATOM 3219 N N . GLY B 1 80 ? 7.793 -26.391 22.703 1 96.25 80 GLY B N 1
ATOM 3220 C CA . GLY B 1 80 ? 8.734 -25.453 23.312 1 96.25 80 GLY B CA 1
ATOM 3221 C C . GLY B 1 80 ? 9.508 -24.641 22.297 1 96.25 80 GLY B C 1
ATOM 3222 O O . GLY B 1 80 ? 8.922 -24.016 21.422 1 96.25 80 GLY B O 1
ATOM 3223 N N . LEU B 1 81 ? 10.906 -24.828 22.391 1 97.31 81 LEU B N 1
ATOM 3224 C CA . LEU B 1 81 ? 11.758 -23.984 21.547 1 97.31 81 LEU B CA 1
ATOM 3225 C C . LEU B 1 81 ? 12.273 -24.766 20.344 1 97.31 81 LEU B C 1
ATOM 3227 O O . LEU B 1 81 ? 13.227 -24.328 19.688 1 97.31 81 LEU B O 1
ATOM 3231 N N . GLU B 1 82 ? 11.641 -25.766 19.984 1 96.94 82 GLU B N 1
ATOM 3232 C CA . GLU B 1 82 ? 12.102 -26.641 18.906 1 96.94 82 GLU B CA 1
ATOM 3233 C C . GLU B 1 82 ? 12.117 -25.906 17.562 1 96.94 82 GLU B C 1
ATOM 3235 O O . GLU B 1 82 ? 13.062 -26.031 16.797 1 96.94 82 GLU B O 1
ATOM 3240 N N . ASN B 1 83 ? 11.031 -25.156 17.297 1 97.38 83 ASN B N 1
ATOM 3241 C CA . ASN B 1 83 ? 10.961 -24.422 16.047 1 97.38 83 ASN B CA 1
ATOM 3242 C C . ASN B 1 83 ? 12.094 -23.391 15.938 1 97.38 83 ASN B C 1
ATOM 3244 O O . ASN B 1 83 ? 12.688 -23.219 14.875 1 97.38 83 ASN B O 1
ATOM 3248 N N . PHE B 1 84 ? 12.414 -22.812 17.047 1 97.69 84 PHE B N 1
ATOM 3249 C CA . PHE B 1 84 ? 13.508 -21.844 17.078 1 97.69 84 PHE B CA 1
ATOM 3250 C C . PHE B 1 84 ? 14.852 -22.547 16.906 1 97.69 84 PHE B C 1
ATOM 3252 O O . PHE B 1 84 ? 15.742 -22.047 16.234 1 97.69 84 PHE B O 1
ATOM 3259 N N . GLY B 1 85 ? 14.945 -23.641 17.547 1 97.06 85 GLY B N 1
ATOM 3260 C CA . GLY B 1 85 ? 16.156 -24.422 17.406 1 97.06 85 GLY B CA 1
ATOM 3261 C C . GLY B 1 85 ? 16.438 -24.844 15.977 1 97.06 85 GLY B C 1
ATOM 3262 O O . GLY B 1 85 ? 17.578 -24.828 15.523 1 97.06 85 GLY B O 1
ATOM 3263 N N . LYS B 1 86 ? 15.43 -25.203 15.258 1 96.44 86 LYS B N 1
ATOM 3264 C CA . LYS B 1 86 ? 15.57 -25.594 13.859 1 96.44 86 LYS B CA 1
ATOM 3265 C C . LYS B 1 86 ? 16.062 -24.422 13.016 1 96.44 86 LYS B C 1
ATOM 3267 O O . LYS B 1 86 ? 16.891 -24.594 12.125 1 96.44 86 LYS B O 1
ATOM 3272 N N . LEU B 1 87 ? 15.562 -23.281 13.289 1 97 87 LEU B N 1
ATOM 3273 C CA . LEU B 1 87 ? 15.906 -22.094 12.523 1 97 87 LEU B CA 1
ATOM 3274 C C . LEU B 1 87 ? 17.344 -21.641 12.828 1 97 87 LEU B C 1
ATOM 3276 O O . LEU B 1 87 ? 18.031 -21.125 11.945 1 97 87 LEU B O 1
ATOM 3280 N N . LEU B 1 88 ? 17.844 -21.906 14.086 1 97 88 LEU B N 1
ATOM 3281 C CA . LEU B 1 88 ? 19.109 -21.328 14.523 1 97 88 LEU B CA 1
ATOM 3282 C C . LEU B 1 88 ? 20.219 -22.375 14.484 1 97 88 LEU B C 1
ATOM 3284 O O . LEU B 1 88 ? 21.375 -22.078 14.797 1 97 88 LEU B O 1
ATOM 3288 N N . ASP B 1 89 ? 19.859 -23.547 14 1 96.81 89 ASP B N 1
ATOM 3289 C CA . ASP B 1 89 ? 20.844 -24.609 13.906 1 96.81 89 ASP B CA 1
ATOM 3290 C C . ASP B 1 89 ? 21.734 -24.438 12.68 1 96.81 89 ASP B C 1
ATOM 3292 O O . ASP B 1 89 ? 21.406 -24.906 11.594 1 96.81 89 ASP B O 1
ATOM 3296 N N . CYS B 1 90 ? 22.875 -23.828 12.938 1 96 90 CYS B N 1
ATOM 3297 C CA . CYS B 1 90 ? 23.828 -23.531 11.875 1 96 90 CYS B CA 1
ATOM 3298 C C . CYS B 1 90 ? 25.25 -23.797 12.328 1 96 90 CYS B C 1
ATOM 3300 O O . CYS B 1 90 ? 25.578 -23.578 13.5 1 96 90 CYS B O 1
ATOM 3302 N N . GLN B 1 91 ? 26.016 -24.281 11.398 1 95.12 91 GLN B N 1
ATOM 3303 C CA . GLN B 1 91 ? 27.453 -24.328 11.656 1 95.12 91 GLN B CA 1
ATOM 3304 C C . GLN B 1 91 ? 28.062 -22.938 11.578 1 95.12 91 GLN B C 1
ATOM 3306 O O . GLN B 1 91 ? 28.891 -22.562 12.414 1 95.12 91 GLN B O 1
ATOM 3311 N N . SER B 1 92 ? 27.656 -22.219 10.57 1 93.62 92 SER B N 1
ATOM 3312 C CA . SER B 1 92 ? 28.047 -20.812 10.375 1 93.62 92 SER B CA 1
ATOM 3313 C C . SER B 1 92 ? 26.875 -19.984 9.875 1 93.62 92 SER B C 1
ATOM 3315 O O . SER B 1 92 ? 26.266 -20.312 8.844 1 93.62 92 SER B O 1
ATOM 3317 N N . TYR B 1 93 ? 26.578 -18.938 10.477 1 89.75 93 TYR B N 1
ATOM 3318 C CA . TYR B 1 93 ? 25.453 -18.078 10.109 1 89.75 93 TYR B CA 1
ATOM 3319 C C . TYR B 1 93 ? 25.766 -17.266 8.852 1 89.75 93 TYR B C 1
ATOM 3321 O O . TYR B 1 93 ? 24.875 -16.703 8.234 1 89.75 93 TYR B O 1
ATOM 3329 N N . MET B 1 94 ? 27.047 -17.203 8.477 1 91.75 94 MET B N 1
ATOM 3330 C CA . MET B 1 94 ? 27.453 -16.469 7.293 1 91.75 94 MET B CA 1
ATOM 3331 C C . MET B 1 94 ? 27.328 -17.312 6.039 1 91.75 94 MET B C 1
ATOM 3333 O O . MET B 1 94 ? 27.359 -16.797 4.922 1 91.75 94 MET B O 1
ATOM 3337 N N . ASP B 1 95 ? 27.125 -18.609 6.305 1 93.94 95 ASP B N 1
ATOM 3338 C CA . ASP B 1 95 ? 26.906 -19.562 5.219 1 93.94 95 ASP B CA 1
ATOM 3339 C C . ASP B 1 95 ? 25.547 -20.219 5.32 1 93.94 95 ASP B C 1
ATOM 3341 O O . ASP B 1 95 ? 25.391 -21.266 5.961 1 93.94 95 ASP B O 1
ATOM 3345 N N . PRO B 1 96 ? 24.609 -19.734 4.578 1 94 96 PRO B N 1
ATOM 3346 C CA . PRO B 1 96 ? 23.25 -20.281 4.676 1 94 96 PRO B CA 1
ATOM 3347 C C . PRO B 1 96 ? 23.203 -21.781 4.434 1 94 96 PRO B C 1
ATOM 3349 O O . PRO B 1 96 ? 22.391 -22.484 5.039 1 94 96 PRO B O 1
ATOM 3352 N N . GLY B 1 97 ? 24.094 -22.266 3.621 1 94.25 97 GLY B N 1
ATOM 3353 C CA . GLY B 1 97 ? 24.109 -23.688 3.287 1 94.25 97 GLY B CA 1
ATOM 3354 C C . GLY B 1 97 ? 24.469 -24.562 4.465 1 94.25 97 GLY B C 1
ATOM 3355 O O . GLY B 1 97 ? 24.172 -25.766 4.465 1 94.25 97 GLY B O 1
ATOM 3356 N N . SER B 1 98 ? 25.016 -24.016 5.52 1 95.25 98 SER B N 1
ATOM 3357 C CA . SER B 1 98 ? 25.453 -24.781 6.68 1 95.25 98 SER B CA 1
ATOM 3358 C C . SER B 1 98 ? 24.328 -24.906 7.707 1 95.25 98 SER B C 1
ATOM 3360 O O . SER B 1 98 ? 24.484 -25.609 8.711 1 95.25 98 SER B O 1
ATOM 3362 N N . CYS B 1 99 ? 23.25 -24.328 7.418 1 96.5 99 CYS B N 1
ATOM 3363 C CA . CYS B 1 99 ? 22.156 -24.312 8.391 1 96.5 99 CYS B CA 1
ATOM 3364 C C . CYS B 1 99 ? 21.125 -25.375 8.07 1 96.5 99 CYS B C 1
ATOM 3366 O O . CYS B 1 99 ? 20.938 -25.734 6.906 1 96.5 99 CYS B O 1
ATOM 3368 N N . ARG B 1 100 ? 20.516 -25.844 9.055 1 95.94 100 ARG B N 1
ATOM 3369 C CA . ARG B 1 100 ? 19.453 -26.812 8.875 1 95.94 100 ARG B CA 1
ATOM 3370 C C . ARG B 1 100 ? 18.344 -26.266 7.98 1 95.94 100 ARG B C 1
ATOM 3372 O O . ARG B 1 100 ? 17.906 -26.922 7.039 1 95.94 100 ARG B O 1
ATOM 3379 N N . GLU B 1 101 ? 17.938 -25.062 8.336 1 95.75 101 GLU B N 1
ATOM 3380 C CA . GLU B 1 101 ? 16.984 -24.344 7.488 1 95.75 101 GLU B CA 1
ATOM 3381 C C . GLU B 1 101 ? 17.688 -23.359 6.582 1 95.75 101 GLU B C 1
ATOM 3383 O O . GLU B 1 101 ? 17.625 -22.141 6.809 1 95.75 101 GLU B O 1
ATOM 3388 N N . SER B 1 102 ? 18.266 -23.922 5.535 1 96.31 102 SER B N 1
ATOM 3389 C CA . SER B 1 102 ? 19.109 -23.125 4.652 1 96.31 102 SER B CA 1
ATOM 3390 C C . SER B 1 102 ? 18.312 -22.031 3.947 1 96.31 102 SER B C 1
ATOM 3392 O O . SER B 1 102 ? 18.828 -20.938 3.734 1 96.31 102 SER B O 1
ATOM 3394 N N . LEU B 1 103 ? 17.078 -22.328 3.645 1 95.5 103 LEU B N 1
ATOM 3395 C CA . LEU B 1 103 ? 16.25 -21.344 2.945 1 95.5 103 LEU B CA 1
ATOM 3396 C C . LEU B 1 103 ? 15.953 -20.141 3.838 1 95.5 103 LEU B C 1
ATOM 3398 O O . LEU B 1 103 ? 15.867 -19.016 3.355 1 95.5 103 LEU B O 1
ATOM 3402 N N . PHE B 1 104 ? 15.812 -20.422 5.164 1 96.94 104 PHE B N 1
ATOM 3403 C CA . PHE B 1 104 ? 15.57 -19.344 6.113 1 96.94 104 PHE B CA 1
ATOM 3404 C C . PHE B 1 104 ? 16.734 -18.359 6.125 1 96.94 104 PHE B C 1
ATOM 3406 O O . PHE B 1 104 ? 16.531 -17.141 6.016 1 96.94 104 PHE B O 1
ATOM 3413 N N . TRP B 1 105 ? 17.891 -18.781 6.109 1 97.25 105 TRP B N 1
ATOM 3414 C CA . TRP B 1 105 ? 19.062 -17.906 6.215 1 97.25 105 TRP B CA 1
ATOM 3415 C C . TRP B 1 105 ? 19.406 -17.281 4.867 1 97.25 105 TRP B C 1
ATOM 3417 O O . TRP B 1 105 ? 19.922 -16.172 4.809 1 97.25 105 TRP B O 1
ATOM 3427 N N . THR B 1 106 ? 19.109 -18.031 3.799 1 97.38 106 THR B N 1
ATOM 3428 C CA . THR B 1 106 ? 19.188 -17.391 2.492 1 97.38 106 THR B CA 1
ATOM 3429 C C . THR B 1 106 ? 18.25 -16.188 2.42 1 97.38 106 THR B C 1
ATOM 3431 O O . THR B 1 106 ? 18.641 -15.117 1.953 1 97.38 106 THR B O 1
ATOM 3434 N N . ALA B 1 107 ? 17.047 -16.344 2.904 1 97.81 107 ALA B N 1
ATOM 3435 C CA . ALA B 1 107 ? 16.047 -15.273 2.912 1 97.81 107 ALA B CA 1
ATOM 3436 C C . ALA B 1 107 ? 16.484 -14.117 3.799 1 97.81 107 ALA B C 1
ATOM 3438 O O . ALA B 1 107 ? 16.266 -12.953 3.469 1 97.81 107 ALA B O 1
ATOM 3439 N N . ILE B 1 108 ? 17.109 -14.453 4.906 1 97.19 108 ILE B N 1
ATOM 3440 C CA . ILE B 1 108 ? 17.609 -13.422 5.82 1 97.19 108 ILE B CA 1
ATOM 3441 C C . ILE B 1 108 ? 18.688 -12.594 5.137 1 97.19 108 ILE B C 1
ATOM 3443 O O . ILE B 1 108 ? 18.641 -11.367 5.152 1 97.19 108 ILE B O 1
ATOM 3447 N N . TRP B 1 109 ? 19.609 -13.234 4.504 1 97.06 109 TRP B N 1
ATOM 3448 C CA . TRP B 1 109 ? 20.719 -12.531 3.852 1 97.06 109 TRP B CA 1
ATOM 3449 C C . TRP B 1 109 ? 20.203 -11.711 2.666 1 97.06 109 TRP B C 1
ATOM 3451 O O . TRP B 1 109 ? 20.688 -10.602 2.422 1 97.06 109 TRP B O 1
ATOM 3461 N N . ASN B 1 110 ? 19.281 -12.281 1.893 1 97.81 110 ASN B N 1
ATOM 3462 C CA . ASN B 1 110 ? 18.656 -11.531 0.807 1 97.81 110 ASN B CA 1
ATOM 3463 C C . ASN B 1 110 ? 17.938 -10.289 1.322 1 97.81 110 ASN B C 1
ATOM 3465 O O . ASN B 1 110 ? 18 -9.227 0.698 1 97.81 110 ASN B O 1
ATOM 3469 N N . THR B 1 111 ? 17.281 -10.43 2.449 1 97.88 111 THR B N 1
ATOM 3470 C CA . THR B 1 111 ? 16.547 -9.32 3.043 1 97.88 111 THR B CA 1
ATOM 3471 C C . THR B 1 111 ? 17.516 -8.234 3.516 1 97.88 111 THR B C 1
ATOM 3473 O O . THR B 1 111 ? 17.281 -7.047 3.27 1 97.88 111 THR B O 1
ATOM 3476 N N . LEU B 1 112 ? 18.609 -8.641 4.164 1 96.81 112 LEU B N 1
ATOM 3477 C CA . LEU B 1 112 ? 19.594 -7.676 4.645 1 96.81 112 LEU B CA 1
ATOM 3478 C C . LEU B 1 112 ? 20.203 -6.902 3.48 1 96.81 112 LEU B C 1
ATOM 3480 O O . LEU B 1 112 ? 20.359 -5.684 3.559 1 96.81 112 LEU B O 1
ATOM 3484 N N . TRP B 1 113 ? 20.516 -7.637 2.492 1 97 113 TRP B N 1
ATOM 3485 C CA . TRP B 1 113 ? 21.078 -7.016 1.295 1 97 113 TRP B CA 1
ATOM 3486 C C . TRP B 1 113 ? 20.094 -6.012 0.693 1 97 113 TRP B C 1
ATOM 3488 O O . TRP B 1 113 ? 20.469 -4.875 0.399 1 97 113 TRP B O 1
ATOM 3498 N N . PHE B 1 114 ? 18.906 -6.414 0.512 1 98.06 114 PHE B N 1
ATOM 3499 C CA . PHE B 1 114 ? 17.875 -5.57 -0.081 1 98.06 114 PHE B CA 1
ATOM 3500 C C . PHE B 1 114 ? 17.625 -4.332 0.775 1 98.06 114 PHE B C 1
ATOM 3502 O O . PHE B 1 114 ? 17.531 -3.221 0.255 1 98.06 114 PHE B O 1
ATOM 3509 N N . VAL B 1 115 ? 17.453 -4.547 2.07 1 97.81 115 VAL B N 1
ATOM 3510 C CA . VAL B 1 115 ? 17.156 -3.455 2.99 1 97.81 115 VAL B CA 1
ATOM 3511 C C . VAL B 1 115 ? 18.281 -2.412 2.93 1 97.81 115 VAL B C 1
ATOM 3513 O O . VAL B 1 115 ? 18.016 -1.211 2.865 1 97.81 115 VAL B O 1
ATOM 3516 N N . ALA B 1 116 ? 19.5 -2.834 2.936 1 97.38 116 ALA B N 1
ATOM 3517 C CA . ALA B 1 116 ? 20.641 -1.915 2.91 1 97.38 116 ALA B CA 1
ATOM 3518 C C . ALA B 1 116 ? 20.609 -1.045 1.657 1 97.38 116 ALA B C 1
ATOM 3520 O O . ALA B 1 116 ? 20.719 0.181 1.743 1 97.38 116 ALA B O 1
ATOM 3521 N N . PHE B 1 117 ? 20.359 -1.648 0.557 1 97.94 117 PHE B N 1
ATOM 3522 C CA . PHE B 1 117 ? 20.391 -0.912 -0.702 1 97.94 117 PHE B CA 1
ATOM 3523 C C . PHE B 1 117 ? 19.109 -0.095 -0.886 1 97.94 117 PHE B C 1
ATOM 3525 O O . PHE B 1 117 ? 19.172 1.06 -1.313 1 97.94 117 PHE B O 1
ATOM 3532 N N . ASN B 1 118 ? 18 -0.687 -0.589 1 97.94 118 ASN B N 1
ATOM 3533 C CA . ASN B 1 118 ? 16.719 -0.013 -0.793 1 97.94 118 ASN B CA 1
ATOM 3534 C C . ASN B 1 118 ? 16.578 1.204 0.116 1 97.94 118 ASN B C 1
ATOM 3536 O O . ASN B 1 118 ? 16.094 2.254 -0.316 1 97.94 118 ASN B O 1
ATOM 3540 N N . VAL B 1 119 ? 16.938 1.041 1.357 1 97.62 119 VAL B N 1
ATOM 3541 C CA . VAL B 1 119 ? 16.797 2.131 2.316 1 97.62 119 VAL B CA 1
ATOM 3542 C C . VAL B 1 119 ? 17.688 3.303 1.906 1 97.62 119 VAL B C 1
ATOM 3544 O O . VAL B 1 119 ? 17.234 4.449 1.857 1 97.62 119 VAL B O 1
ATOM 3547 N N . VAL B 1 120 ? 18.922 3.031 1.551 1 97.25 120 VAL B N 1
ATOM 3548 C CA . VAL B 1 120 ? 19.859 4.082 1.183 1 97.25 120 VAL B CA 1
ATOM 3549 C C . VAL B 1 120 ? 19.406 4.75 -0.114 1 97.25 120 VAL B C 1
ATOM 3551 O O . VAL B 1 120 ? 19.344 5.98 -0.198 1 97.25 120 VAL B O 1
ATOM 3554 N N . ALA B 1 121 ? 19.078 3.969 -1.032 1 96.25 121 ALA B N 1
ATOM 3555 C CA . ALA B 1 121 ? 18.703 4.5 -2.338 1 96.25 121 ALA B CA 1
ATOM 3556 C C . ALA B 1 121 ? 17.406 5.312 -2.244 1 96.25 121 ALA B C 1
ATOM 3558 O O . ALA B 1 121 ? 17.328 6.426 -2.77 1 96.25 121 ALA B O 1
ATOM 3559 N N . THR B 1 122 ? 16.406 4.773 -1.596 1 96.38 122 THR B N 1
ATOM 3560 C CA . THR B 1 122 ? 15.109 5.449 -1.499 1 96.38 122 THR B CA 1
ATOM 3561 C C . THR B 1 122 ? 15.242 6.742 -0.7 1 96.38 122 THR B C 1
ATOM 3563 O O . THR B 1 122 ? 14.656 7.766 -1.065 1 96.38 122 THR B O 1
ATOM 3566 N N . LEU B 1 123 ? 15.984 6.684 0.39 1 96.44 123 LEU B N 1
ATOM 3567 C CA . LEU B 1 123 ? 16.188 7.879 1.202 1 96.44 123 LEU B CA 1
ATOM 3568 C C . LEU B 1 123 ? 16.875 8.969 0.396 1 96.44 123 LEU B C 1
ATOM 3570 O O . LEU B 1 123 ? 16.469 10.141 0.453 1 96.44 123 LEU B O 1
ATOM 3574 N N . LEU B 1 124 ? 17.891 8.609 -0.316 1 93.19 124 LEU B N 1
ATOM 3575 C CA . LEU B 1 124 ? 18.656 9.57 -1.107 1 93.19 124 LEU B CA 1
ATOM 3576 C C . LEU B 1 124 ? 17.781 10.172 -2.211 1 93.19 124 LEU B C 1
ATOM 3578 O O . LEU B 1 124 ? 17.75 11.391 -2.391 1 93.19 124 LEU B O 1
ATOM 3582 N N . VAL B 1 125 ? 17.078 9.352 -2.914 1 90.81 125 VAL B N 1
ATOM 3583 C CA . VAL B 1 125 ? 16.25 9.82 -4.02 1 90.81 125 VAL B CA 1
ATOM 3584 C C . VAL B 1 125 ? 15.125 10.688 -3.48 1 90.81 125 VAL B C 1
ATOM 3586 O O . VAL B 1 125 ? 14.805 11.734 -4.059 1 90.81 125 VAL B O 1
ATOM 3589 N N . ALA B 1 126 ? 14.508 10.242 -2.416 1 93.31 126 ALA B N 1
ATOM 3590 C CA . ALA B 1 126 ? 13.422 11.008 -1.815 1 93.31 126 ALA B CA 1
ATOM 3591 C C . ALA B 1 126 ? 13.914 12.359 -1.315 1 93.31 126 ALA B C 1
ATOM 3593 O O . ALA B 1 126 ? 13.242 13.383 -1.508 1 93.31 126 ALA B O 1
ATOM 3594 N N . LEU B 1 127 ? 15.07 12.406 -0.637 1 92.44 127 LEU B N 1
ATOM 3595 C CA . LEU B 1 127 ? 15.625 13.648 -0.105 1 92.44 127 LEU B CA 1
ATOM 3596 C C . LEU B 1 127 ? 15.969 14.617 -1.231 1 92.44 127 LEU B C 1
ATOM 3598 O O . LEU B 1 127 ? 15.625 15.797 -1.165 1 92.44 127 LEU B O 1
ATOM 3602 N N . ILE B 1 128 ? 16.625 14.109 -2.227 1 88.06 128 ILE B N 1
ATOM 3603 C CA . ILE B 1 128 ? 17.016 14.945 -3.359 1 88.06 128 ILE B CA 1
ATOM 3604 C C . ILE B 1 128 ? 15.773 15.516 -4.027 1 88.06 128 ILE B C 1
ATOM 3606 O O . ILE B 1 128 ? 15.711 16.719 -4.32 1 88.06 128 ILE B O 1
ATOM 3610 N N . THR B 1 129 ? 14.812 14.68 -4.246 1 87.25 129 THR B N 1
ATOM 3611 C CA . THR B 1 129 ? 13.578 15.125 -4.883 1 87.25 129 THR B CA 1
ATOM 3612 C C . THR B 1 129 ? 12.859 16.156 -4.02 1 87.25 129 THR B C 1
ATOM 3614 O O . THR B 1 129 ? 12.359 17.156 -4.535 1 87.25 129 THR B O 1
ATOM 3617 N N . ALA B 1 130 ? 12.812 15.922 -2.709 1 90.75 130 ALA B N 1
ATOM 3618 C CA . ALA B 1 130 ? 12.164 16.859 -1.799 1 90.75 130 ALA B CA 1
ATOM 3619 C C . ALA B 1 130 ? 12.867 18.219 -1.812 1 90.75 130 ALA B C 1
ATOM 3621 O O . ALA B 1 13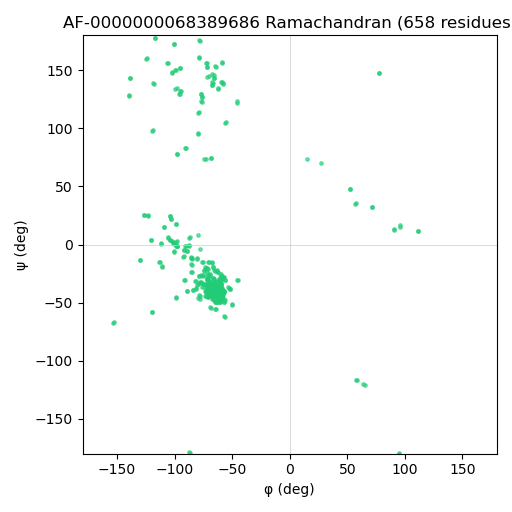0 ? 12.219 19.266 -1.808 1 90.75 130 ALA B O 1
ATOM 3622 N N . LEU B 1 131 ? 14.141 18.234 -1.797 1 87.5 131 LEU B N 1
ATOM 3623 C CA . LEU B 1 131 ? 14.922 19.469 -1.812 1 87.5 131 LEU B CA 1
ATOM 3624 C C . LEU B 1 131 ? 14.656 20.25 -3.088 1 87.5 131 LEU B C 1
ATOM 3626 O O . LEU B 1 131 ? 14.555 21.484 -3.053 1 87.5 131 LEU B O 1
ATOM 3630 N N . ILE B 1 132 ? 14.539 19.547 -4.129 1 83.31 132 ILE B N 1
ATOM 3631 C CA . ILE B 1 132 ? 14.305 20.188 -5.414 1 83.31 132 ILE B CA 1
ATOM 3632 C C . ILE B 1 132 ? 12.891 20.75 -5.461 1 83.31 132 ILE B C 1
ATOM 3634 O O . ILE B 1 132 ? 12.68 21.891 -5.883 1 83.31 132 ILE B O 1
ATOM 3638 N N . LEU B 1 133 ? 11.977 20.016 -5.027 1 84 133 LEU B N 1
ATOM 3639 C CA . LEU B 1 133 ? 10.578 20.438 -5.074 1 84 133 LEU B CA 1
ATOM 3640 C C . LEU B 1 133 ? 10.32 21.578 -4.098 1 84 133 LEU B C 1
ATOM 3642 O O . LEU B 1 133 ? 9.336 22.297 -4.238 1 84 133 LEU B O 1
ATOM 3646 N N . ASN B 1 134 ? 11.141 21.594 -3.096 1 86.62 134 ASN B N 1
ATOM 3647 C CA . ASN B 1 134 ? 10.984 22.656 -2.107 1 86.62 134 ASN B CA 1
ATOM 3648 C C . ASN B 1 134 ? 11.398 24.016 -2.672 1 86.62 134 ASN B C 1
ATOM 3650 O O . ASN B 1 134 ? 11.062 25.047 -2.1 1 86.62 134 ASN B O 1
ATOM 3654 N N . ARG B 1 135 ? 12.031 23.953 -3.686 1 80.19 135 ARG B N 1
ATOM 3655 C CA . ARG B 1 135 ? 12.414 25.203 -4.336 1 80.19 135 ARG B CA 1
ATOM 3656 C C . ARG B 1 135 ? 11.25 25.797 -5.129 1 80.19 135 ARG B C 1
ATOM 3658 O O . ARG B 1 135 ? 10.195 25.156 -5.25 1 80.19 135 ARG B O 1
ATOM 3665 N N . ALA B 1 136 ? 11.367 27.047 -5.41 1 68.88 136 ALA B N 1
ATOM 3666 C CA . ALA B 1 136 ? 10.32 27.734 -6.164 1 68.88 136 ALA B CA 1
ATOM 3667 C C . ALA B 1 136 ? 10.273 27.234 -7.609 1 68.88 136 ALA B C 1
ATOM 3669 O O . ALA B 1 136 ? 10.891 27.844 -8.492 1 68.88 136 ALA B O 1
ATOM 3670 N N . ILE B 1 137 ? 9.773 26.094 -7.742 1 70.12 137 ILE B N 1
ATOM 3671 C CA . ILE B 1 137 ? 9.695 25.578 -9.102 1 70.12 137 ILE B CA 1
ATOM 3672 C C . ILE B 1 137 ? 8.266 25.719 -9.625 1 70.12 137 ILE B C 1
ATOM 3674 O O . ILE B 1 137 ? 7.316 25.75 -8.836 1 70.12 137 ILE B O 1
ATOM 3678 N N . ALA B 1 138 ? 8.234 25.922 -10.969 1 73 138 ALA B N 1
ATOM 3679 C CA . ALA B 1 138 ? 6.93 25.984 -11.617 1 73 138 ALA B CA 1
ATOM 3680 C C . ALA B 1 138 ? 6.285 24.594 -11.656 1 73 138 ALA B C 1
ATOM 3682 O O . ALA B 1 138 ? 6.98 23.578 -11.688 1 73 138 ALA B O 1
ATOM 3683 N N . ALA B 1 139 ? 4.965 24.422 -11.516 1 74.81 139 ALA B N 1
ATOM 3684 C CA . ALA B 1 139 ? 4.176 23.203 -11.672 1 74.81 139 ALA B CA 1
ATOM 3685 C C . ALA B 1 139 ? 4.426 22.234 -10.523 1 74.81 139 ALA B C 1
ATOM 3687 O O . ALA B 1 139 ? 4.543 21.031 -10.734 1 74.81 139 ALA B O 1
ATOM 3688 N N . ARG B 1 140 ? 4.684 22.703 -9.352 1 76.06 140 ARG B N 1
ATOM 3689 C CA . ARG B 1 140 ? 4.957 21.906 -8.156 1 76.06 140 ARG B CA 1
ATOM 3690 C C . ARG B 1 140 ? 3.861 20.859 -7.93 1 76.06 140 ARG B C 1
ATOM 3692 O O . ARG B 1 140 ? 4.148 19.719 -7.57 1 76.06 140 ARG B O 1
ATOM 3699 N N . GLY B 1 141 ? 2.703 21.359 -8.227 1 75.62 141 GLY B N 1
ATOM 3700 C CA . GLY B 1 141 ? 1.581 20.453 -8.062 1 75.62 141 GLY B CA 1
ATOM 3701 C C . GLY B 1 141 ? 1.65 19.234 -8.984 1 75.62 141 GLY B C 1
ATOM 3702 O O . GLY B 1 141 ? 1.38 18.109 -8.562 1 75.62 141 GLY B O 1
ATOM 3703 N N . PHE B 1 142 ? 2.061 19.484 -10.109 1 76.25 142 PHE B N 1
ATOM 3704 C CA . PHE B 1 142 ? 2.18 18.422 -11.102 1 76.25 142 PHE B CA 1
ATOM 3705 C C . PHE B 1 142 ? 3.244 17.422 -10.688 1 76.25 142 PHE B C 1
ATOM 3707 O O . PHE B 1 142 ? 3.021 16.203 -10.766 1 76.25 142 PHE B O 1
ATOM 3714 N N . PHE B 1 143 ? 4.383 17.906 -10.242 1 75.81 143 PHE B N 1
ATOM 3715 C CA . PHE B 1 143 ? 5.488 17.01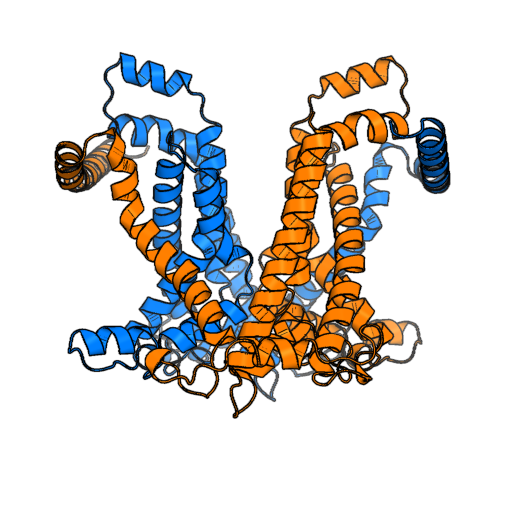6 -9.891 1 75.81 143 PHE B CA 1
ATOM 3716 C C . PHE B 1 143 ? 5.152 16.219 -8.633 1 75.81 143 PHE B C 1
ATOM 3718 O O . PHE B 1 143 ? 5.504 15.031 -8.539 1 75.81 143 PHE B O 1
ATOM 3725 N N . ARG B 1 144 ? 4.473 16.766 -7.77 1 77.62 144 ARG B N 1
ATOM 3726 C CA . ARG B 1 144 ? 4.043 16.062 -6.57 1 77.62 144 ARG B CA 1
ATOM 3727 C C . ARG B 1 144 ? 3.121 14.891 -6.926 1 77.62 144 ARG B C 1
ATOM 3729 O O . ARG B 1 144 ? 3.268 13.789 -6.395 1 77.62 144 ARG B O 1
ATOM 3736 N N . ALA B 1 145 ? 2.309 15.211 -7.848 1 75.94 145 ALA B N 1
ATOM 3737 C CA . ALA B 1 145 ? 1.365 14.18 -8.281 1 75.94 145 ALA B CA 1
ATOM 3738 C C . ALA B 1 145 ? 2.082 13.055 -9.023 1 75.94 145 ALA B C 1
ATOM 3740 O O . ALA B 1 145 ? 1.769 11.875 -8.828 1 75.94 145 ALA B O 1
ATOM 3741 N N . MET B 1 146 ? 2.959 13.477 -9.734 1 76.69 146 MET B N 1
ATOM 3742 C CA . MET B 1 146 ? 3.691 12.516 -10.555 1 76.69 146 MET B CA 1
ATOM 3743 C C . MET B 1 146 ? 4.477 11.547 -9.672 1 76.69 146 MET B C 1
ATOM 3745 O O . MET B 1 146 ? 4.473 10.336 -9.914 1 76.69 146 MET B O 1
ATOM 3749 N N . PHE B 1 147 ? 5.102 12.086 -8.727 1 79.75 147 PHE B N 1
ATOM 3750 C CA . PHE B 1 147 ? 5.941 11.242 -7.883 1 79.75 147 PHE B CA 1
ATOM 3751 C C . PHE B 1 147 ? 5.09 10.398 -6.941 1 79.75 147 PHE B C 1
ATOM 3753 O O . PHE B 1 147 ? 5.496 9.305 -6.539 1 79.75 147 PHE B O 1
ATOM 3760 N N . PHE B 1 148 ? 3.902 10.836 -6.699 1 79 148 PHE B N 1
ATOM 3761 C CA . PHE B 1 148 ? 3.062 10.125 -5.746 1 79 148 PHE B CA 1
ATOM 3762 C C . PHE B 1 148 ? 2.191 9.094 -6.453 1 79 148 PHE B C 1
ATOM 3764 O O . PHE B 1 148 ? 1.651 8.188 -5.82 1 79 148 PHE B O 1
ATOM 3771 N N . TYR B 1 149 ? 2.133 9.102 -7.691 1 79.75 149 TYR B N 1
ATOM 3772 C CA . TYR B 1 149 ? 1.221 8.289 -8.484 1 79.75 149 TYR B CA 1
ATOM 3773 C C . TYR B 1 149 ? 1.454 6.801 -8.242 1 79.75 149 TYR B C 1
ATOM 3775 O O . TYR B 1 149 ? 0.504 6.043 -8.023 1 79.75 149 TYR B O 1
ATOM 3783 N N . PRO B 1 150 ? 2.688 6.34 -8.227 1 81.88 150 PRO B N 1
ATOM 3784 C CA . PRO B 1 150 ? 2.904 4.898 -8.055 1 81.88 150 PRO B CA 1
ATOM 3785 C C . PRO B 1 150 ? 2.354 4.371 -6.734 1 81.88 150 PRO B C 1
ATOM 3787 O O . PRO B 1 150 ? 1.939 3.211 -6.656 1 81.88 150 PRO B O 1
ATOM 3790 N N . VAL B 1 151 ? 2.334 5.234 -5.785 1 81.5 151 VAL B N 1
ATOM 3791 C CA . VAL B 1 151 ? 1.923 4.84 -4.441 1 81.5 151 VAL B CA 1
ATOM 3792 C C . VAL B 1 151 ? 0.442 4.469 -4.441 1 81.5 151 VAL B C 1
ATOM 3794 O O . VAL B 1 151 ? -0.018 3.723 -3.574 1 81.5 151 VAL B O 1
ATOM 3797 N N . LEU B 1 152 ? -0.247 4.914 -5.438 1 80.69 152 LEU B N 1
ATOM 3798 C CA . LEU B 1 152 ? -1.688 4.691 -5.5 1 80.69 152 LEU B CA 1
ATOM 3799 C C . LEU B 1 152 ? -2.006 3.408 -6.262 1 80.69 152 LEU B C 1
ATOM 3801 O O . LEU B 1 152 ? -3.16 2.977 -6.301 1 80.69 152 LEU B O 1
ATOM 3805 N N . LEU B 1 153 ? -0.998 2.828 -6.777 1 85.12 153 LEU B N 1
ATOM 3806 C CA . LEU B 1 153 ? -1.199 1.618 -7.57 1 85.12 153 LEU B CA 1
ATOM 3807 C C . LEU B 1 153 ? -1 0.37 -6.715 1 85.12 153 LEU B C 1
ATOM 3809 O O . LEU B 1 153 ? -0.259 0.399 -5.73 1 85.12 153 LEU B O 1
ATOM 3813 N N . SER B 1 154 ? -1.676 -0.68 -7.109 1 88.31 154 SER B N 1
ATOM 3814 C CA . SER B 1 154 ? -1.495 -1.979 -6.469 1 88.31 154 SER B CA 1
ATOM 3815 C C . SER B 1 154 ? -0.068 -2.488 -6.645 1 88.31 154 SER B C 1
ATOM 3817 O O . SER B 1 154 ? 0.483 -2.438 -7.746 1 88.31 154 SER B O 1
ATOM 3819 N N . PRO B 1 155 ? 0.498 -2.977 -5.547 1 92.38 155 PRO B N 1
ATOM 3820 C CA . PRO B 1 155 ? 1.846 -3.533 -5.684 1 92.38 155 PRO B CA 1
ATOM 3821 C C . PRO B 1 155 ? 1.905 -4.707 -6.656 1 92.38 155 PRO B C 1
ATOM 3823 O O . PRO B 1 155 ? 2.912 -4.895 -7.344 1 92.38 155 PRO B O 1
ATOM 3826 N N . VAL B 1 156 ? 0.866 -5.492 -6.68 1 90.12 156 VAL B N 1
ATOM 3827 C CA . VAL B 1 156 ? 0.824 -6.625 -7.602 1 90.12 156 VAL B CA 1
ATOM 3828 C C . VAL B 1 156 ? 0.827 -6.117 -9.047 1 90.12 156 VAL B C 1
ATOM 3830 O O . VAL B 1 156 ? 1.559 -6.637 -9.891 1 90.12 156 VAL B O 1
ATOM 3833 N N . VAL B 1 157 ? 0.024 -5.051 -9.266 1 84.94 157 VAL B N 1
ATOM 3834 C CA . VAL B 1 157 ? -0.052 -4.477 -10.609 1 84.94 157 VAL B CA 1
ATOM 3835 C C . VAL B 1 157 ? 1.307 -3.902 -11 1 84.94 157 VAL B C 1
ATOM 3837 O O . VAL B 1 157 ? 1.749 -4.062 -12.141 1 84.94 157 VAL B O 1
ATOM 3840 N N . ILE B 1 158 ? 1.962 -3.318 -10.062 1 89.69 158 ILE B N 1
ATOM 3841 C CA . ILE B 1 158 ? 3.291 -2.771 -10.305 1 89.69 158 ILE B CA 1
ATOM 3842 C C . ILE B 1 158 ? 4.254 -3.896 -10.68 1 89.69 158 ILE B C 1
ATOM 3844 O O . ILE B 1 158 ? 5.016 -3.779 -11.641 1 89.69 158 ILE B O 1
ATOM 3848 N N . GLY B 1 159 ? 4.219 -4.961 -9.945 1 91.88 159 GLY B N 1
ATOM 3849 C CA . GLY B 1 159 ? 5.055 -6.109 -10.25 1 91.88 159 GLY B CA 1
ATOM 3850 C C . GLY B 1 159 ? 4.82 -6.66 -11.641 1 91.88 159 GLY B C 1
ATOM 3851 O O . GLY B 1 159 ? 5.773 -6.977 -12.359 1 91.88 159 GLY B O 1
ATOM 3852 N N . LEU B 1 160 ? 3.627 -6.703 -12.062 1 87.19 160 LEU B N 1
ATOM 3853 C CA . LEU B 1 160 ? 3.264 -7.262 -13.359 1 87.19 160 LEU B CA 1
ATOM 3854 C C . LEU B 1 160 ? 3.729 -6.355 -14.492 1 87.19 160 LEU B C 1
ATOM 3856 O O . LEU B 1 160 ? 4.254 -6.836 -15.5 1 87.19 160 LEU B O 1
ATOM 3860 N N . ILE B 1 161 ? 3.496 -5.082 -14.328 1 84.25 161 ILE B N 1
ATOM 3861 C CA . ILE B 1 161 ? 3.877 -4.121 -15.359 1 84.25 161 ILE B CA 1
ATOM 3862 C C . ILE B 1 161 ? 5.383 -4.188 -15.594 1 84.25 161 ILE B C 1
ATOM 3864 O O . ILE B 1 161 ? 5.836 -4.25 -16.734 1 84.25 161 ILE B O 1
ATOM 3868 N N . TRP B 1 162 ? 6.113 -4.191 -14.562 1 90.75 162 TRP B N 1
ATOM 3869 C CA . TRP B 1 162 ? 7.566 -4.223 -14.703 1 90.75 162 TRP B CA 1
ATOM 3870 C C . TRP B 1 162 ? 8.039 -5.578 -15.219 1 90.75 162 TRP B C 1
ATOM 3872 O O . TRP B 1 162 ? 9.023 -5.656 -15.953 1 90.75 162 TRP B O 1
ATOM 3882 N N . LYS B 1 163 ? 7.332 -6.621 -14.82 1 91.81 163 LYS B N 1
ATOM 3883 C CA . LYS B 1 163 ? 7.637 -7.938 -15.375 1 91.81 163 LYS B CA 1
ATOM 3884 C C . LYS B 1 163 ? 7.48 -7.945 -16.891 1 91.81 163 LYS B C 1
ATOM 3886 O O . LYS B 1 163 ? 8.328 -8.484 -17.609 1 91.81 163 LYS B O 1
ATOM 3891 N N . TRP B 1 164 ? 6.438 -7.379 -17.312 1 83.88 164 TRP B N 1
ATOM 3892 C CA . TRP B 1 164 ? 6.18 -7.277 -18.734 1 83.88 164 TRP B CA 1
ATOM 3893 C C . TRP B 1 164 ? 7.211 -6.383 -19.406 1 83.88 164 TRP B C 1
ATOM 3895 O O . TRP B 1 164 ? 7.707 -6.703 -20.5 1 83.88 164 TRP B O 1
ATOM 3905 N N . PHE B 1 165 ? 7.5 -5.289 -18.812 1 86.94 165 PHE B N 1
ATOM 3906 C CA . PHE B 1 165 ? 8.453 -4.32 -19.344 1 86.94 165 PHE B CA 1
ATOM 3907 C C . PHE B 1 165 ? 9.828 -4.953 -19.516 1 86.94 165 PHE B C 1
ATOM 3909 O O . PHE B 1 165 ? 10.531 -4.668 -20.484 1 86.94 165 PHE B O 1
ATOM 3916 N N . LEU B 1 166 ? 10.188 -5.863 -18.625 1 92.56 166 LEU B N 1
ATOM 3917 C CA . LEU B 1 166 ? 11.539 -6.422 -18.578 1 92.56 166 LEU B CA 1
ATOM 3918 C C . LEU B 1 166 ? 11.586 -7.77 -19.297 1 92.56 166 LEU B C 1
ATOM 3920 O O . LEU B 1 166 ? 12.648 -8.391 -19.391 1 92.56 166 LEU B O 1
ATOM 3924 N N . ASP B 1 167 ? 10.477 -8.195 -19.781 1 90.38 167 ASP B N 1
ATOM 3925 C CA . ASP B 1 167 ? 10.398 -9.461 -20.5 1 90.38 167 ASP B CA 1
ATOM 3926 C C . ASP B 1 167 ? 11.32 -9.469 -21.719 1 90.38 167 ASP B C 1
ATOM 3928 O O . ASP B 1 167 ? 11.734 -8.406 -22.188 1 90.38 167 ASP B O 1
ATOM 3932 N N . ARG B 1 168 ? 11.664 -10.711 -22.094 1 90.12 168 ARG B N 1
ATOM 3933 C CA . ARG B 1 168 ? 12.523 -10.852 -23.266 1 90.12 168 ARG B CA 1
ATOM 3934 C C . ARG B 1 168 ? 11.953 -10.094 -24.469 1 90.12 168 ARG B C 1
ATOM 3936 O O . ARG B 1 168 ? 12.695 -9.484 -25.234 1 90.12 168 ARG B O 1
ATOM 3943 N N . ASN B 1 169 ? 10.68 -10.094 -24.641 1 84.88 169 ASN B N 1
ATOM 3944 C CA . ASN B 1 169 ? 9.992 -9.383 -25.719 1 84.88 169 ASN B CA 1
ATOM 3945 C C . ASN B 1 169 ? 9.328 -8.109 -25.203 1 84.88 169 ASN B C 1
ATOM 3947 O O . ASN B 1 169 ? 8.359 -7.629 -25.812 1 84.88 169 ASN B O 1
ATOM 3951 N N . GLY B 1 170 ? 9.852 -7.594 -24.109 1 85.75 170 GLY B N 1
ATOM 3952 C CA . GLY B 1 170 ? 9.258 -6.406 -23.516 1 85.75 170 GLY B CA 1
ATOM 3953 C C . GLY B 1 170 ? 9.797 -5.113 -24.094 1 85.75 170 GLY B C 1
ATOM 3954 O O . GLY B 1 170 ? 10.633 -5.137 -25 1 85.75 170 GLY B O 1
ATOM 3955 N N . LEU B 1 171 ? 9.344 -4.016 -23.609 1 81.75 171 LEU B N 1
ATOM 3956 C CA . LEU B 1 171 ? 9.625 -2.701 -24.172 1 81.75 171 LEU B CA 1
ATOM 3957 C C . LEU B 1 171 ? 11.094 -2.334 -24 1 81.75 171 LEU B C 1
ATOM 3959 O O . LEU B 1 171 ? 11.68 -1.665 -24.859 1 81.75 171 LEU B O 1
ATOM 3963 N N . LEU B 1 172 ? 11.695 -2.713 -22.875 1 86.56 172 LEU B N 1
ATOM 3964 C CA . LEU B 1 172 ? 13.094 -2.361 -22.641 1 86.56 172 LEU B CA 1
ATOM 3965 C C . LEU B 1 172 ? 14 -3.033 -23.672 1 86.56 172 LEU B C 1
ATOM 3967 O O . LEU B 1 172 ? 14.906 -2.398 -24.219 1 86.56 172 LEU B O 1
ATOM 3971 N N . ASN B 1 173 ? 13.75 -4.262 -23.891 1 90.5 173 ASN B N 1
ATOM 3972 C CA . ASN B 1 173 ? 14.523 -4.969 -24.906 1 90.5 173 ASN B CA 1
ATOM 3973 C C . ASN B 1 173 ? 14.242 -4.43 -26.297 1 90.5 173 ASN B C 1
ATOM 3975 O O . ASN B 1 173 ? 15.141 -4.398 -27.156 1 90.5 173 ASN B O 1
ATOM 3979 N N . ALA B 1 174 ? 13.016 -4.059 -26.594 1 84 174 ALA B N 1
ATOM 3980 C CA . ALA B 1 174 ? 12.703 -3.43 -27.875 1 84 174 ALA B CA 1
ATOM 3981 C C . ALA B 1 174 ? 13.531 -2.166 -28.094 1 84 174 ALA B C 1
ATOM 3983 O O . ALA B 1 174 ? 14.023 -1.914 -29.188 1 84 174 ALA B O 1
ATOM 3984 N N . PHE B 1 175 ? 13.648 -1.467 -27.062 1 82.56 175 PHE B N 1
ATOM 3985 C CA . PHE B 1 175 ? 14.453 -0.251 -27.109 1 82.56 175 PHE B CA 1
ATOM 3986 C C . PHE B 1 175 ? 15.922 -0.582 -27.359 1 82.56 175 PHE B C 1
ATOM 3988 O O . PHE B 1 175 ? 16.578 0.086 -28.156 1 82.56 175 PHE B O 1
ATOM 3995 N N . PHE B 1 176 ? 16.438 -1.572 -26.672 1 88.75 176 PHE B N 1
ATOM 3996 C CA . PHE B 1 176 ? 17.812 -1.979 -26.859 1 88.75 176 PHE B CA 1
ATOM 3997 C C . PHE B 1 176 ? 18.047 -2.482 -28.266 1 88.75 176 PHE B C 1
ATOM 3999 O O . PHE B 1 176 ? 19.109 -2.221 -28.859 1 88.75 176 PHE B O 1
ATOM 4006 N N . GLN B 1 177 ? 17.125 -3.15 -28.75 1 87.94 177 GLN B N 1
ATOM 4007 C CA . GLN B 1 177 ? 17.234 -3.664 -30.109 1 87.94 177 GLN B CA 1
ATOM 4008 C C . GLN B 1 177 ? 17.328 -2.525 -31.125 1 87.94 177 GLN B C 1
ATOM 4010 O O . GLN B 1 177 ? 18.031 -2.635 -32.125 1 87.94 177 GLN B O 1
ATOM 4015 N N . MET B 1 178 ? 16.625 -1.471 -30.891 1 85.62 178 MET B N 1
ATOM 4016 C CA . MET B 1 178 ? 16.703 -0.294 -31.75 1 85.62 178 MET B CA 1
ATOM 4017 C C . MET B 1 178 ? 18.109 0.292 -31.75 1 85.62 178 MET B C 1
ATOM 4019 O O . MET B 1 178 ? 18.531 0.907 -32.719 1 85.62 178 MET B O 1
ATOM 4023 N N . LEU B 1 179 ? 18.844 0.032 -30.688 1 90.38 179 LEU B N 1
ATOM 4024 C CA . LEU B 1 179 ? 20.203 0.544 -30.562 1 90.38 179 LEU B CA 1
ATOM 4025 C C . LEU B 1 179 ? 21.219 -0.513 -30.969 1 90.38 179 LEU B C 1
ATOM 4027 O O . LEU B 1 179 ? 22.438 -0.285 -30.875 1 90.38 179 LEU B O 1
ATOM 4031 N N . GLY B 1 180 ? 20.766 -1.653 -31.328 1 91.19 180 GLY B N 1
ATOM 4032 C CA . GLY B 1 180 ? 21.641 -2.715 -31.797 1 91.19 180 GLY B CA 1
ATOM 4033 C C . GLY B 1 180 ? 22.125 -3.623 -30.688 1 91.19 180 GLY B C 1
ATOM 4034 O O . GLY B 1 180 ? 23.062 -4.398 -30.875 1 91.19 180 GLY B O 1
ATOM 4035 N N . VAL B 1 181 ? 21.562 -3.535 -29.594 1 92.25 181 VAL B N 1
ATOM 4036 C CA . VAL B 1 181 ? 21.938 -4.359 -28.453 1 92.25 181 VAL B CA 1
ATOM 4037 C C . VAL B 1 181 ? 21.031 -5.59 -28.375 1 92.25 181 VAL B C 1
ATOM 4039 O O . VAL B 1 181 ? 19.812 -5.473 -28.484 1 92.25 181 VAL B O 1
ATOM 4042 N N . PRO B 1 182 ? 21.641 -6.734 -28.266 1 92.25 182 PRO B N 1
ATOM 4043 C CA . PRO B 1 182 ? 20.812 -7.941 -28.188 1 92.25 182 PRO B CA 1
ATOM 4044 C C . PRO B 1 182 ? 19.953 -7.973 -26.922 1 92.25 182 PRO B C 1
ATOM 4046 O O . PRO B 1 182 ? 20.328 -7.398 -25.891 1 92.25 182 PRO B O 1
ATOM 4049 N N . PRO B 1 183 ? 18.844 -8.68 -27.031 1 91.88 183 PRO B N 1
ATOM 4050 C CA . PRO B 1 183 ? 17.938 -8.75 -25.891 1 91.88 183 PRO B CA 1
ATOM 4051 C C . PRO B 1 183 ? 18.531 -9.508 -24.703 1 91.88 183 PRO B C 1
ATOM 4053 O O . PRO B 1 183 ? 19.328 -10.43 -24.891 1 91.88 183 PRO B O 1
ATOM 4056 N N . GLU B 1 184 ? 18.141 -9.039 -23.531 1 92.75 184 GLU B N 1
ATOM 4057 C CA . GLU B 1 184 ? 18.547 -9.648 -22.266 1 92.75 184 GLU B CA 1
ATOM 4058 C C . GLU B 1 184 ? 17.344 -10.164 -21.484 1 92.75 184 GLU B C 1
ATOM 4060 O O . GLU B 1 184 ? 16.266 -9.562 -21.531 1 92.75 184 GLU B O 1
ATOM 4065 N N . ILE B 1 185 ? 17.531 -11.359 -20.906 1 93.88 185 ILE B N 1
ATOM 4066 C CA . ILE B 1 185 ? 16.5 -11.859 -20 1 93.88 185 ILE B CA 1
ATOM 4067 C C . ILE B 1 185 ? 16.812 -11.391 -18.578 1 93.88 185 ILE B C 1
ATOM 4069 O O . ILE B 1 185 ? 17.312 -12.164 -17.766 1 93.88 185 ILE B O 1
ATOM 4073 N N . PHE B 1 186 ? 16.453 -10.273 -18.266 1 95.75 186 PHE B N 1
ATOM 4074 C CA . PHE B 1 186 ? 16.859 -9.531 -17.078 1 95.75 186 PHE B CA 1
ATOM 4075 C C . PHE B 1 186 ? 16.516 -10.312 -15.812 1 95.75 186 PHE B C 1
ATOM 4077 O O . PHE B 1 186 ? 17.344 -10.445 -14.906 1 95.75 186 PHE B O 1
ATOM 4084 N N . LEU B 1 187 ? 15.352 -10.938 -15.75 1 96 187 LEU B N 1
ATOM 4085 C CA . LEU B 1 187 ? 14.82 -11.453 -14.492 1 96 187 LEU B CA 1
ATOM 4086 C C . LEU B 1 187 ? 15.305 -12.883 -14.25 1 96 187 LEU B C 1
ATOM 4088 O O . LEU B 1 187 ? 15.094 -13.438 -13.164 1 96 187 LEU B O 1
ATOM 4092 N N . LEU B 1 188 ? 16.016 -13.469 -15.242 1 95.44 188 LEU B N 1
ATOM 4093 C CA . LEU B 1 188 ? 16.578 -14.797 -15.055 1 95.44 188 LEU B CA 1
ATOM 4094 C C . LEU B 1 188 ? 18.062 -14.719 -14.711 1 95.44 188 LEU B C 1
ATOM 4096 O O . LEU B 1 188 ? 18.688 -15.727 -14.367 1 95.44 188 LEU B O 1
ATOM 4100 N N . ASP B 1 189 ? 18.531 -13.508 -14.789 1 96.5 189 ASP B N 1
ATOM 4101 C CA . ASP B 1 189 ? 19.875 -13.227 -14.312 1 96.5 189 ASP B CA 1
ATOM 4102 C C . ASP B 1 189 ? 19.875 -12.727 -12.875 1 96.5 189 ASP B C 1
ATOM 4104 O O . ASP B 1 189 ? 19.109 -11.828 -12.531 1 96.5 189 ASP B O 1
ATOM 4108 N N . VAL B 1 190 ? 20.734 -13.289 -12.031 1 96.44 190 VAL B N 1
ATOM 4109 C CA . VAL B 1 190 ? 20.75 -12.969 -10.609 1 96.44 190 VAL B CA 1
ATOM 4110 C C . VAL B 1 190 ? 21.078 -11.492 -10.406 1 96.44 190 VAL B C 1
ATOM 4112 O O . VAL B 1 190 ? 20.391 -10.797 -9.664 1 96.44 190 VAL B O 1
ATOM 4115 N N . GLY B 1 191 ? 22.078 -11.016 -11.047 1 96.88 191 GLY B N 1
ATOM 4116 C CA . GLY B 1 191 ? 22.484 -9.633 -10.898 1 96.88 191 GLY B CA 1
ATOM 4117 C C . GLY B 1 191 ? 21.422 -8.641 -11.328 1 96.88 191 GLY B C 1
ATOM 4118 O O . GLY B 1 191 ? 21.062 -7.738 -10.57 1 96.88 191 GLY B O 1
ATOM 4119 N N . TRP B 1 192 ? 20.859 -8.883 -12.492 1 96.75 192 TRP B N 1
ATOM 4120 C CA . TRP B 1 192 ? 19.859 -7.98 -13.031 1 96.75 192 TRP B CA 1
ATOM 4121 C C . TRP B 1 192 ? 18.562 -8.07 -12.234 1 96.75 192 TRP B C 1
ATOM 4123 O O . TRP B 1 192 ? 17.891 -7.066 -12.008 1 96.75 192 TRP B O 1
ATOM 4133 N N . SER B 1 193 ? 18.219 -9.273 -11.852 1 97.5 193 SER B N 1
ATOM 4134 C CA . SER B 1 193 ? 16.984 -9.438 -11.086 1 97.5 193 SER B CA 1
ATOM 4135 C C . SER B 1 193 ? 17.062 -8.68 -9.758 1 97.5 193 SER B C 1
ATOM 4137 O O . SER B 1 193 ? 16.125 -7.988 -9.383 1 97.5 193 SER B O 1
ATOM 4139 N N . ARG B 1 194 ? 18.219 -8.773 -9.086 1 97.56 194 ARG B N 1
ATOM 4140 C CA . ARG B 1 194 ? 18.406 -8.062 -7.824 1 97.56 194 ARG B CA 1
ATOM 4141 C C . ARG B 1 194 ? 18.406 -6.555 -8.039 1 97.56 194 ARG B C 1
ATOM 4143 O O . ARG B 1 194 ? 17.828 -5.812 -7.238 1 97.56 194 ARG B O 1
ATOM 4150 N N . PHE B 1 195 ? 18.984 -6.168 -9.07 1 97.25 195 PHE B N 1
ATOM 4151 C CA . PHE B 1 195 ? 19.062 -4.75 -9.406 1 97.25 195 PHE B CA 1
ATOM 4152 C C . PHE B 1 195 ? 17.656 -4.18 -9.625 1 97.25 195 PHE B C 1
ATOM 4154 O O . PHE B 1 195 ? 17.312 -3.141 -9.062 1 97.25 195 PHE B O 1
ATOM 4161 N N . PHE B 1 196 ? 16.844 -4.84 -10.375 1 96.75 196 PHE B N 1
ATOM 4162 C CA . PHE B 1 196 ? 15.539 -4.297 -10.758 1 96.75 196 PHE B CA 1
ATOM 4163 C C . PHE B 1 196 ? 14.547 -4.41 -9.602 1 96.75 196 PHE B C 1
ATOM 4165 O O . PHE B 1 196 ? 13.625 -3.602 -9.492 1 96.75 196 PHE B O 1
ATOM 4172 N N . VAL B 1 197 ? 14.75 -5.391 -8.695 1 97.94 197 VAL B N 1
ATOM 4173 C CA . VAL B 1 197 ? 13.898 -5.43 -7.512 1 97.94 197 VAL B CA 1
ATOM 4174 C C . VAL B 1 197 ? 14.086 -4.152 -6.699 1 97.94 197 VAL B C 1
ATOM 4176 O O . VAL B 1 197 ? 13.117 -3.564 -6.219 1 97.94 197 VAL B O 1
ATOM 4179 N N . VAL B 1 198 ? 15.32 -3.678 -6.598 1 97.62 198 VAL B N 1
ATOM 4180 C CA . VAL B 1 198 ? 15.617 -2.459 -5.852 1 97.62 198 VAL B CA 1
ATOM 4181 C C . VAL B 1 198 ? 15.094 -1.244 -6.609 1 97.62 198 VAL B C 1
ATOM 4183 O O . VAL B 1 198 ? 14.422 -0.388 -6.031 1 97.62 198 VAL B O 1
ATOM 4186 N N . VAL B 1 199 ? 15.312 -1.21 -7.883 1 93.88 199 VAL B N 1
ATOM 4187 C CA . VAL B 1 199 ? 14.922 -0.066 -8.703 1 93.88 199 VAL B CA 1
ATOM 4188 C C . VAL B 1 199 ? 13.406 0.108 -8.664 1 93.88 199 VAL B C 1
ATOM 4190 O O . VAL B 1 199 ? 12.906 1.222 -8.484 1 93.88 199 VAL B O 1
ATOM 4193 N N . VAL B 1 200 ? 12.734 -0.998 -8.852 1 93.56 200 VAL B N 1
ATOM 4194 C CA . VAL B 1 200 ? 11.273 -0.952 -8.875 1 93.56 200 VAL B CA 1
ATOM 4195 C C . VAL B 1 200 ? 10.75 -0.514 -7.504 1 93.56 200 VAL B C 1
ATOM 4197 O O . VAL B 1 200 ? 9.836 0.309 -7.414 1 93.56 200 VAL B O 1
ATOM 4200 N N . SER B 1 201 ? 11.32 -1.012 -6.469 1 95.38 201 SER B N 1
ATOM 4201 C CA . SER B 1 201 ? 10.898 -0.646 -5.121 1 95.38 201 SER B CA 1
ATOM 4202 C C . SER B 1 201 ? 11.148 0.832 -4.84 1 95.38 201 SER B C 1
ATOM 4204 O O . SER B 1 201 ? 10.297 1.517 -4.273 1 95.38 201 SER B O 1
ATOM 4206 N N . VAL B 1 202 ? 12.281 1.327 -5.23 1 93.69 202 VAL B N 1
ATOM 4207 C CA . VAL B 1 202 ? 12.609 2.734 -5.027 1 93.69 202 VAL B CA 1
ATOM 4208 C C . VAL B 1 202 ? 11.617 3.611 -5.785 1 93.69 202 VAL B C 1
ATOM 4210 O O . VAL B 1 202 ? 11.055 4.555 -5.223 1 93.69 202 VAL B O 1
ATOM 4213 N N . TRP B 1 203 ? 11.438 3.268 -7.004 1 90 203 TRP B N 1
ATOM 4214 C CA . TRP B 1 203 ? 10.508 4.016 -7.852 1 90 203 TRP B CA 1
ATOM 4215 C C . TRP B 1 203 ? 9.102 4 -7.262 1 90 203 TRP B C 1
ATOM 4217 O O . TRP B 1 203 ? 8.422 5.027 -7.25 1 90 203 TRP B O 1
ATOM 4227 N N . PHE B 1 204 ? 8.711 2.902 -6.738 1 91.19 204 PHE B N 1
ATOM 4228 C CA . PHE B 1 204 ? 7.363 2.65 -6.242 1 91.19 204 PHE B CA 1
ATOM 4229 C C . PHE B 1 204 ? 7.094 3.449 -4.973 1 91.19 204 PHE B C 1
ATOM 4231 O O . PHE B 1 204 ? 6.016 4.02 -4.809 1 91.19 204 PHE B O 1
ATOM 4238 N N . HIS B 1 205 ? 8.125 3.617 -4.117 1 92.38 205 HIS B N 1
ATOM 4239 C CA . HIS B 1 205 ? 7.832 4.074 -2.764 1 92.38 205 HIS B CA 1
ATOM 4240 C C . HIS B 1 205 ? 8.391 5.473 -2.521 1 92.38 205 HIS B C 1
ATOM 4242 O O . HIS B 1 205 ? 8 6.145 -1.563 1 92.38 205 HIS B O 1
ATOM 4248 N N . MET B 1 206 ? 9.25 5.973 -3.316 1 91.12 206 MET B N 1
ATOM 4249 C CA . MET B 1 206 ? 9.969 7.207 -3.021 1 91.12 206 MET B CA 1
ATOM 4250 C C . MET B 1 206 ? 9 8.383 -2.893 1 91.12 206 MET B C 1
ATOM 4252 O O . MET B 1 206 ? 9.234 9.297 -2.1 1 91.12 206 MET B O 1
ATOM 4256 N N . GLY B 1 207 ? 7.941 8.398 -3.65 1 89.88 207 GLY B N 1
ATOM 4257 C CA . GLY B 1 207 ? 7 9.508 -3.621 1 89.88 207 GLY B CA 1
ATOM 4258 C C . GLY B 1 207 ? 6.414 9.758 -2.246 1 89.88 207 GLY B C 1
ATOM 4259 O O . GLY B 1 207 ? 6.254 10.906 -1.829 1 89.88 207 GLY B O 1
ATOM 4260 N N . PHE B 1 208 ? 6.078 8.703 -1.544 1 88.62 208 PHE B N 1
ATOM 4261 C CA . PHE B 1 208 ? 5.52 8.797 -0.2 1 88.62 208 PHE B CA 1
ATOM 4262 C C . PHE B 1 208 ? 6.492 9.484 0.746 1 88.62 208 PHE B C 1
ATOM 4264 O O . PHE B 1 208 ? 6.109 10.398 1.485 1 88.62 208 PHE B O 1
ATOM 4271 N N . TYR B 1 209 ? 7.672 9.109 0.703 1 93.94 209 TYR B N 1
ATOM 4272 C CA . TYR B 1 209 ? 8.68 9.648 1.607 1 93.94 209 TYR B CA 1
ATOM 4273 C C . TYR B 1 209 ? 9.086 11.055 1.191 1 93.94 209 TYR B C 1
ATOM 4275 O O . TYR B 1 209 ? 9.398 11.898 2.039 1 93.94 209 TYR B O 1
ATOM 4283 N N . THR B 1 210 ? 9.094 11.297 -0.103 1 92.12 210 THR B N 1
ATOM 4284 C CA . THR B 1 210 ? 9.383 12.633 -0.604 1 92.12 210 THR B CA 1
ATOM 4285 C C . THR B 1 210 ? 8.398 13.648 -0.023 1 92.12 210 THR B C 1
ATOM 4287 O O . THR B 1 210 ? 8.797 14.734 0.396 1 92.12 210 THR B O 1
ATOM 4290 N N . LEU B 1 211 ? 7.176 13.258 0.069 1 89 211 LEU B N 1
ATOM 4291 C CA . LEU B 1 211 ? 6.156 14.18 0.56 1 89 211 LEU B CA 1
ATOM 4292 C C . LEU B 1 211 ? 6.34 14.453 2.049 1 89 211 LEU B C 1
ATOM 4294 O O . LEU B 1 211 ? 6.113 15.57 2.516 1 89 211 LEU B O 1
ATOM 4298 N N . ILE B 1 212 ? 6.727 13.43 2.77 1 89.38 212 ILE B N 1
ATOM 4299 C CA . ILE B 1 212 ? 6.988 13.617 4.191 1 89.38 212 ILE B CA 1
ATOM 4300 C C . ILE B 1 212 ? 8.148 14.586 4.379 1 89.38 212 ILE B C 1
ATOM 4302 O O . ILE B 1 212 ? 8.062 15.531 5.172 1 89.38 212 ILE B O 1
ATOM 4306 N N . LEU B 1 213 ? 9.188 14.414 3.633 1 93.81 213 LEU B N 1
ATOM 4307 C CA . LEU B 1 213 ? 10.359 15.266 3.744 1 93.81 213 LEU B CA 1
ATOM 4308 C C . LEU B 1 213 ? 10.055 16.672 3.256 1 93.81 213 LEU B C 1
ATOM 4310 O O . LEU B 1 213 ? 10.555 17.656 3.818 1 93.81 213 LEU B O 1
ATOM 4314 N N . LEU B 1 214 ? 9.297 16.75 2.227 1 90.81 214 LEU B N 1
ATOM 4315 C CA . LEU B 1 214 ? 8.906 18.062 1.704 1 90.81 214 LEU B CA 1
ATOM 4316 C C . LEU B 1 214 ? 8.117 18.844 2.746 1 90.81 214 LEU B C 1
ATOM 4318 O O . LEU B 1 214 ? 8.344 20.047 2.92 1 90.81 214 LEU B O 1
ATOM 4322 N N . ALA B 1 215 ? 7.215 18.188 3.404 1 85.88 215 ALA B N 1
ATOM 4323 C CA . ALA B 1 215 ? 6.457 18.828 4.477 1 85.88 215 ALA B CA 1
ATOM 4324 C C . ALA B 1 215 ? 7.387 19.297 5.59 1 85.88 215 ALA B C 1
ATOM 4326 O O . ALA B 1 215 ? 7.188 20.391 6.152 1 85.88 215 ALA B O 1
ATOM 4327 N N . GLY B 1 216 ? 8.383 18.516 5.891 1 90.88 216 GLY B N 1
ATOM 4328 C CA . GLY B 1 216 ? 9.367 18.922 6.879 1 90.88 216 GLY B CA 1
ATOM 4329 C C . GLY B 1 216 ? 10.188 20.125 6.449 1 90.88 216 GLY B C 1
ATOM 4330 O O . GLY B 1 216 ? 10.461 21.016 7.258 1 90.88 216 GLY B O 1
ATOM 4331 N N . LEU B 1 217 ? 10.547 20.172 5.262 1 93 217 LEU B N 1
ATOM 4332 C CA . LEU B 1 217 ? 11.312 21.281 4.719 1 93 217 LEU B CA 1
ATOM 4333 C C . LEU B 1 217 ? 10.5 22.578 4.75 1 93 217 LEU B C 1
ATOM 4335 O O . LEU B 1 217 ? 11.023 23.641 5.07 1 93 217 LEU B O 1
ATOM 4339 N N . GLN B 1 218 ? 9.289 22.406 4.441 1 88.81 218 GLN B N 1
ATOM 4340 C CA . GLN B 1 218 ? 8.406 23.562 4.379 1 88.81 218 GLN B CA 1
ATOM 4341 C C . GLN B 1 218 ? 8.125 24.109 5.773 1 88.81 218 GLN B C 1
ATOM 4343 O O . GLN B 1 218 ? 7.742 25.281 5.922 1 88.81 218 GLN B O 1
ATOM 4348 N N . ALA B 1 219 ? 8.312 23.312 6.711 1 86.94 219 ALA B N 1
ATOM 4349 C CA . ALA B 1 219 ? 8.07 23.734 8.094 1 86.94 219 ALA B CA 1
ATOM 4350 C C . ALA B 1 219 ? 9.25 24.531 8.633 1 86.94 219 ALA B C 1
ATOM 4352 O O . ALA B 1 219 ? 9.133 25.203 9.664 1 86.94 219 ALA B O 1
ATOM 4353 N N . ILE B 1 220 ? 10.375 24.547 7.957 1 92 220 ILE B N 1
ATOM 4354 C CA . ILE B 1 220 ? 11.547 25.312 8.391 1 92 220 ILE B CA 1
ATOM 4355 C C . ILE B 1 220 ? 11.344 26.797 8.086 1 92 220 ILE B C 1
ATOM 4357 O O . ILE B 1 220 ? 11.055 27.172 6.949 1 92 220 ILE B O 1
ATOM 4361 N N . PRO B 1 221 ? 11.508 27.594 9.078 1 93.44 221 PRO B N 1
ATOM 4362 C CA . PRO B 1 221 ? 11.297 29.016 8.867 1 93.44 221 PRO B CA 1
ATOM 4363 C C . PRO B 1 221 ? 12.227 29.594 7.801 1 93.44 221 PRO B C 1
ATOM 4365 O O . PRO B 1 221 ? 13.43 29.344 7.82 1 93.44 221 PRO B O 1
ATOM 4368 N N . LYS B 1 222 ? 11.719 30.422 7.035 1 91.56 222 LYS B N 1
ATOM 4369 C CA . LYS B 1 222 ? 12.461 31.031 5.93 1 91.56 222 LYS B CA 1
ATOM 4370 C C . LYS B 1 222 ? 13.508 32.031 6.449 1 91.56 222 LYS B C 1
ATOM 4372 O O . LYS B 1 222 ? 14.508 32.281 5.781 1 91.56 222 LYS B O 1
ATOM 4377 N N . ASP B 1 223 ? 13.242 32.5 7.586 1 94.12 223 ASP B N 1
ATOM 4378 C CA . ASP B 1 223 ? 14.133 33.469 8.188 1 94.12 223 ASP B CA 1
ATOM 4379 C C . ASP B 1 223 ? 15.531 32.906 8.406 1 94.12 223 ASP B C 1
ATOM 4381 O O . ASP B 1 223 ? 16.516 33.625 8.352 1 94.12 223 ASP B O 1
ATOM 4385 N N . LEU B 1 224 ? 15.609 31.656 8.617 1 93.06 224 LEU B N 1
ATOM 4386 C CA . LEU B 1 224 ? 16.906 31.016 8.836 1 93.06 224 LEU B CA 1
ATOM 4387 C C . LEU B 1 224 ? 17.734 31.016 7.559 1 93.06 224 LEU B C 1
ATOM 4389 O O . LEU B 1 224 ? 18.953 31.188 7.609 1 93.06 224 LEU B O 1
ATOM 4393 N N . TYR B 1 225 ? 17.109 30.938 6.512 1 91 225 TYR B N 1
ATOM 4394 C CA . TYR B 1 225 ? 17.812 30.922 5.234 1 91 225 TYR B CA 1
ATOM 4395 C C . TYR B 1 225 ? 18.219 32.344 4.816 1 91 225 TYR B C 1
ATOM 4397 O O . TYR B 1 225 ? 19.25 32.531 4.188 1 91 225 TYR B O 1
ATOM 4405 N N . GLU B 1 226 ? 17.391 33.281 5.164 1 92.25 226 GLU B N 1
ATOM 4406 C CA . GLU B 1 226 ? 17.734 34.656 4.906 1 92.25 226 GLU B CA 1
ATOM 4407 C C . GLU B 1 226 ? 18.953 35.094 5.707 1 92.25 226 GLU B C 1
ATOM 4409 O O . GLU B 1 226 ? 19.844 35.781 5.188 1 92.25 226 GLU B O 1
ATOM 4414 N N . ALA B 1 227 ? 18.953 34.656 6.914 1 94 227 ALA B N 1
ATOM 4415 C CA . ALA B 1 227 ? 20.109 34.969 7.77 1 94 227 ALA B CA 1
ATOM 4416 C C . ALA B 1 227 ? 21.375 34.312 7.223 1 94 227 ALA B C 1
ATOM 4418 O O . ALA B 1 227 ? 22.453 34.938 7.25 1 94 227 ALA B O 1
ATOM 4419 N N . ALA B 1 228 ? 21.25 33.156 6.781 1 92.12 228 ALA B N 1
ATOM 4420 C CA . ALA B 1 228 ? 22.406 32.469 6.203 1 92.12 228 ALA B CA 1
ATOM 4421 C C . ALA B 1 228 ? 22.906 33.188 4.953 1 92.12 228 ALA B C 1
ATOM 4423 O O . ALA B 1 228 ? 24.109 33.219 4.703 1 92.12 228 ALA B O 1
ATOM 4424 N N . ALA B 1 229 ? 22 33.719 4.215 1 90.81 229 ALA B N 1
ATOM 4425 C CA . ALA B 1 229 ? 22.344 34.469 3.004 1 90.81 229 ALA B CA 1
ATOM 4426 C C . ALA B 1 229 ? 23.094 35.75 3.34 1 90.81 229 ALA B C 1
ATOM 4428 O O . ALA B 1 229 ? 24.031 36.125 2.635 1 90.81 229 ALA B O 1
ATOM 4429 N N . ILE B 1 230 ? 22.672 36.312 4.355 1 92.62 230 ILE B N 1
ATOM 4430 C CA . ILE B 1 230 ? 23.328 37.531 4.812 1 92.62 230 ILE B CA 1
ATOM 4431 C C . ILE B 1 230 ? 24.766 37.25 5.238 1 92.62 230 ILE B C 1
ATOM 4433 O O . ILE B 1 230 ? 25.688 38.031 4.973 1 92.62 230 ILE B O 1
ATOM 4437 N N . ASP B 1 231 ? 24.984 36.094 5.754 1 93.38 231 ASP B N 1
ATOM 4438 C CA . ASP B 1 231 ? 26.312 35.688 6.199 1 93.38 231 ASP B CA 1
ATOM 4439 C C . ASP B 1 231 ? 27.094 35.062 5.047 1 93.38 231 ASP B C 1
ATOM 4441 O O . ASP B 1 231 ? 28.172 34.5 5.258 1 93.38 231 ASP B O 1
ATOM 4445 N N . ALA B 1 232 ? 26.547 35.094 3.891 1 92.5 232 ALA B N 1
ATOM 4446 C CA . ALA B 1 232 ? 27.188 34.562 2.684 1 92.5 232 ALA B CA 1
ATOM 4447 C C . ALA B 1 232 ? 27.547 33.094 2.852 1 92.5 232 ALA B C 1
ATOM 4449 O O . ALA B 1 232 ? 28.625 32.688 2.438 1 92.5 232 ALA B O 1
ATOM 4450 N N . ALA B 1 233 ? 26.672 32.438 3.562 1 88.88 233 ALA B N 1
ATOM 4451 C CA . ALA B 1 233 ? 26.891 31 3.717 1 88.88 233 ALA B CA 1
ATOM 4452 C C . ALA B 1 233 ? 26.703 30.266 2.389 1 88.88 233 ALA B C 1
ATOM 4454 O O . ALA B 1 233 ? 25.797 30.594 1.616 1 88.88 233 ALA B O 1
ATOM 4455 N N . SER B 1 234 ? 27.547 29.328 2.164 1 87.88 234 SER B N 1
ATOM 4456 C CA . SER B 1 234 ? 27.438 28.547 0.945 1 87.88 234 SER B CA 1
ATOM 4457 C C . SER B 1 234 ? 26.25 27.594 1.014 1 87.88 234 SER B C 1
ATOM 4459 O O . SER B 1 234 ? 25.797 27.219 2.104 1 87.88 234 SER B O 1
ATOM 4461 N N . PRO B 1 235 ? 25.719 27.172 -0.13 1 83.81 235 PRO B N 1
ATOM 4462 C CA . PRO B 1 235 ? 24.594 26.234 -0.146 1 83.81 235 PRO B CA 1
ATOM 4463 C C . PRO B 1 235 ? 24.906 24.906 0.552 1 83.81 235 PRO B C 1
ATOM 4465 O O . PRO B 1 235 ? 24.047 24.328 1.195 1 83.81 235 PRO B O 1
ATOM 4468 N N . ARG B 1 236 ? 26.031 24.5 0.373 1 83.44 236 ARG B N 1
ATOM 4469 C CA . ARG B 1 236 ? 26.438 23.25 1.024 1 83.44 236 ARG B CA 1
ATOM 4470 C C . ARG B 1 236 ? 26.438 23.406 2.541 1 83.44 236 ARG B C 1
ATOM 4472 O O . ARG B 1 236 ? 25.984 22.516 3.262 1 83.44 236 ARG B O 1
ATOM 4479 N N . ARG B 1 237 ? 26.953 24.516 2.953 1 86.88 237 ARG B N 1
ATOM 4480 C CA . ARG B 1 237 ? 26.969 24.781 4.387 1 86.88 237 ARG B CA 1
ATOM 4481 C C . ARG B 1 237 ? 25.562 24.922 4.934 1 86.88 237 ARG B C 1
ATOM 4483 O O . ARG B 1 237 ? 25.25 24.453 6.027 1 86.88 237 ARG B O 1
ATOM 4490 N N . THR B 1 238 ? 24.766 25.594 4.164 1 90.94 238 THR B N 1
ATOM 4491 C CA . THR B 1 238 ? 23.375 25.781 4.57 1 90.94 238 THR B CA 1
ATOM 4492 C C . THR B 1 238 ? 22.656 24.438 4.652 1 90.94 238 THR B C 1
ATOM 4494 O O . THR B 1 238 ? 21.891 24.188 5.59 1 90.94 238 THR B O 1
ATOM 4497 N N . LEU B 1 239 ? 22.938 23.578 3.707 1 90.56 239 LEU B N 1
ATOM 4498 C CA . LEU B 1 239 ? 22.312 22.25 3.668 1 90.56 239 LEU B CA 1
ATOM 4499 C C . LEU B 1 239 ? 22.766 21.406 4.859 1 90.56 239 LEU B C 1
ATOM 4501 O O . LEU B 1 239 ? 21.922 20.828 5.555 1 90.56 239 LEU B O 1
ATOM 4505 N N . LEU B 1 240 ? 23.969 21.391 5.168 1 90.06 240 LEU B N 1
ATOM 4506 C CA . LEU B 1 240 ? 24.531 20.453 6.148 1 90.06 240 LEU B CA 1
ATOM 4507 C C . LEU B 1 240 ? 24.375 21 7.562 1 90.06 240 LEU B C 1
ATOM 4509 O O . LEU B 1 240 ? 24.266 20.234 8.523 1 90.06 240 LEU B O 1
ATOM 4513 N N . ARG B 1 241 ? 24.234 22.359 7.746 1 91.25 241 ARG B N 1
ATOM 4514 C CA . ARG B 1 241 ? 24.25 22.938 9.086 1 91.25 241 ARG B CA 1
ATOM 4515 C C . ARG B 1 241 ? 22.875 23.469 9.469 1 91.25 241 ARG B C 1
ATOM 4517 O O . ARG B 1 241 ? 22.578 23.672 10.648 1 91.25 241 ARG B O 1
ATOM 4524 N N . ILE B 1 242 ? 22.062 23.688 8.492 1 92.69 242 ILE B N 1
ATOM 4525 C CA . ILE B 1 242 ? 20.75 24.25 8.805 1 92.69 242 ILE B CA 1
ATOM 4526 C C . ILE B 1 242 ? 19.656 23.281 8.352 1 92.69 242 ILE B C 1
ATOM 4528 O O . ILE B 1 242 ? 18.953 22.703 9.18 1 92.69 242 ILE B O 1
ATOM 4532 N N . THR B 1 243 ? 19.641 22.953 7.105 1 93.38 243 THR B N 1
ATOM 4533 C CA . THR B 1 243 ? 18.516 22.219 6.52 1 93.38 243 THR B CA 1
ATOM 4534 C C . THR B 1 243 ? 18.469 20.797 7.07 1 93.38 243 THR B C 1
ATOM 4536 O O . THR B 1 243 ? 17.453 20.375 7.625 1 93.38 243 THR B O 1
ATOM 4539 N N . LEU B 1 244 ? 19.547 20.062 6.969 1 93 244 LEU B N 1
ATOM 4540 C CA . LEU B 1 244 ? 19.547 18.641 7.324 1 93 244 LEU B CA 1
ATOM 4541 C C . LEU B 1 244 ? 19.359 18.469 8.828 1 93 244 LEU B C 1
ATOM 4543 O O . LEU B 1 244 ? 18.578 17.625 9.266 1 93 244 LEU B O 1
ATOM 4547 N N . PRO B 1 245 ? 20.047 19.297 9.594 1 92.19 245 PRO B N 1
ATOM 4548 C CA . PRO B 1 245 ? 19.812 19.172 11.039 1 92.19 245 PRO B CA 1
ATOM 4549 C C . PRO B 1 245 ? 18.375 19.5 11.438 1 92.19 245 PRO B C 1
ATOM 4551 O O . PRO B 1 245 ? 17.797 18.812 12.289 1 92.19 245 PRO B O 1
ATOM 4554 N N . LEU B 1 246 ? 17.797 20.531 10.852 1 93.19 246 LEU B N 1
ATOM 4555 C CA . LEU B 1 246 ? 16.422 20.906 11.203 1 93.19 246 LEU B CA 1
ATOM 4556 C C . LEU B 1 246 ? 15.422 19.906 10.641 1 93.19 246 LEU B C 1
ATOM 4558 O O . LEU B 1 246 ? 14.297 19.797 11.125 1 93.19 246 LEU B O 1
ATOM 4562 N N . LEU B 1 247 ? 15.828 19.156 9.648 1 94.31 247 LEU B N 1
ATOM 4563 C CA . LEU B 1 247 ? 15 18.109 9.055 1 94.31 247 LEU B CA 1
ATOM 4564 C C . LEU B 1 247 ? 15.172 16.797 9.805 1 94.31 247 LEU B C 1
ATOM 4566 O O . LEU B 1 247 ? 14.508 15.805 9.492 1 94.31 247 LEU B O 1
ATOM 4570 N N . GLY B 1 248 ? 15.969 16.734 10.789 1 92.69 248 GLY B N 1
ATOM 4571 C CA . GLY B 1 248 ? 16.375 15.562 11.539 1 92.69 248 GLY B CA 1
ATOM 4572 C C . GLY B 1 248 ? 15.195 14.719 12 1 92.69 248 GLY B C 1
ATOM 4573 O O . GLY B 1 248 ? 15.148 13.516 11.758 1 92.69 248 GLY B O 1
ATOM 4574 N N . PRO B 1 249 ? 14.258 15.297 12.633 1 89.44 249 PRO B N 1
ATOM 4575 C CA . PRO B 1 249 ? 13.102 14.523 13.102 1 89.44 249 PRO B CA 1
ATOM 4576 C C . PRO B 1 249 ? 12.328 13.859 11.969 1 89.44 249 PRO B C 1
ATOM 4578 O O . PRO B 1 249 ? 11.914 12.703 12.086 1 89.44 249 PRO B O 1
ATOM 4581 N N . ASN B 1 250 ? 12.141 14.594 10.922 1 91.38 250 ASN B N 1
ATOM 4582 C CA . ASN B 1 250 ? 11.461 14.023 9.758 1 91.38 250 ASN B CA 1
ATOM 4583 C C . ASN B 1 250 ? 12.289 12.922 9.109 1 91.38 250 ASN B C 1
ATOM 4585 O O . ASN B 1 250 ? 11.742 11.922 8.648 1 91.38 250 ASN B O 1
ATOM 4589 N N . LEU B 1 251 ? 13.555 13.164 9.086 1 94.56 251 LEU B N 1
ATOM 4590 C CA . LEU B 1 251 ? 14.438 12.148 8.516 1 94.56 251 LEU B CA 1
ATOM 4591 C C . LEU B 1 251 ? 14.375 10.859 9.336 1 94.56 251 LEU B C 1
ATOM 4593 O O . LEU B 1 251 ? 14.398 9.766 8.773 1 94.56 251 LEU B O 1
ATOM 4597 N N . LEU B 1 252 ? 14.312 10.992 10.602 1 92.38 252 LEU B N 1
ATOM 4598 C CA . LEU B 1 252 ? 14.227 9.828 11.477 1 92.38 252 LEU B CA 1
ATOM 4599 C C . LEU B 1 252 ? 12.938 9.055 11.234 1 92.38 252 LEU B C 1
ATOM 4601 O O . LEU B 1 252 ? 12.953 7.824 11.148 1 92.38 252 LEU B O 1
ATOM 4605 N N . VAL B 1 253 ? 11.875 9.781 11.148 1 89.12 253 VAL B N 1
ATOM 4606 C CA . VAL B 1 253 ? 10.578 9.156 10.898 1 89.12 253 VAL B CA 1
ATOM 4607 C C . VAL B 1 253 ? 10.617 8.406 9.57 1 89.12 253 VAL B C 1
ATOM 4609 O O . VAL B 1 253 ? 10.164 7.266 9.477 1 89.12 253 VAL B O 1
ATOM 4612 N N . VAL B 1 254 ? 11.117 9.047 8.562 1 94.25 254 VAL B N 1
ATOM 4613 C CA . VAL B 1 254 ? 11.203 8.445 7.238 1 94.25 254 VAL B CA 1
ATOM 4614 C C . VAL B 1 254 ? 12.094 7.207 7.289 1 94.25 254 VAL B C 1
ATOM 4616 O O . VAL B 1 254 ? 11.758 6.172 6.711 1 94.25 254 VAL B O 1
ATOM 4619 N N . LEU B 1 255 ? 13.164 7.32 7.98 1 95 255 LEU B N 1
ATOM 4620 C CA . LEU B 1 255 ? 14.086 6.191 8.086 1 95 255 LEU B CA 1
ATOM 4621 C C . LEU B 1 255 ? 13.422 5.004 8.766 1 95 255 LEU B C 1
ATOM 4623 O O . LEU B 1 255 ? 13.578 3.861 8.328 1 95 255 LEU B O 1
ATOM 4627 N N . ILE B 1 256 ? 12.711 5.223 9.797 1 92.5 256 ILE B N 1
ATOM 4628 C CA . ILE B 1 256 ? 12.039 4.16 10.539 1 92.5 256 ILE B CA 1
ATOM 4629 C C . ILE B 1 256 ? 10.977 3.508 9.664 1 92.5 256 ILE B C 1
ATOM 4631 O O . ILE B 1 256 ? 10.93 2.281 9.531 1 92.5 256 ILE B O 1
ATOM 4635 N N . LEU B 1 257 ? 10.164 4.297 9.055 1 91.44 257 LEU B N 1
ATOM 4636 C CA . LEU B 1 257 ? 9.102 3.775 8.211 1 91.44 257 LEU B CA 1
ATOM 4637 C C . LEU B 1 257 ? 9.672 3.014 7.016 1 91.44 257 LEU B C 1
ATOM 4639 O O . LEU B 1 257 ? 9.164 1.951 6.652 1 91.44 257 LEU B O 1
ATOM 4643 N N . LEU B 1 258 ? 10.641 3.596 6.457 1 95.38 258 LEU B N 1
ATOM 4644 C CA . LEU B 1 258 ? 11.289 2.996 5.293 1 95.38 258 LEU B CA 1
ATOM 4645 C C . LEU B 1 258 ? 11.938 1.666 5.66 1 95.38 258 LEU B C 1
ATOM 4647 O O . LEU B 1 258 ? 11.859 0.702 4.895 1 95.38 258 LEU B O 1
ATOM 4651 N N . MET B 1 259 ? 12.562 1.604 6.801 1 94.62 259 MET B N 1
ATOM 4652 C CA . MET B 1 259 ? 13.18 0.365 7.273 1 94.62 259 MET B CA 1
ATOM 4653 C C . MET B 1 259 ? 12.117 -0.709 7.508 1 94.62 259 MET B C 1
ATOM 4655 O O . MET B 1 259 ? 12.289 -1.856 7.09 1 94.62 259 MET B O 1
ATOM 4659 N N . ILE B 1 260 ? 11.117 -0.371 8.125 1 92.69 260 ILE B N 1
ATOM 4660 C CA . ILE B 1 260 ? 10.039 -1.311 8.422 1 92.69 260 ILE B CA 1
ATOM 4661 C C . ILE B 1 260 ? 9.453 -1.846 7.113 1 92.69 260 ILE B C 1
ATOM 4663 O O . ILE B 1 260 ? 9.328 -3.059 6.934 1 92.69 260 ILE B O 1
ATOM 4667 N N . ARG B 1 261 ? 9.195 -1.015 6.188 1 93.06 261 ARG B N 1
ATOM 4668 C CA . ARG B 1 261 ? 8.609 -1.411 4.91 1 93.06 261 ARG B CA 1
ATOM 4669 C C . ARG B 1 261 ? 9.586 -2.264 4.105 1 93.06 261 ARG B C 1
ATOM 4671 O O . ARG B 1 261 ? 9.172 -3.195 3.41 1 93.06 261 ARG B O 1
ATOM 4678 N N . SER B 1 262 ? 10.789 -1.898 4.148 1 96.25 262 SER B N 1
ATOM 4679 C CA . SER B 1 262 ? 11.797 -2.615 3.373 1 96.25 262 SER B CA 1
ATOM 4680 C C . SER B 1 262 ? 11.961 -4.047 3.869 1 96.25 262 SER B C 1
ATOM 4682 O O . SER B 1 262 ? 12.133 -4.973 3.072 1 96.25 262 SER B O 1
ATOM 4684 N N . VAL B 1 263 ? 11.938 -4.211 5.137 1 95.06 263 VAL B N 1
ATOM 4685 C CA . VAL B 1 263 ? 12.062 -5.551 5.699 1 95.06 263 VAL B CA 1
ATOM 4686 C C . VAL B 1 263 ? 10.844 -6.391 5.32 1 95.06 263 VAL B C 1
ATOM 4688 O O . VAL B 1 263 ? 10.961 -7.598 5.098 1 95.06 263 VAL B O 1
ATOM 4691 N N . GLN B 1 264 ? 9.758 -5.738 5.152 1 94 264 GLN B N 1
ATOM 4692 C CA . GLN B 1 264 ? 8.508 -6.453 4.941 1 94 264 GLN B CA 1
ATOM 4693 C C . GLN B 1 264 ? 8.148 -6.508 3.459 1 94 264 GLN B C 1
ATOM 4695 O O . GLN B 1 264 ? 6.984 -6.723 3.104 1 94 264 GLN B O 1
ATOM 4700 N N . ILE B 1 265 ? 9.07 -6.277 2.609 1 95.19 265 ILE B N 1
ATOM 4701 C CA . ILE B 1 265 ? 8.781 -6.309 1.18 1 95.19 265 ILE B CA 1
ATOM 4702 C C . ILE B 1 265 ? 8.219 -7.676 0.795 1 95.19 265 ILE B C 1
ATOM 4704 O O . ILE B 1 265 ? 8.672 -8.703 1.297 1 95.19 265 ILE B O 1
ATOM 4708 N N . PHE B 1 266 ? 7.168 -7.621 -0.096 1 94.38 266 PHE B N 1
ATOM 4709 C CA . PHE B 1 266 ? 6.586 -8.906 -0.477 1 94.38 266 PHE B CA 1
ATOM 4710 C C . PHE B 1 266 ? 5.953 -8.82 -1.86 1 94.38 266 PHE B C 1
ATOM 4712 O O . PHE B 1 266 ? 6.531 -9.289 -2.844 1 94.38 266 PHE B O 1
ATOM 4719 N N . ASP B 1 267 ? 4.879 -8.078 -2.088 1 94.25 267 ASP B N 1
ATOM 4720 C CA . ASP B 1 267 ? 3.965 -8.203 -3.219 1 94.25 267 ASP B CA 1
ATOM 4721 C C . ASP B 1 267 ? 4.676 -7.891 -4.535 1 94.25 267 ASP B C 1
ATOM 4723 O O . ASP B 1 267 ? 4.676 -8.711 -5.457 1 94.25 267 ASP B O 1
ATOM 4727 N N . GLU B 1 268 ? 5.258 -6.73 -4.578 1 94.5 268 GLU B N 1
ATOM 4728 C CA . GLU B 1 268 ? 5.867 -6.312 -5.836 1 94.5 268 GLU B CA 1
ATOM 4729 C C . GLU B 1 268 ? 7.07 -7.184 -6.184 1 94.5 268 GLU B C 1
ATOM 4731 O O . GLU B 1 268 ? 7.297 -7.504 -7.352 1 94.5 268 GLU B O 1
ATOM 4736 N N . ALA B 1 269 ? 7.824 -7.602 -5.168 1 96.5 269 ALA B N 1
ATOM 4737 C CA . ALA B 1 269 ? 8.992 -8.445 -5.398 1 96.5 269 ALA B CA 1
ATOM 4738 C C . ALA B 1 269 ? 8.578 -9.859 -5.781 1 96.5 269 ALA B C 1
ATOM 4740 O O . ALA B 1 269 ? 9.188 -10.477 -6.664 1 96.5 269 ALA B O 1
ATOM 4741 N N . TRP B 1 270 ? 7.594 -10.352 -5.137 1 94.69 270 TRP B N 1
ATOM 4742 C CA . TRP B 1 270 ? 7.094 -11.695 -5.402 1 94.69 270 TRP B CA 1
ATOM 4743 C C . TRP B 1 270 ? 6.598 -11.82 -6.84 1 94.69 270 TRP B C 1
ATOM 4745 O O . TRP B 1 270 ? 6.938 -12.773 -7.543 1 94.69 270 TRP B O 1
ATOM 4755 N N . VAL B 1 271 ? 5.859 -10.891 -7.305 1 93.06 271 VAL B N 1
ATOM 4756 C CA . VAL B 1 271 ? 5.281 -10.922 -8.641 1 93.06 271 VAL B CA 1
ATOM 4757 C C . VAL B 1 271 ? 6.367 -10.664 -9.688 1 93.06 271 VAL B C 1
ATOM 4759 O O . VAL B 1 271 ? 6.445 -11.367 -10.695 1 93.06 271 VAL B O 1
ATOM 4762 N N . LEU B 1 272 ? 7.234 -9.766 -9.391 1 96.19 272 LEU B N 1
ATOM 4763 C CA . LEU B 1 272 ? 8.289 -9.383 -10.328 1 96.19 272 LEU B CA 1
ATOM 4764 C C . LEU B 1 272 ? 9.227 -10.555 -10.594 1 96.19 272 LEU B C 1
ATOM 4766 O O . LEU B 1 272 ? 9.664 -10.758 -11.727 1 96.19 272 LEU B O 1
ATOM 4770 N N . THR B 1 273 ? 9.516 -11.352 -9.586 1 96.69 273 THR B N 1
ATOM 4771 C CA . THR B 1 273 ? 10.562 -12.359 -9.688 1 96.69 273 THR B CA 1
ATOM 4772 C C . THR B 1 273 ? 9.961 -13.766 -9.734 1 96.69 273 THR B C 1
ATOM 4774 O O . THR B 1 273 ? 10.672 -14.758 -9.555 1 96.69 273 THR B O 1
ATOM 4777 N N . ASN B 1 274 ? 8.695 -13.828 -9.984 1 93.5 274 ASN B N 1
ATOM 4778 C CA . ASN B 1 274 ? 8 -15.109 -10.055 1 93.5 274 ASN B CA 1
ATOM 4779 C C . ASN B 1 274 ? 8.266 -15.961 -8.812 1 93.5 274 ASN B C 1
ATOM 4781 O O . ASN B 1 274 ? 8.688 -17.109 -8.93 1 93.5 274 ASN B O 1
ATOM 4785 N N . GLY B 1 275 ? 8.125 -15.328 -7.699 1 92.44 275 GLY B N 1
ATOM 4786 C CA . GLY B 1 275 ? 8.18 -16.078 -6.461 1 92.44 275 GLY B CA 1
ATOM 4787 C C . GLY B 1 275 ? 9.555 -16.078 -5.82 1 92.44 275 GLY B C 1
ATOM 4788 O O . GLY B 1 275 ? 9.883 -16.953 -5.023 1 92.44 275 GLY B O 1
ATOM 4789 N N . GLY B 1 276 ? 10.414 -15.172 -6.23 1 95.25 276 GLY B N 1
ATOM 4790 C CA . GLY B 1 276 ? 11.711 -15.031 -5.582 1 95.25 276 GLY B CA 1
ATOM 4791 C C . GLY B 1 276 ? 12.867 -15.461 -6.465 1 95.25 276 GLY B C 1
ATOM 4792 O O . GLY B 1 276 ? 13.992 -15.602 -5.992 1 95.25 276 GLY B O 1
ATOM 4793 N N . GLY B 1 277 ? 12.641 -15.68 -7.758 1 95.31 277 GLY B N 1
ATOM 4794 C CA . GLY B 1 277 ? 13.664 -16.141 -8.68 1 95.31 277 GLY B CA 1
ATOM 4795 C C . GLY B 1 277 ? 14.609 -15.039 -9.125 1 95.31 277 GLY B C 1
ATOM 4796 O O . GLY B 1 277 ? 14.414 -13.875 -8.789 1 95.31 277 GLY B O 1
ATOM 4797 N N . PRO B 1 278 ? 15.609 -15.516 -9.906 1 96.06 278 PRO B N 1
ATOM 4798 C CA . PRO B 1 278 ? 15.977 -16.891 -10.258 1 96.06 278 PRO B CA 1
ATOM 4799 C C . PRO B 1 278 ? 16.469 -17.688 -9.055 1 96.06 278 PRO B C 1
ATOM 4801 O O . PRO B 1 278 ? 17.141 -17.141 -8.172 1 96.06 278 PRO B O 1
ATOM 4804 N N . GLY B 1 279 ? 16.062 -19.047 -9.102 1 95.31 279 GLY B N 1
ATOM 4805 C CA . GLY B 1 279 ? 16.375 -19.797 -7.895 1 95.31 279 GLY B CA 1
ATOM 4806 C C . GLY B 1 279 ? 15.766 -19.203 -6.641 1 95.31 279 GLY B C 1
ATOM 4807 O O . GLY B 1 279 ? 14.547 -19.047 -6.555 1 95.31 279 GLY B O 1
ATOM 4808 N N . THR B 1 280 ? 16.688 -18.75 -5.688 1 95.94 280 THR B N 1
ATOM 4809 C CA . THR B 1 280 ? 16.234 -18.125 -4.449 1 95.94 280 THR B CA 1
ATOM 4810 C C . THR B 1 280 ? 16.891 -16.766 -4.254 1 95.94 280 THR B C 1
ATOM 4812 O O . THR B 1 280 ? 16.984 -16.266 -3.129 1 95.94 280 THR B O 1
ATOM 4815 N N . ALA B 1 281 ? 17.281 -16.172 -5.371 1 97.12 281 ALA B N 1
ATOM 4816 C CA . ALA B 1 281 ? 18.094 -14.969 -5.316 1 97.12 281 ALA B CA 1
ATOM 4817 C C . ALA B 1 281 ? 17.312 -13.805 -4.715 1 97.12 281 ALA B C 1
ATOM 4819 O O . ALA B 1 281 ? 17.891 -12.906 -4.109 1 97.12 281 ALA B O 1
ATOM 4820 N N . ASN B 1 282 ? 15.992 -13.844 -4.895 1 98.12 282 ASN B N 1
ATOM 4821 C CA . ASN B 1 282 ? 15.156 -12.75 -4.41 1 98.12 282 ASN B CA 1
ATOM 4822 C C . ASN B 1 282 ? 14.078 -13.25 -3.451 1 98.12 282 ASN B C 1
ATOM 4824 O O . ASN B 1 282 ? 12.984 -12.68 -3.381 1 98.12 282 ASN B O 1
ATOM 4828 N N . THR B 1 283 ? 14.367 -14.391 -2.82 1 97.5 283 THR B N 1
ATOM 4829 C CA . THR B 1 283 ? 13.492 -14.859 -1.747 1 97.5 283 THR B CA 1
ATOM 4830 C C . THR B 1 283 ? 13.789 -14.109 -0.448 1 97.5 283 THR B C 1
ATOM 4832 O O . THR B 1 283 ? 14.859 -14.273 0.137 1 97.5 283 THR B O 1
ATOM 4835 N N . PHE B 1 284 ? 12.82 -13.32 -0.015 1 98 284 PHE B N 1
ATOM 4836 C CA . PHE B 1 284 ? 12.984 -12.539 1.202 1 98 284 PHE B CA 1
ATOM 4837 C C . PHE B 1 284 ? 12.281 -13.211 2.379 1 98 284 PHE B C 1
ATOM 4839 O O . PHE B 1 284 ? 11.578 -14.203 2.203 1 98 284 PHE B O 1
ATOM 4846 N N . VAL B 1 285 ? 12.484 -12.695 3.557 1 97 285 VAL B N 1
ATOM 4847 C CA . VAL B 1 285 ? 12.078 -13.359 4.789 1 97 285 VAL B CA 1
ATOM 4848 C C . VAL B 1 285 ? 10.555 -13.469 4.84 1 97 285 VAL B C 1
ATOM 4850 O O . VAL B 1 285 ? 10.016 -14.5 5.246 1 97 285 VAL B O 1
ATOM 4853 N N . VAL B 1 286 ? 9.844 -12.461 4.453 1 95.12 286 VAL B N 1
ATOM 4854 C CA . VAL B 1 286 ? 8.383 -12.5 4.477 1 95.12 286 VAL B CA 1
ATOM 4855 C C . VAL B 1 286 ? 7.879 -13.539 3.473 1 95.12 286 VAL B C 1
ATOM 4857 O O . VAL B 1 286 ? 6.883 -14.219 3.721 1 95.12 286 VAL B O 1
ATOM 4860 N N . GLN B 1 287 ? 8.539 -13.672 2.361 1 94.25 287 GLN B N 1
ATOM 4861 C CA . GLN B 1 287 ? 8.203 -14.703 1.381 1 94.25 287 GLN B CA 1
ATOM 4862 C C . GLN B 1 287 ? 8.43 -16.094 1.946 1 94.25 287 GLN B C 1
ATOM 4864 O O . GLN B 1 287 ? 7.633 -17.016 1.711 1 94.25 287 GLN B O 1
ATOM 4869 N N . TYR B 1 288 ? 9.578 -16.266 2.637 1 95.06 288 TYR B N 1
ATOM 4870 C CA . TYR B 1 288 ? 9.836 -17.531 3.297 1 95.06 288 TYR B CA 1
ATOM 4871 C C . TYR B 1 288 ? 8.711 -17.891 4.266 1 95.06 288 TYR B C 1
ATOM 4873 O O . TYR B 1 288 ? 8.219 -19.016 4.266 1 95.06 288 TYR B O 1
ATOM 4881 N N . ILE B 1 289 ? 8.312 -16.953 5.086 1 93.81 289 ILE B N 1
ATOM 4882 C CA . ILE B 1 289 ? 7.258 -17.172 6.07 1 93.81 289 ILE B CA 1
ATOM 4883 C C . ILE B 1 289 ? 5.961 -17.562 5.363 1 93.81 289 ILE B C 1
ATOM 4885 O O . ILE B 1 289 ? 5.277 -18.5 5.781 1 93.81 289 ILE B O 1
ATOM 4889 N N . TYR B 1 290 ? 5.742 -16.922 4.309 1 89.88 290 TYR B N 1
ATOM 4890 C CA . TYR B 1 290 ? 4.551 -17.203 3.52 1 89.88 290 TYR B CA 1
ATOM 4891 C C . TYR B 1 290 ? 4.59 -18.625 2.955 1 89.88 290 TYR B C 1
ATOM 4893 O O . TYR B 1 290 ? 3.598 -19.344 3.012 1 89.88 290 TYR B O 1
ATOM 4901 N N . GLN B 1 291 ? 5.648 -18.938 2.404 1 90.62 291 GLN B N 1
ATOM 4902 C CA . GLN B 1 291 ? 5.793 -20.25 1.783 1 90.62 291 GLN B CA 1
ATOM 4903 C C . GLN B 1 291 ? 5.672 -21.375 2.818 1 90.62 291 GLN B C 1
ATOM 4905 O O . GLN B 1 291 ? 5.059 -22.406 2.555 1 90.62 291 GLN B O 1
ATOM 4910 N N . MET B 1 292 ? 6.246 -21.141 3.992 1 91.5 292 MET B N 1
ATOM 4911 C CA . MET B 1 292 ? 6.18 -22.156 5.047 1 91.5 292 MET B CA 1
ATOM 4912 C C . MET B 1 292 ? 4.766 -22.266 5.609 1 91.5 292 MET B C 1
ATOM 4914 O O . MET B 1 292 ? 4.312 -23.359 5.953 1 91.5 292 MET B O 1
ATOM 4918 N N . ALA B 1 293 ? 4.086 -21.172 5.66 1 87.88 293 ALA B N 1
ATOM 4919 C CA . ALA B 1 293 ? 2.768 -21.141 6.285 1 87.88 293 ALA B CA 1
ATOM 4920 C C . ALA B 1 293 ? 1.686 -21.578 5.301 1 87.88 293 ALA B C 1
ATOM 4922 O O . ALA B 1 293 ? 0.755 -22.297 5.668 1 87.88 293 ALA B O 1
ATOM 4923 N N . PHE B 1 294 ? 1.834 -21.141 4.031 1 80.06 294 PHE B N 1
ATOM 4924 C CA . PHE B 1 294 ? 0.68 -21.266 3.146 1 80.06 294 PHE B CA 1
ATOM 4925 C C . PHE B 1 294 ? 1.069 -21.938 1.837 1 80.06 294 PHE B C 1
ATOM 4927 O O . PHE B 1 294 ? 0.203 -22.297 1.034 1 80.06 294 PHE B O 1
ATOM 4934 N N . GLY B 1 295 ? 2.252 -22.078 1.521 1 75.56 295 GLY B N 1
ATOM 4935 C CA . GLY B 1 295 ? 2.697 -22.547 0.22 1 75.56 295 GLY B CA 1
ATOM 4936 C C . GLY B 1 295 ? 2.646 -24.047 0.078 1 75.56 295 GLY B C 1
ATOM 4937 O O . GLY B 1 295 ? 2.568 -24.578 -1.036 1 75.56 295 GLY B O 1
ATOM 4938 N N . SER B 1 296 ? 2.971 -24.719 1.122 1 68.38 296 SER B N 1
ATOM 4939 C CA . SER B 1 296 ? 3.053 -26.156 0.989 1 68.38 296 SER B CA 1
ATOM 4940 C C . SER B 1 296 ? 1.868 -26.844 1.665 1 68.38 296 SER B C 1
ATOM 4942 O O . SER B 1 296 ? 1.168 -26.234 2.473 1 68.38 296 SER B O 1
ATOM 4944 N N . ASP B 1 297 ? 1.664 -27.938 1.204 1 67.69 297 ASP B N 1
ATOM 4945 C CA . ASP B 1 297 ? 0.611 -28.781 1.782 1 67.69 297 ASP B CA 1
ATOM 4946 C C . ASP B 1 297 ? 0.877 -29.047 3.262 1 67.69 297 ASP B C 1
ATOM 4948 O O . ASP B 1 297 ? -0.054 -29.297 4.031 1 67.69 297 ASP B O 1
ATOM 4952 N N . LEU B 1 298 ? 2.152 -29.062 3.621 1 64.56 298 LEU B N 1
ATOM 4953 C CA . LEU B 1 298 ? 2.467 -29.422 4.996 1 64.56 298 LEU B CA 1
ATOM 4954 C C . LEU B 1 298 ? 2.209 -28.266 5.945 1 64.56 298 LEU B C 1
ATOM 4956 O O . LEU B 1 298 ? 1.955 -28.469 7.133 1 64.56 298 LEU B O 1
ATOM 4960 N N . ARG B 1 299 ? 1.822 -27.094 5.484 1 78.69 299 ARG B N 1
ATOM 4961 C CA . ARG B 1 299 ? 1.516 -25.891 6.242 1 78.69 299 ARG B CA 1
ATOM 4962 C C . ARG B 1 299 ? 2.275 -25.859 7.562 1 78.69 299 ARG B C 1
ATOM 4964 O O . ARG B 1 299 ? 1.687 -26.047 8.625 1 78.69 299 ARG B O 1
ATOM 4971 N N . LEU B 1 300 ? 3.545 -25.688 7.648 1 89.38 300 LEU B N 1
ATOM 4972 C CA . LEU B 1 300 ? 4.406 -25.656 8.828 1 89.38 300 LEU B CA 1
ATOM 4973 C C . LEU B 1 300 ? 4.203 -24.359 9.602 1 89.38 300 LEU B C 1
ATOM 4975 O O . LEU B 1 300 ? 5.121 -23.531 9.703 1 89.38 300 LEU B O 1
ATOM 4979 N N . PHE B 1 301 ? 3.082 -24.297 10.273 1 90.44 301 PHE B N 1
ATOM 4980 C CA . PHE B 1 301 ? 2.678 -23.078 10.961 1 90.44 301 PHE B CA 1
ATOM 4981 C C . PHE B 1 301 ? 3.635 -22.75 12.102 1 90.44 301 PHE B C 1
ATOM 4983 O O . PHE B 1 301 ? 3.928 -21.594 12.359 1 90.44 301 PHE B O 1
ATOM 4990 N N . GLY B 1 302 ? 4.059 -23.766 12.75 1 94.44 302 GLY B N 1
ATOM 4991 C CA . GLY B 1 302 ? 4.977 -23.547 13.852 1 94.44 302 GLY B CA 1
ATOM 4992 C C . GLY B 1 302 ? 6.285 -22.922 13.422 1 94.44 302 GLY B C 1
ATOM 4993 O O . GLY B 1 302 ? 6.719 -21.922 14 1 94.44 302 GLY B O 1
ATOM 4994 N N . LEU B 1 303 ? 6.848 -23.5 12.375 1 94.69 303 LEU B N 1
ATOM 4995 C CA . LEU B 1 303 ? 8.117 -23 11.852 1 94.69 303 LEU B CA 1
ATOM 4996 C C . LEU B 1 303 ? 7.953 -21.594 11.289 1 94.69 303 LEU B C 1
ATOM 4998 O O . LEU B 1 303 ? 8.789 -20.719 11.539 1 94.69 303 LEU B O 1
ATOM 5002 N N . ALA B 1 304 ? 6.934 -21.359 10.531 1 94.94 304 ALA B N 1
ATOM 5003 C CA . ALA B 1 304 ? 6.645 -20.031 9.969 1 94.94 304 ALA B CA 1
ATOM 5004 C C . ALA B 1 304 ? 6.438 -19 11.062 1 94.94 304 ALA B C 1
ATOM 5006 O O . ALA B 1 304 ? 6.926 -17.875 10.961 1 94.94 304 ALA B O 1
ATOM 5007 N N . SER B 1 305 ? 5.738 -19.391 12.086 1 95.81 305 SER B N 1
ATOM 5008 C CA . SER B 1 305 ? 5.465 -18.5 13.203 1 95.81 305 SER B CA 1
ATOM 5009 C C . SER B 1 305 ? 6.738 -18.172 13.977 1 95.81 305 SER B C 1
ATOM 5011 O O . SER B 1 305 ? 6.945 -17.031 14.398 1 95.81 305 SER B O 1
ATOM 5013 N N . ALA B 1 306 ? 7.508 -19.141 14.18 1 97.44 306 ALA B N 1
ATOM 5014 C CA . ALA B 1 306 ? 8.781 -18.906 14.852 1 97.44 306 ALA B CA 1
ATOM 5015 C C . ALA B 1 306 ? 9.633 -17.906 14.055 1 97.44 306 ALA B C 1
ATOM 5017 O O . ALA B 1 306 ? 10.242 -17 14.633 1 97.44 306 ALA B O 1
ATOM 5018 N N . ALA B 1 307 ? 9.688 -18.125 12.758 1 97.12 307 ALA B N 1
ATOM 5019 C CA . ALA B 1 307 ? 10.406 -17.203 11.898 1 97.12 307 ALA B CA 1
ATOM 5020 C C . ALA B 1 307 ? 9.836 -15.789 12 1 97.12 307 ALA B C 1
ATOM 5022 O O . ALA B 1 307 ? 10.578 -14.812 12.031 1 97.12 307 ALA B O 1
ATOM 5023 N N . SER B 1 308 ? 8.547 -15.664 12.062 1 95.75 308 SER B N 1
ATOM 5024 C CA . SER B 1 308 ? 7.867 -14.383 12.172 1 95.75 308 SER B CA 1
ATOM 5025 C C . SER B 1 308 ? 8.195 -13.695 13.492 1 95.75 308 SER B C 1
ATOM 5027 O O . SER B 1 308 ? 8.391 -12.477 13.531 1 95.75 308 SER B O 1
ATOM 5029 N N . VAL B 1 309 ? 8.195 -14.43 14.508 1 95.75 309 VAL B N 1
ATOM 5030 C CA . VAL B 1 309 ? 8.5 -13.883 15.82 1 95.75 309 VAL B CA 1
ATOM 5031 C C . VAL B 1 309 ? 9.93 -13.352 15.844 1 95.75 309 VAL B C 1
ATOM 5033 O O . VAL B 1 309 ? 10.188 -12.258 16.344 1 95.75 309 VAL B O 1
ATOM 5036 N N . LEU B 1 310 ? 10.836 -14.094 15.289 1 96.31 310 LEU B N 1
ATOM 5037 C CA . LEU B 1 310 ? 12.227 -13.656 15.227 1 96.31 310 LEU B CA 1
ATOM 5038 C C . LEU B 1 310 ? 12.352 -12.375 14.414 1 96.31 310 LEU B C 1
ATOM 5040 O O . LEU B 1 310 ? 13.047 -11.445 14.828 1 96.31 310 LEU B O 1
ATOM 5044 N N . MET B 1 311 ? 11.703 -12.391 13.289 1 94.19 311 MET B N 1
ATOM 5045 C CA . MET B 1 311 ? 11.727 -11.195 12.445 1 94.19 311 MET B CA 1
ATOM 5046 C C . MET B 1 311 ? 11.141 -10 13.18 1 94.19 311 MET B C 1
ATOM 5048 O O . MET B 1 311 ? 11.68 -8.891 13.102 1 94.19 311 MET B O 1
ATOM 5052 N N . GLY B 1 312 ? 10.031 -10.234 13.883 1 93.06 312 GLY B N 1
ATOM 5053 C CA . GLY B 1 312 ? 9.422 -9.172 14.664 1 93.06 312 GLY B CA 1
ATOM 5054 C C . GLY B 1 312 ? 10.336 -8.617 15.742 1 93.06 312 GLY B C 1
ATOM 5055 O O . GLY B 1 312 ? 10.406 -7.406 15.938 1 93.06 312 GLY B O 1
ATOM 5056 N N . LEU B 1 313 ? 11.031 -9.438 16.359 1 94.06 313 LEU B N 1
ATOM 5057 C CA . LEU B 1 313 ? 11.961 -9.023 17.406 1 94.06 313 LEU B CA 1
ATOM 5058 C C . LEU B 1 313 ? 13.102 -8.195 16.828 1 94.06 313 LEU B C 1
ATOM 5060 O O . LEU B 1 313 ? 13.508 -7.195 17.422 1 94.06 313 LEU B O 1
ATOM 5064 N N . VAL B 1 314 ? 13.57 -8.625 15.688 1 92.94 314 VAL B N 1
ATOM 5065 C CA . VAL B 1 314 ? 14.648 -7.891 15.039 1 92.94 314 VAL B CA 1
ATOM 5066 C C . VAL B 1 314 ? 14.164 -6.508 14.617 1 92.94 314 VAL B C 1
ATOM 5068 O O . VAL B 1 314 ? 14.859 -5.512 14.812 1 92.94 314 VAL B O 1
ATOM 5071 N N . LEU B 1 315 ? 13.016 -6.473 14.07 1 92 315 LEU B N 1
ATOM 5072 C CA . LEU B 1 315 ? 12.438 -5.199 13.656 1 92 315 LEU B CA 1
ATOM 5073 C C . LEU B 1 315 ? 12.211 -4.285 14.859 1 92 315 LEU B C 1
ATOM 5075 O O . LEU B 1 315 ? 12.469 -3.08 14.781 1 92 315 LEU B O 1
ATOM 5079 N N . LEU B 1 316 ? 11.75 -4.852 15.922 1 91.25 316 LEU B N 1
ATOM 5080 C CA . LEU B 1 316 ? 11.547 -4.074 17.141 1 91.25 316 LEU B CA 1
ATOM 5081 C C . LEU B 1 316 ? 12.867 -3.525 17.672 1 91.25 316 LEU B C 1
ATOM 5083 O O . LEU B 1 316 ? 12.945 -2.357 18.047 1 91.25 316 LEU B O 1
ATOM 5087 N N . ALA B 1 317 ? 13.844 -4.348 17.688 1 93.38 317 ALA B N 1
ATOM 5088 C CA . ALA B 1 317 ? 15.164 -3.92 18.141 1 93.38 317 ALA B CA 1
ATOM 5089 C C . ALA B 1 317 ? 15.711 -2.791 17.266 1 93.38 317 ALA B C 1
ATOM 5091 O O . ALA B 1 317 ? 16.219 -1.793 17.781 1 93.38 317 ALA B O 1
ATOM 5092 N N . LEU B 1 318 ? 15.547 -2.977 15.969 1 90.31 318 LEU B N 1
ATOM 5093 C CA . LEU B 1 318 ? 16.031 -1.958 15.047 1 90.31 318 LEU B CA 1
ATOM 5094 C C . LEU B 1 318 ? 15.273 -0.646 15.242 1 90.31 318 LEU B C 1
ATOM 5096 O O . LEU B 1 318 ? 15.875 0.429 15.219 1 90.31 318 LEU B O 1
ATOM 5100 N N . THR B 1 319 ? 14.07 -0.75 15.438 1 88.88 319 THR B N 1
ATOM 5101 C CA . THR B 1 319 ? 13.242 0.436 15.648 1 88.88 319 THR B CA 1
ATOM 5102 C C . THR B 1 319 ? 13.625 1.143 16.938 1 88.88 319 THR B C 1
ATOM 5104 O O . THR B 1 319 ? 13.75 2.369 16.969 1 88.88 319 THR B O 1
ATOM 5107 N N . LEU B 1 320 ? 13.867 0.415 18.016 1 90.38 320 LEU B N 1
ATOM 5108 C CA . LEU B 1 320 ? 14.242 0.985 19.312 1 90.38 320 LEU B CA 1
ATOM 5109 C C . LEU B 1 320 ? 15.609 1.655 19.219 1 90.38 320 LEU B C 1
ATOM 5111 O O . LEU B 1 320 ? 15.82 2.719 19.812 1 90.38 320 LEU B O 1
ATOM 5115 N N . VAL B 1 321 ? 16.453 1.047 18.5 1 91.19 321 VAL B N 1
ATOM 5116 C CA . VAL B 1 321 ? 17.766 1.629 18.312 1 91.19 321 VAL B CA 1
ATOM 5117 C C . VAL B 1 321 ? 17.656 2.953 17.562 1 91.19 321 VAL B C 1
ATOM 5119 O O . VAL B 1 321 ? 18.297 3.941 17.938 1 91.19 321 VAL B O 1
ATOM 5122 N N . GLN B 1 322 ? 16.875 2.965 16.516 1 89.25 322 GLN B N 1
ATOM 5123 C CA . GLN B 1 322 ? 16.688 4.18 15.734 1 89.25 322 GLN B CA 1
ATOM 5124 C C . GLN B 1 322 ? 16.047 5.285 16.578 1 89.25 322 GLN B C 1
ATOM 5126 O O . GLN B 1 322 ? 16.438 6.449 16.469 1 89.25 322 GLN B O 1
ATOM 5131 N N . LEU B 1 323 ? 15.172 4.965 17.453 1 86.81 323 LEU B N 1
ATOM 5132 C CA . LEU B 1 323 ? 14.5 5.941 18.312 1 86.81 323 LEU B CA 1
ATOM 5133 C C . LEU B 1 323 ? 15.461 6.508 19.344 1 86.81 323 LEU B C 1
ATOM 5135 O O . LEU B 1 323 ? 15.438 7.707 19.641 1 86.81 323 LEU B O 1
ATOM 5139 N N . ARG B 1 324 ? 16.266 5.668 19.844 1 88.19 324 ARG B N 1
ATOM 5140 C CA . ARG B 1 324 ? 17.234 6.117 20.828 1 88.19 324 ARG B CA 1
ATOM 5141 C C . ARG B 1 324 ? 18.25 7.059 20.203 1 88.19 324 ARG B C 1
ATOM 5143 O O . ARG B 1 324 ? 18.641 8.062 20.812 1 88.19 324 ARG B O 1
ATOM 5150 N N . LEU B 1 325 ? 18.625 6.742 19.031 1 83.88 325 LEU B N 1
ATOM 5151 C CA . LEU B 1 325 ? 19.578 7.582 18.312 1 83.88 325 LEU B CA 1
ATOM 5152 C C . LEU B 1 325 ? 18.953 8.914 17.922 1 83.88 325 LEU B C 1
ATOM 5154 O O . LEU B 1 325 ? 19.625 9.945 17.922 1 83.88 325 LEU B O 1
ATOM 5158 N N . GLY B 1 326 ? 17.688 8.914 17.531 1 82.25 326 GLY B N 1
ATOM 5159 C CA . GLY B 1 326 ? 16.984 10.133 17.188 1 82.25 326 GLY B CA 1
ATOM 5160 C C . GLY B 1 326 ? 16.781 11.07 18.359 1 82.25 326 GLY B C 1
ATOM 5161 O O . GLY B 1 326 ? 16.891 12.289 18.219 1 82.25 326 GLY B O 1
ATOM 5162 N N . LYS B 1 327 ? 16.5 10.539 19.531 1 77.69 327 LYS B N 1
ATOM 5163 C CA . LYS B 1 327 ? 16.359 11.344 20.75 1 77.69 327 LYS B CA 1
ATOM 5164 C C . LYS B 1 327 ? 17.672 12.039 21.109 1 77.69 327 LYS B C 1
ATOM 5166 O O . LYS B 1 327 ? 17.656 13.188 21.562 1 77.69 327 LYS B O 1
ATOM 5171 N N . LYS B 1 328 ? 18.656 11.43 20.812 1 68.62 328 LYS B N 1
ATOM 5172 C CA . LYS B 1 328 ? 19.953 12.023 21.094 1 68.62 328 LYS B CA 1
ATOM 5173 C C . LYS B 1 328 ? 20.234 13.203 20.172 1 68.62 328 LYS B C 1
ATOM 5175 O O . LYS B 1 328 ? 20.891 14.172 20.578 1 68.62 328 LYS B O 1
ATOM 5180 N N . MET B 1 329 ? 19.688 13.078 19 1 62.72 329 MET B N 1
ATOM 5181 C CA . MET B 1 329 ? 19.891 14.148 18.031 1 62.72 329 MET B CA 1
ATOM 5182 C C . MET B 1 329 ? 19.047 15.367 18.375 1 62.72 329 MET B C 1
ATOM 5184 O O . MET B 1 329 ? 19.422 16.5 18.094 1 62.72 329 MET B O 1
ATOM 5188 N N . GLU B 1 330 ? 17.844 15.117 18.875 1 60.91 330 GLU B N 1
ATOM 5189 C CA . GLU B 1 330 ? 16.969 16.219 19.266 1 60.91 330 GLU B CA 1
ATOM 5190 C C . GLU B 1 330 ? 17.469 16.891 20.547 1 60.91 330 GLU B C 1
ATOM 5192 O O . GLU B 1 330 ? 17.266 18.094 20.734 1 60.91 330 GLU B O 1
ATOM 5197 N N . SER B 1 331 ? 18.047 16.125 21.438 1 52 331 SER B N 1
ATOM 5198 C CA . SER B 1 331 ? 18.562 16.719 22.656 1 52 331 SER B CA 1
ATOM 5199 C C . SER B 1 331 ? 19.891 17.438 22.406 1 52 331 SER B C 1
ATOM 5201 O O . SER B 1 331 ? 20.141 18.5 22.984 1 52 331 SER B O 1
#

pLDDT: mean 85.71, std 12.86, range [35.0, 98.12]

Organism: Agrobacterium fabrum (strain C58 / ATCC 33970) (NCBI:txid176299)

InterPro domains:
  IPR000515 ABC transporter type 1, transmembrane domain MetI-like [PF00528] (124-329)
  IPR000515 ABC transporter type 1, transmembrane domain MetI-like [PS50928] (108-322)
  IPR000515 ABC transporter type 1, transmembrane domain MetI-like [cd06261] (108-316)
  IPR035906 MetI-like superfamily [G3DSA:1.10.3720.10] (77-331)
  IPR035906 MetI-like superfamily [SSF161098] (102-321)
  IPR051393 ABC transporter permease component [PTHR30193] (33-329)

Sequence (662 aa):
MANPTLARLSDRALDAVMAIAEVPLNFIERLIGKRRMPYIFLMPNLVLFGIFTFLPIAIAVGYAFTGGTELLISDRPFVGLENFGKLLDCQSYMDPGSCRESLFWTAIWNTLWFVAFNVVATLLVALITALILNRAIAARGFFRAMFFYPVLLSPVVIGLIWKWFLDRNGLLNAFFQMLGVPPEIFLLDVGWSRFFVVVVSVWFHMGFYTLILLAGLQAIPKDLYEAAAIDAASPRRTLLRITLPLLGPNLLVVLILLMIRSVQIFDEAWVLTNGGGPGTANTFVVQYIYQMAFGSDLRLFGLASAASVLMGLVLLALTLVQLRLGKKMESMANPTLARLSDRALDAVMAIAEVPLNFIERLIGKRRMPYIFLMPNLVLFGIFTFLPIAIAVGYAFTGGTELLISDRPFVGLENFGKLLDCQSYMDPGSCRESLFWTAIWNTLWFVAFNVVATLLVALITALILNRAIAARGFFRAMFFYPVLLSPVVIGLIWKWFLDRNGLLNAFFQMLGVPPEIFLLDVGWSRFFVVVVSVWFHMGFYTLILLAGLQAIPKDLYEAAAIDAASPRRTLLRITLPLLGPNLLVVLILLMIRSVQIFDEAWVLTNGGGPGTANTFVVQYIYQMAFGSDLRLFGLASAASVLMGLVLLALTLVQLRLGKKMES

Nearest PDB structures (foldseek):
  7cad-assembly1_A  TM=9.207E-01  e=3.142E-12  Mycolicibacterium smegmatis MC2 155
  8hps-assembly1_A  TM=8.995E-01  e=5.053E-12  Mycolicibacterium smegmatis MC2 155
  8ja7-assembly1_A  TM=8.863E-01  e=4.840E-12  Mycobacterium tuberculosis H37Rv
  4tqv-assembly4_M  TM=8.610E-01  e=7.924E-10  Sphingomonas sp.
  4xtc-assembly1_M  TM=8.644E-01  e=4.462E-09  Sphingomonas sp. A1

Foldseek 3Di:
DPDVVVVVVVVVVVVVVVVVVCVVLVVVCVVVPVVCSVVVVCVVVCVVCCCVPVVVLVQLLLLLQFFDDDDDSVPTHGNGNVLVCQLPAAPDLVQLVRGNNSLLSLQVVLLVVLLVLLLVLLLVVLLVLLVVLLDPDPPSVVVLCVQCVLLPDDLLVLLVVVLQCLDQPHPVQVVCVVVVHHGDNQLQDLVSVSVVLSVSSSSNCSSVLSVLLNVQQVPADCVLVVVCVVVVHDPVCCCVPPRCLSSLVSSLVSSLVSSVCSLQDDNSSCSNNVQCDPVNSGNHNNSVLCCCQPVDPRRGSNSSSSSVVVSVVVSVVVNVVSVVVSVVSVD/DPDVVVVVVVVVVVVVVVVVVVVVLVVVCVVVPVVCSVVVVCVVVCVVCCCVPVVVLVQLLLLLQFFDDDDDSVPTHGNGNVLVCQLPAAPDLVQLVRGNNSLLSLQVVLLVVLLVLLLVLLLVVLLVLLVVLLDPDPPSVVVLCVQCVLLPDDLLVLLVVVLQCLDQPHDVQVVCVVVVHHGDNQLQDLVSVSVVLSVSSSSNCSSVLSVLLNVQQVPADPVLVVVCVVVVHDPVCCCVPPRCLSSLVSSLVSSLVSSVCSLQDDNSSCSNNVQCDPVNSGNHNNSVLCCCQPVDPRRGSNNSSSSVVVSVVVSVVVNVVSVVVSVVSVD

Solvent-accessible surface area (backbone atoms only — not comparable to full-atom values): 33718 Å² total; per-residue (Å²): 126,81,56,64,64,58,53,49,49,50,48,49,48,49,45,47,54,46,47,60,56,36,47,64,46,50,52,48,27,69,70,62,31,74,85,44,34,54,53,60,70,38,36,61,58,45,49,52,48,43,48,69,54,49,44,57,50,52,48,34,57,52,31,18,30,23,37,63,73,55,80,51,69,88,71,27,49,78,52,54,62,49,39,50,48,46,66,65,38,47,81,40,87,90,38,30,83,50,23,72,38,28,66,57,43,42,8,45,52,38,33,53,54,46,32,56,51,37,46,52,50,24,51,51,53,15,50,54,50,18,58,44,62,69,39,97,52,84,63,50,68,56,54,54,47,58,44,36,47,50,62,64,48,46,46,52,57,51,9,47,52,51,38,48,35,46,28,60,82,13,59,56,26,53,51,34,45,76,73,69,37,79,67,51,59,40,50,70,33,61,69,48,27,56,48,47,49,42,50,51,49,32,61,39,48,21,26,63,49,16,50,54,45,30,55,41,56,68,66,50,64,64,65,60,55,52,53,36,52,74,69,67,52,48,69,66,55,44,40,67,69,45,51,50,59,73,30,39,68,49,50,48,52,46,50,51,52,44,48,56,42,46,61,49,46,44,51,34,51,33,52,43,26,71,68,6,24,39,85,62,64,52,25,27,47,49,47,52,34,44,38,35,38,69,64,43,92,75,25,38,39,14,49,21,22,26,52,49,51,52,51,48,51,50,50,49,51,52,50,51,51,52,50,54,55,48,52,58,69,74,102,125,84,56,66,64,59,52,50,49,50,47,48,48,49,45,46,55,46,47,60,56,37,48,62,45,48,51,47,26,70,69,61,30,76,85,46,34,55,52,59,70,39,35,61,56,46,48,52,48,43,47,69,56,49,44,56,50,52,48,35,57,52,32,18,31,22,39,64,72,56,81,50,69,90,71,26,49,79,52,54,62,50,38,49,48,46,65,67,39,46,80,38,87,91,38,31,82,51,21,73,37,27,67,59,43,42,8,45,53,36,32,52,54,46,32,56,52,39,44,53,50,25,51,50,53,15,51,54,51,19,58,46,62,67,41,95,54,84,63,53,68,56,54,52,49,58,44,38,48,51,63,63,47,45,45,53,58,51,11,48,51,51,37,48,34,46,28,62,85,13,60,56,26,52,52,34,44,76,74,69,38,80,67,51,59,39,50,70,33,61,69,48,27,55,50,48,50,42,52,52,49,33,63,39,49,23,25,63,51,17,52,53,45,31,54,41,57,67,66,51,64,66,65,59,56,53,52,37,53,73,68,65,53,49,70,66,52,44,40,66,68,45,49,49,59,74,29,39,67,49,51,48,53,47,49,51,53,45,49,56,42,46,59,50,45,44,50,34,50,33,51,42,26,72,69,5,24,38,85,61,63,51,26,25,48,50,48,51,34,42,39,34,40,66,63,41,93,73,25,40,40,12,50,20,22,27,52,49,50,52,51,50,50,52,52,49,51,53,48,52,51,53,50,55,54,47,51,58,69,75,102

Radius of gyration: 27.16 Å; Cα contacts (8 Å, |Δi|>4): 780; chains: 2; bounding box: 74×68×70 Å